Protein AF-X6MCI2-F1 (afdb_monomer)

Solvent-accessible surface area (backbone atoms only — not comparable to full-atom values): 28910 Å² total; per-residue (Å²): 139,81,81,76,70,80,75,62,63,78,69,53,59,65,60,47,68,68,38,48,41,44,53,54,47,17,45,52,45,18,73,75,65,79,43,49,42,64,42,61,68,47,66,62,58,48,50,48,52,47,51,44,44,77,73,72,46,84,46,71,42,43,32,41,36,33,31,40,62,74,52,100,79,71,64,68,66,58,54,49,50,51,51,19,60,75,67,75,47,56,67,88,26,53,43,78,76,46,82,46,90,76,66,33,38,40,36,28,32,41,48,48,63,91,83,63,54,58,65,57,59,47,50,44,36,48,44,66,74,67,50,67,55,82,71,53,52,100,47,45,43,62,20,31,37,25,41,58,57,75,65,59,46,66,43,76,91,74,76,42,70,46,66,64,50,38,68,88,48,72,31,75,93,65,42,44,48,23,32,94,92,57,53,67,66,78,65,61,69,80,82,88,66,60,39,34,97,58,79,47,60,62,59,67,66,28,34,35,49,21,35,59,44,86,91,27,94,46,74,65,45,40,44,66,76,44,55,44,21,28,66,31,28,31,38,36,44,73,90,48,48,63,51,34,68,34,59,26,51,61,41,50,89,81,44,93,91,50,79,24,38,70,34,15,66,42,60,61,65,32,54,39,64,93,37,8,30,75,40,78,41,56,79,90,55,7,54,84,76,23,93,83,48,53,25,40,28,37,33,43,32,37,32,31,40,34,37,66,90,26,58,76,42,70,31,50,56,88,72,54,50,75,82,73,46,64,93,87,63,55,79,41,93,91,50,58,56,58,59,42,28,32,37,32,36,99,53,71,54,42,36,52,75,47,94,83,48,52,39,31,65,47,24,41,35,38,35,68,28,69,55,66,69,70,74,35,80,75,31,50,62,52,55,67,42,55,51,66,81,67,64,82,92,84,82,56,78,74,51,51,55,54,48,45,52,48,50,50,56,45,56,62,43,48,62,53,47,58,59,46,51,63,49,47,53,55,48,52,53,53,49,48,52,52,49,51,55,51,54,66,68,65,68,83,68,80,93,86,83,88,67,71,65,64,54,53,53,50,51,52,49,55,58,54,62,73,74,64,88,82,83,93,82,85,93,80,79,88,85,82,88,85,79,87,87,88,78,88,84,84,85,83,87,84,132

Structure (mmCIF, N/CA/C/O backbone):
data_AF-X6MCI2-F1
#
_entry.id   AF-X6MCI2-F1
#
loop_
_atom_site.group_PDB
_atom_site.id
_atom_site.type_symbol
_atom_site.label_atom_id
_atom_site.label_alt_id
_atom_site.label_comp_id
_atom_site.label_asym_id
_atom_site.label_entity_id
_atom_site.label_seq_id
_atom_site.pdbx_PDB_ins_code
_atom_site.Cartn_x
_atom_site.Cartn_y
_atom_site.Cartn_z
_atom_site.occupancy
_atom_site.B_iso_or_equiv
_atom_site.auth_seq_id
_atom_site.auth_comp_id
_atom_site.auth_asym_id
_atom_site.auth_atom_id
_atom_site.pdbx_PDB_model_num
ATOM 1 N N . THR A 1 1 ? -29.569 -8.623 42.084 1.00 41.88 1 THR A N 1
ATOM 2 C CA . THR A 1 1 ? -28.972 -7.996 40.878 1.00 41.88 1 THR A CA 1
ATOM 3 C C . THR A 1 1 ? -27.476 -7.695 41.019 1.00 41.88 1 THR A C 1
ATOM 5 O O . THR A 1 1 ? -26.952 -6.892 40.266 1.00 41.88 1 THR A O 1
ATOM 8 N N . THR A 1 2 ? -26.731 -8.391 41.888 1.00 36.81 2 THR A N 1
ATOM 9 C CA . THR A 1 2 ? -25.290 -8.147 42.129 1.00 36.81 2 THR A CA 1
ATOM 10 C C . THR A 1 2 ? -24.350 -9.237 41.591 1.00 36.81 2 THR A C 1
ATOM 12 O O . THR A 1 2 ? -23.148 -9.146 41.804 1.00 36.81 2 THR A O 1
ATOM 15 N N . SER A 1 3 ? -24.838 -10.242 40.847 1.00 35.00 3 SER A N 1
ATOM 16 C CA . SER A 1 3 ? -23.998 -11.362 40.373 1.00 35.00 3 SER A CA 1
ATOM 17 C C . SER A 1 3 ? -23.500 -11.259 38.920 1.00 35.00 3 SER A C 1
ATOM 19 O O . SER A 1 3 ? -22.949 -12.230 38.413 1.00 35.00 3 SER A O 1
ATOM 21 N N . SER A 1 4 ? -23.664 -10.127 38.224 1.00 40.09 4 SER A N 1
ATOM 22 C CA . SER A 1 4 ? -23.270 -10.010 36.804 1.00 40.09 4 SER A CA 1
ATOM 23 C C . SER A 1 4 ? -21.912 -9.340 36.554 1.00 40.09 4 SER A C 1
ATOM 25 O O . SER A 1 4 ? -21.484 -9.265 35.408 1.00 40.09 4 SER A O 1
ATOM 27 N N . VAL A 1 5 ? -21.212 -8.860 37.588 1.00 38.47 5 VAL A N 1
ATOM 28 C CA . VAL A 1 5 ? -19.957 -8.095 37.414 1.00 38.47 5 VAL A CA 1
ATOM 29 C C . VAL A 1 5 ? -18.709 -8.992 37.424 1.00 38.47 5 VAL A C 1
ATOM 31 O O . VAL A 1 5 ? -17.680 -8.623 36.868 1.00 38.47 5 VAL A O 1
ATOM 34 N N . HIS A 1 6 ? -18.781 -10.201 37.990 1.00 34.12 6 HIS A N 1
ATOM 35 C CA . HIS A 1 6 ? -17.604 -11.074 38.136 1.00 34.12 6 HIS A CA 1
ATOM 36 C C . HIS A 1 6 ? -17.242 -11.913 36.897 1.00 34.12 6 HIS A C 1
ATOM 38 O O . HIS A 1 6 ? -16.147 -12.460 36.857 1.00 34.12 6 HIS A O 1
ATOM 44 N N . ASN A 1 7 ? -18.077 -11.947 35.851 1.00 35.88 7 ASN A N 1
ATOM 45 C CA . ASN A 1 7 ? -17.766 -12.670 34.605 1.00 35.88 7 ASN A CA 1
ATOM 46 C C . ASN A 1 7 ? -17.165 -11.798 33.490 1.00 35.88 7 ASN A C 1
ATOM 48 O O . ASN A 1 7 ? -16.885 -12.299 32.406 1.00 35.88 7 ASN A O 1
ATOM 52 N N . VAL A 1 8 ? -16.938 -10.503 33.731 1.00 38.28 8 VAL A N 1
ATOM 53 C CA . VAL A 1 8 ? -16.337 -9.607 32.725 1.00 38.28 8 VAL A CA 1
ATOM 54 C C . VAL A 1 8 ? -14.804 -9.643 32.776 1.00 38.28 8 VAL A C 1
ATOM 56 O O . VAL A 1 8 ? -14.158 -9.256 31.813 1.00 38.28 8 VAL A O 1
ATOM 59 N N . VAL A 1 9 ? -14.192 -10.150 33.853 1.00 36.09 9 VAL A N 1
ATOM 60 C CA . VAL A 1 9 ? -12.739 -10.021 34.078 1.00 36.09 9 VAL A CA 1
ATOM 61 C C . VAL A 1 9 ? -11.899 -11.021 33.270 1.00 36.09 9 VAL A C 1
ATOM 63 O O . VAL A 1 9 ? -10.803 -10.680 32.833 1.00 36.09 9 VAL A O 1
ATOM 66 N N . THR A 1 10 ? -12.402 -12.223 32.990 1.00 39.66 10 THR A N 1
ATOM 67 C CA . THR A 1 10 ? -11.625 -13.287 32.324 1.00 39.66 10 THR A CA 1
ATOM 68 C C . THR A 1 10 ? -11.502 -13.127 30.808 1.00 39.66 10 THR A C 1
ATOM 70 O O . THR A 1 10 ? -10.537 -13.609 30.233 1.00 39.66 10 THR A O 1
ATOM 73 N N . VAL A 1 11 ? -12.393 -12.376 30.151 1.00 43.38 11 VAL A N 1
ATOM 74 C CA . VAL A 1 11 ? -12.298 -12.084 28.700 1.00 43.38 11 VAL A CA 1
ATOM 75 C C . VAL A 1 11 ? -11.312 -10.930 28.411 1.00 43.38 11 VAL A C 1
ATOM 77 O O . VAL A 1 11 ? -10.973 -10.646 27.263 1.00 43.38 11 VAL A O 1
ATOM 80 N N . LEU A 1 12 ? -10.810 -10.248 29.449 1.00 42.12 12 LEU A N 1
ATOM 81 C CA . LEU A 1 12 ? -10.016 -9.024 29.297 1.00 42.12 12 LEU A CA 1
ATOM 82 C C . LEU A 1 12 ? -8.519 -9.259 29.068 1.00 42.12 12 LEU A C 1
ATOM 84 O O . LEU A 1 12 ? -7.894 -8.392 28.455 1.00 42.12 12 LEU A O 1
ATOM 88 N N . GLN A 1 13 ? -7.936 -10.376 29.511 1.00 50.19 13 GLN A N 1
ATOM 89 C CA . GLN A 1 13 ? -6.495 -10.629 29.342 1.00 50.19 13 GLN A CA 1
ATOM 90 C C . GLN A 1 13 ? -6.138 -10.985 27.893 1.00 50.19 13 GLN A C 1
ATOM 92 O O . GLN A 1 13 ? -5.211 -10.397 27.332 1.00 50.19 13 GLN A O 1
ATOM 97 N N . ASP A 1 14 ? -6.950 -11.822 27.245 1.00 50.81 14 ASP A N 1
ATOM 98 C CA . ASP A 1 14 ? -6.683 -12.306 25.887 1.00 50.81 14 ASP A CA 1
ATOM 99 C C . ASP A 1 14 ? -6.642 -11.169 24.864 1.00 50.81 14 ASP A C 1
ATOM 101 O O . ASP A 1 14 ? -5.766 -11.135 24.005 1.00 50.81 14 ASP A O 1
ATOM 105 N N . VAL A 1 15 ? -7.535 -10.176 24.993 1.00 53.62 15 VAL A N 1
ATOM 106 C CA . VAL A 1 15 ? -7.589 -9.034 24.064 1.00 53.62 15 VAL A CA 1
ATOM 107 C C . VAL A 1 15 ? -6.306 -8.200 24.091 1.00 53.62 15 VAL A C 1
ATOM 109 O O . VAL A 1 15 ? -5.939 -7.585 23.094 1.00 53.62 15 VAL A O 1
ATOM 112 N N . GLU A 1 16 ? -5.625 -8.139 25.237 1.00 58.06 16 GLU A N 1
ATOM 113 C CA . GLU A 1 16 ? -4.417 -7.328 25.367 1.00 58.06 16 GLU A CA 1
ATOM 114 C C . GLU A 1 16 ? -3.220 -7.982 24.693 1.00 58.06 16 GLU A C 1
ATOM 116 O O . GLU A 1 16 ? -2.456 -7.300 24.017 1.00 58.06 16 GLU A O 1
ATOM 121 N N . GLU A 1 17 ? -3.058 -9.294 24.839 1.00 65.81 17 GLU A N 1
ATOM 122 C CA . GLU A 1 17 ? -1.846 -9.958 24.377 1.00 65.81 17 GLU A CA 1
ATOM 123 C C . GLU A 1 17 ? -1.704 -9.924 22.853 1.00 65.81 17 GLU A C 1
ATOM 125 O O . GLU A 1 17 ? -0.629 -9.589 22.354 1.00 65.81 17 GLU A O 1
ATOM 130 N N . TRP A 1 18 ? -2.799 -10.131 22.112 1.00 67.94 18 TRP A N 1
ATOM 131 C CA . TRP A 1 18 ? -2.758 -10.046 20.649 1.00 67.94 18 TRP A CA 1
ATOM 132 C C . TRP A 1 18 ? -2.679 -8.600 20.126 1.00 67.94 18 TRP A C 1
ATOM 134 O O . TRP A 1 18 ? -2.120 -8.373 19.054 1.00 67.94 18 TRP A O 1
ATOM 144 N N . MET A 1 19 ? -3.185 -7.609 20.877 1.00 72.56 19 MET A N 1
ATOM 145 C CA . MET A 1 19 ? -3.151 -6.188 20.485 1.00 72.56 19 MET A CA 1
ATOM 146 C C . MET A 1 19 ? -1.887 -5.443 20.916 1.00 72.56 19 MET A C 1
ATOM 148 O O . MET A 1 19 ? -1.612 -4.372 20.369 1.00 72.56 19 MET A O 1
ATOM 152 N N . LYS A 1 20 ? -1.113 -5.963 21.879 1.00 76.69 20 LYS A N 1
ATOM 153 C CA . LYS A 1 20 ? 0.125 -5.338 22.389 1.00 76.69 20 LYS A CA 1
ATOM 154 C C . LYS A 1 20 ? 1.032 -4.823 21.262 1.00 76.69 20 LYS A C 1
ATOM 156 O O . LYS A 1 20 ? 1.401 -3.644 21.310 1.00 76.69 20 LYS A O 1
ATOM 161 N N . PRO A 1 21 ? 1.346 -5.618 20.220 1.00 72.00 21 PRO A N 1
ATOM 162 C CA . PRO A 1 21 ? 2.200 -5.145 19.136 1.00 72.00 21 PRO A CA 1
ATOM 163 C C . PRO A 1 21 ? 1.551 -4.020 18.309 1.00 72.00 21 PRO A C 1
ATOM 165 O O . PRO A 1 21 ? 2.196 -3.017 17.999 1.00 72.00 21 PRO A O 1
ATOM 168 N N . THR A 1 22 ? 0.248 -4.122 18.018 1.00 75.94 22 THR A N 1
ATOM 169 C CA . THR A 1 22 ? -0.509 -3.079 17.307 1.00 75.94 22 THR A CA 1
ATOM 170 C C . THR A 1 22 ? -0.535 -1.770 18.093 1.00 75.94 22 THR A C 1
ATOM 172 O O . THR A 1 22 ? -0.314 -0.710 17.511 1.00 75.94 22 THR A O 1
ATOM 175 N N . ILE A 1 23 ? -0.744 -1.824 19.411 1.00 80.88 23 ILE A N 1
ATOM 176 C CA . ILE A 1 23 ? -0.716 -0.658 20.305 1.00 80.88 23 ILE A CA 1
ATOM 177 C C . ILE A 1 23 ? 0.674 -0.013 20.301 1.00 80.88 23 ILE A C 1
ATOM 179 O O . ILE A 1 23 ? 0.785 1.200 20.107 1.00 80.88 23 ILE A O 1
ATOM 183 N N . ALA A 1 24 ? 1.735 -0.809 20.459 1.00 81.88 24 ALA A N 1
ATOM 184 C CA . ALA A 1 24 ? 3.111 -0.316 20.428 1.00 81.88 24 ALA A CA 1
ATOM 185 C C . ALA A 1 24 ? 3.442 0.365 19.087 1.00 81.88 24 ALA A C 1
ATOM 187 O O . ALA A 1 24 ? 3.995 1.469 19.059 1.00 81.88 24 ALA A O 1
ATOM 188 N N . ASN A 1 25 ? 3.031 -0.240 17.970 1.00 75.38 25 ASN A N 1
ATOM 189 C CA . ASN A 1 25 ? 3.220 0.332 16.639 1.00 75.38 25 ASN A CA 1
ATOM 190 C C . ASN A 1 25 ? 2.404 1.599 16.418 1.00 75.38 25 ASN A C 1
ATOM 192 O O . ASN A 1 25 ? 2.914 2.551 15.835 1.00 75.38 25 ASN A O 1
ATOM 196 N N . ALA A 1 26 ? 1.164 1.637 16.896 1.00 82.19 26 ALA A N 1
ATOM 197 C CA . ALA A 1 26 ? 0.306 2.805 16.785 1.00 82.19 26 ALA A CA 1
ATOM 198 C C . ALA A 1 26 ? 0.882 4.000 17.559 1.00 82.19 26 ALA A C 1
ATOM 200 O O . ALA A 1 26 ? 0.938 5.107 17.024 1.00 82.19 26 ALA A O 1
ATOM 201 N N . LYS A 1 27 ? 1.423 3.770 18.763 1.00 83.69 27 LYS A N 1
ATOM 202 C CA . LYS A 1 27 ? 2.175 4.786 19.516 1.00 83.69 27 LYS A CA 1
ATOM 203 C C . LYS A 1 27 ? 3.418 5.267 18.779 1.00 83.69 27 LYS A C 1
ATOM 205 O O . LYS A 1 27 ? 3.628 6.469 18.646 1.00 83.69 27 LYS A O 1
ATOM 210 N N . LYS A 1 28 ? 4.234 4.344 18.263 1.00 79.56 28 LYS A N 1
ATOM 211 C CA . LYS A 1 28 ? 5.442 4.695 17.504 1.00 79.56 28 LYS A CA 1
ATOM 212 C C . LYS A 1 28 ? 5.095 5.495 16.248 1.00 79.56 28 LYS A C 1
ATOM 214 O O . LYS A 1 28 ? 5.715 6.519 15.977 1.00 79.56 28 LYS A O 1
ATOM 219 N N . PHE A 1 29 ? 4.073 5.067 15.509 1.00 78.38 29 PHE A N 1
ATOM 220 C CA . PHE A 1 29 ? 3.551 5.788 14.350 1.00 78.38 29 PHE A CA 1
ATOM 221 C C . PHE A 1 29 ? 3.077 7.189 14.734 1.00 78.38 29 PHE A C 1
ATOM 223 O O . PHE A 1 29 ? 3.411 8.156 14.050 1.00 78.38 29 PHE A O 1
ATOM 230 N N . ARG A 1 30 ? 2.357 7.315 15.852 1.00 82.44 30 ARG A N 1
ATOM 231 C CA . ARG A 1 30 ? 1.897 8.598 16.377 1.00 82.44 30 ARG A CA 1
ATOM 232 C C . ARG A 1 30 ? 3.045 9.536 16.713 1.00 82.44 30 ARG A C 1
ATOM 234 O O . ARG A 1 30 ? 3.009 10.684 16.276 1.00 82.44 30 ARG A O 1
ATOM 241 N N . ALA A 1 31 ? 4.049 9.043 17.433 1.00 78.88 31 ALA A N 1
ATOM 242 C CA . ALA A 1 31 ? 5.241 9.803 17.794 1.00 78.88 31 ALA A CA 1
ATOM 243 C C . ALA A 1 31 ? 6.005 10.295 16.553 1.00 78.88 31 ALA A C 1
ATOM 245 O O . ALA A 1 31 ? 6.479 11.425 16.530 1.00 78.88 31 ALA A O 1
ATOM 246 N N . LEU A 1 32 ? 6.076 9.472 15.500 1.00 70.94 32 LEU A N 1
ATOM 247 C CA . LEU A 1 32 ? 6.779 9.807 14.258 1.00 70.94 32 LEU A CA 1
ATOM 248 C C . LEU A 1 32 ? 5.999 10.758 13.343 1.00 70.94 32 LEU A C 1
ATOM 250 O O . LEU A 1 32 ? 6.593 11.599 12.676 1.00 70.94 32 LEU A O 1
ATOM 254 N N . THR A 1 33 ? 4.679 10.591 13.245 1.00 73.25 33 THR A N 1
ATOM 255 C CA . THR A 1 33 ? 3.872 11.269 12.214 1.00 73.25 33 THR A CA 1
ATOM 256 C C . THR A 1 33 ? 3.011 12.402 12.748 1.00 73.25 33 THR A C 1
ATOM 258 O O . THR A 1 33 ? 2.453 13.169 11.963 1.00 73.25 33 THR A O 1
ATOM 261 N N . GLY A 1 34 ? 2.831 12.486 14.067 1.00 78.25 34 GLY A N 1
ATOM 262 C CA . GLY A 1 34 ? 1.851 13.388 14.654 1.00 78.25 34 GLY A CA 1
ATOM 263 C C . GLY A 1 34 ? 0.403 13.037 14.276 1.00 78.25 34 GLY A C 1
ATOM 264 O O . GLY A 1 34 ? -0.476 13.891 14.408 1.00 78.25 34 GLY A O 1
ATOM 265 N N . LYS A 1 35 ? 0.136 11.804 13.819 1.00 80.50 35 LYS A N 1
ATOM 266 C CA . LYS A 1 35 ? -1.198 11.306 13.452 1.00 80.50 35 LYS A CA 1
ATOM 267 C C . LYS A 1 35 ? -1.458 9.928 14.071 1.00 80.50 35 LYS A C 1
ATOM 269 O O . LYS A 1 35 ? -0.518 9.149 14.201 1.00 80.50 35 LYS A O 1
ATOM 274 N N . PRO A 1 36 ? -2.695 9.602 14.474 1.00 82.44 36 PRO A N 1
ATOM 275 C CA . PRO A 1 36 ? -3.012 8.259 14.946 1.00 82.44 36 PRO A CA 1
ATOM 276 C C . PRO A 1 36 ? -3.000 7.251 13.805 1.00 82.44 36 PRO A C 1
ATOM 278 O O . PRO A 1 36 ? -3.234 7.595 12.645 1.00 82.44 36 PRO A O 1
ATOM 281 N N . LEU A 1 37 ? -2.772 5.989 14.155 1.00 79.75 37 LEU A N 1
ATOM 282 C CA . LEU A 1 37 ? -2.978 4.877 13.242 1.00 79.75 37 LEU A CA 1
ATOM 283 C C . LEU A 1 37 ? -4.485 4.623 13.103 1.00 79.75 37 LEU A C 1
ATOM 285 O O . LEU A 1 37 ? -5.142 4.278 14.085 1.00 79.75 37 LEU A O 1
ATOM 289 N N . VAL A 1 38 ? -5.025 4.799 11.895 1.00 78.12 38 VAL A N 1
ATOM 290 C CA . VAL A 1 38 ? -6.464 4.665 11.619 1.00 78.12 38 VAL A CA 1
ATOM 291 C C . VAL A 1 38 ? -6.735 3.479 10.687 1.00 78.12 38 VAL A C 1
ATOM 293 O O . VAL A 1 38 ? -6.167 3.412 9.595 1.00 78.12 38 VAL A O 1
ATOM 296 N N . LYS A 1 39 ? -7.642 2.576 11.087 1.00 77.94 39 LYS A N 1
ATOM 297 C CA . LYS A 1 39 ? -8.291 1.579 10.215 1.00 77.94 39 LYS A CA 1
ATOM 298 C C . LYS A 1 39 ? -9.757 1.963 10.023 1.00 77.94 39 LYS A C 1
ATOM 300 O O . LYS A 1 39 ? -10.574 1.813 10.932 1.00 77.94 39 LYS A O 1
ATOM 305 N N . ALA A 1 40 ? -10.057 2.474 8.835 1.00 71.56 40 ALA A N 1
ATOM 306 C CA . ALA A 1 40 ? -11.406 2.795 8.380 1.00 71.56 40 ALA A CA 1
ATOM 307 C C . ALA A 1 40 ? -12.198 1.528 7.999 1.00 71.56 40 ALA A C 1
ATOM 309 O O . ALA A 1 40 ? -11.623 0.442 7.872 1.00 71.56 40 ALA A O 1
ATOM 310 N N . LEU A 1 41 ? -13.512 1.676 7.808 1.00 69.06 41 LEU A N 1
ATOM 311 C CA . LEU A 1 41 ? -14.361 0.609 7.272 1.00 69.06 41 LEU A CA 1
ATOM 312 C C . LEU A 1 41 ? -14.092 0.424 5.775 1.00 69.06 41 LEU A C 1
ATOM 314 O O . LEU A 1 41 ? -13.969 1.390 5.023 1.00 69.06 41 LEU A O 1
ATOM 318 N N . THR A 1 42 ? -14.030 -0.828 5.340 1.00 68.44 42 THR A N 1
ATOM 319 C CA . THR A 1 42 ? -14.005 -1.211 3.926 1.00 68.44 42 THR A CA 1
ATOM 320 C C . THR A 1 42 ? -15.390 -1.070 3.297 1.00 68.44 42 THR A C 1
ATOM 322 O O . THR A 1 42 ? -16.409 -1.130 3.983 1.00 68.44 42 THR A O 1
ATOM 325 N N . ASP A 1 43 ? -15.457 -0.982 1.967 1.00 65.31 43 ASP A N 1
ATOM 326 C CA . ASP A 1 43 ? -16.735 -0.917 1.244 1.00 65.31 43 ASP A CA 1
ATOM 327 C C . ASP A 1 43 ? -17.626 -2.142 1.488 1.00 65.31 43 ASP A C 1
ATOM 329 O O . ASP A 1 43 ? -18.844 -2.033 1.433 1.00 65.31 43 ASP A O 1
ATOM 333 N N . LYS A 1 44 ? -17.047 -3.323 1.740 1.00 65.88 44 LYS A N 1
ATOM 334 C CA . LYS A 1 44 ? -17.825 -4.525 2.070 1.00 65.88 44 LYS A CA 1
ATOM 335 C C . LYS A 1 44 ? -18.384 -4.450 3.484 1.00 65.88 44 LYS A C 1
ATOM 337 O O . LYS A 1 44 ? -19.529 -4.828 3.690 1.00 65.88 44 LYS A O 1
ATOM 342 N N . GLU A 1 45 ? -17.590 -3.977 4.443 1.00 73.81 45 GLU A N 1
ATOM 343 C CA . GLU A 1 45 ? -18.074 -3.739 5.805 1.00 73.81 45 GLU A CA 1
ATOM 344 C C . GLU A 1 45 ? -19.190 -2.694 5.784 1.00 73.81 45 GLU A C 1
ATOM 346 O O . GLU A 1 45 ? -20.234 -2.935 6.378 1.00 73.81 45 GLU A O 1
ATOM 351 N N . LEU A 1 46 ? -19.017 -1.606 5.025 1.00 73.75 46 LEU A N 1
ATOM 352 C CA . LEU A 1 46 ? -20.068 -0.619 4.788 1.00 73.75 46 LEU A CA 1
ATOM 353 C C . LEU A 1 46 ? -21.297 -1.271 4.156 1.00 73.75 46 LEU A C 1
ATOM 355 O O . LEU A 1 46 ? -22.352 -1.209 4.765 1.00 73.75 46 LEU A O 1
ATOM 359 N N . ALA A 1 47 ? -21.165 -1.954 3.011 1.00 73.56 47 ALA A N 1
ATOM 360 C CA . ALA A 1 47 ? -22.266 -2.625 2.307 1.00 73.56 47 ALA A CA 1
ATOM 361 C C . ALA A 1 47 ? -23.010 -3.637 3.189 1.00 73.56 47 ALA A C 1
ATOM 363 O O . ALA A 1 47 ? -24.235 -3.710 3.140 1.00 73.56 47 ALA A O 1
ATOM 364 N N . LYS A 1 48 ? -22.276 -4.393 4.012 1.00 77.44 48 LYS A N 1
ATOM 365 C CA . LYS A 1 48 ? -22.851 -5.308 4.996 1.00 77.44 48 LYS A CA 1
ATOM 366 C C . LYS A 1 48 ? -23.659 -4.536 6.034 1.00 77.44 48 LYS A C 1
ATOM 368 O O . LYS A 1 48 ? -24.810 -4.875 6.256 1.00 77.44 48 LYS A O 1
ATOM 373 N N . ILE A 1 49 ? -23.105 -3.456 6.586 1.00 73.81 49 ILE A N 1
ATOM 374 C CA . ILE A 1 49 ? -23.842 -2.563 7.486 1.00 73.81 49 ILE A CA 1
ATOM 375 C C . ILE A 1 49 ? -25.102 -2.017 6.783 1.00 73.81 49 ILE A C 1
ATOM 377 O O . ILE A 1 49 ? -26.172 -2.013 7.386 1.00 73.81 49 ILE A O 1
ATOM 381 N N . GLU A 1 50 ? -25.030 -1.616 5.505 1.00 73.44 50 GLU A N 1
ATOM 382 C CA . GLU A 1 50 ? -26.204 -1.157 4.739 1.00 73.44 50 GLU A CA 1
ATOM 383 C C . GLU A 1 50 ? -27.269 -2.246 4.584 1.00 73.44 50 GLU A C 1
ATOM 385 O O . GLU A 1 50 ? -28.464 -1.957 4.665 1.00 73.44 50 GLU A O 1
ATOM 390 N N . GLN A 1 51 ? -26.848 -3.485 4.326 1.00 75.94 51 GLN A N 1
ATOM 391 C CA . GLN A 1 51 ? -27.743 -4.627 4.197 1.00 75.94 51 GLN A CA 1
ATOM 392 C C . GLN A 1 51 ? -28.409 -4.942 5.540 1.00 75.94 51 GLN A C 1
ATOM 394 O O . GLN A 1 51 ? -29.638 -4.967 5.607 1.00 75.94 51 GLN A O 1
ATOM 399 N N . ASP A 1 52 ? -27.616 -5.057 6.606 1.00 73.94 52 ASP A N 1
ATOM 400 C CA . ASP A 1 52 ? -28.087 -5.304 7.972 1.00 73.94 52 ASP A CA 1
ATOM 401 C C . ASP A 1 52 ? -29.064 -4.190 8.429 1.00 73.94 52 ASP A C 1
ATOM 403 O O . ASP A 1 52 ? -30.018 -4.452 9.164 1.00 73.94 52 ASP A O 1
ATOM 407 N N . SER A 1 53 ? -28.897 -2.955 7.916 1.00 70.25 53 SER A N 1
ATOM 408 C CA . SER A 1 53 ? -29.842 -1.831 8.098 1.00 70.25 53 SER A CA 1
ATOM 409 C C . SER A 1 53 ? -31.246 -2.151 7.600 1.00 70.25 53 SER A C 1
ATOM 411 O O . SER A 1 53 ? -32.242 -1.913 8.283 1.00 70.25 53 SER A O 1
ATOM 413 N N . LYS A 1 54 ? -31.326 -2.665 6.367 1.00 75.19 54 LYS A N 1
ATOM 414 C CA . LYS A 1 54 ? -32.593 -2.915 5.671 1.00 75.19 54 LYS A CA 1
ATOM 415 C C . LYS A 1 54 ? -33.359 -4.059 6.324 1.00 75.19 54 LYS A C 1
ATOM 417 O O . LYS A 1 54 ? -34.584 -4.077 6.271 1.00 75.19 54 LYS A O 1
ATOM 422 N N . GLU A 1 55 ? -32.639 -4.972 6.967 1.00 79.44 55 GLU A N 1
ATOM 423 C CA . GLU A 1 55 ? -33.175 -6.137 7.672 1.00 79.44 55 GLU A CA 1
ATOM 424 C C . GLU A 1 55 ? -33.619 -5.815 9.121 1.00 79.44 55 GLU A C 1
ATOM 426 O O . GLU A 1 55 ? -33.946 -6.715 9.888 1.00 79.44 55 GLU A O 1
ATOM 431 N N . GLN A 1 56 ? -33.701 -4.526 9.492 1.00 68.12 56 GLN A N 1
ATOM 432 C CA . GLN A 1 56 ? -34.159 -4.019 10.799 1.00 68.12 56 GLN A CA 1
ATOM 433 C C . GLN A 1 56 ? -33.322 -4.458 12.015 1.00 68.12 56 GLN A C 1
ATOM 435 O O . GLN A 1 56 ? -33.789 -4.344 13.157 1.00 68.12 56 GLN A O 1
ATOM 440 N N . MET A 1 57 ? -32.082 -4.905 11.810 1.00 64.44 57 MET A N 1
ATOM 441 C CA . MET A 1 57 ? -31.167 -5.185 12.915 1.00 64.44 57 MET A CA 1
ATOM 442 C C . MET A 1 57 ? -30.557 -3.889 13.463 1.00 64.44 57 MET A C 1
ATOM 444 O O . MET A 1 57 ? -30.292 -2.940 12.725 1.00 64.44 57 MET A O 1
ATOM 448 N N . VAL A 1 58 ? -30.358 -3.828 14.787 1.00 58.66 58 VAL A N 1
ATOM 449 C CA . VAL A 1 58 ? -29.594 -2.738 15.412 1.00 58.66 58 VAL A CA 1
ATOM 450 C C . VAL A 1 58 ? -28.184 -2.791 14.843 1.00 58.66 58 VAL A C 1
ATOM 452 O O . VAL A 1 58 ? -27.502 -3.808 14.956 1.00 58.66 58 VAL A O 1
ATOM 455 N N . GLN A 1 59 ? -27.761 -1.699 14.215 1.00 69.25 59 GLN A N 1
ATOM 456 C CA . GLN A 1 59 ? -26.428 -1.606 13.651 1.00 69.25 59 GLN A CA 1
ATOM 457 C C . GLN A 1 59 ? -25.427 -1.286 14.749 1.00 69.25 59 GLN A C 1
ATOM 459 O O . GLN A 1 59 ? -25.477 -0.221 15.370 1.00 69.25 59 GLN A O 1
ATOM 464 N N . GLU A 1 60 ? -24.495 -2.208 14.934 1.00 81.75 60 GLU A N 1
ATOM 465 C CA . GLU A 1 60 ? -23.384 -2.077 15.856 1.00 81.75 60 GLU A CA 1
ATOM 466 C C . GLU A 1 60 ? -22.074 -2.098 15.070 1.00 81.75 60 GLU A C 1
ATOM 468 O O . GLU A 1 60 ? -21.807 -3.023 14.302 1.00 81.75 60 GLU A O 1
ATOM 473 N N . ILE A 1 61 ? -21.258 -1.060 15.249 1.00 80.00 61 ILE A N 1
ATOM 474 C CA . ILE A 1 61 ? -19.885 -1.025 14.741 1.00 80.00 61 ILE A CA 1
ATOM 475 C C . ILE A 1 61 ? -18.957 -1.121 15.935 1.00 80.00 61 ILE A C 1
ATOM 477 O O . ILE A 1 61 ? -18.965 -0.244 16.799 1.00 80.00 61 ILE A O 1
ATOM 481 N N . ASP A 1 62 ? -18.161 -2.184 15.971 1.00 81.31 62 ASP A N 1
ATOM 482 C CA . ASP A 1 62 ? -17.134 -2.361 16.991 1.00 81.31 62 ASP A CA 1
ATOM 483 C C . ASP A 1 62 ? -15.999 -1.373 16.719 1.00 81.31 62 ASP A C 1
ATOM 485 O O . ASP A 1 62 ? -15.538 -1.245 15.585 1.00 81.31 62 ASP A O 1
ATOM 489 N N . ILE A 1 63 ? -15.544 -0.649 17.736 1.00 80.94 63 ILE A N 1
ATOM 490 C CA . ILE A 1 63 ? -14.472 0.334 17.608 1.00 80.94 63 ILE A CA 1
ATOM 491 C C . ILE A 1 63 ? -13.466 0.149 18.725 1.00 80.94 63 ILE A C 1
ATOM 493 O O . ILE A 1 63 ? -13.820 0.120 19.898 1.00 80.94 63 ILE A O 1
ATOM 497 N N . ILE A 1 64 ? -12.191 0.111 18.347 1.00 82.69 64 ILE A N 1
ATOM 498 C CA . ILE A 1 64 ? -11.079 0.226 19.285 1.00 82.69 64 ILE A CA 1
ATOM 499 C C . ILE A 1 64 ? -10.471 1.612 19.141 1.00 82.69 64 ILE A C 1
ATOM 501 O O . ILE A 1 64 ? -10.032 2.002 18.057 1.00 82.69 64 ILE A O 1
ATOM 505 N N . ILE A 1 65 ? -10.409 2.337 20.251 1.00 83.50 65 ILE A N 1
ATOM 506 C CA . ILE A 1 65 ? -9.741 3.630 20.354 1.00 83.50 65 ILE A CA 1
ATOM 507 C C . ILE A 1 65 ? -8.590 3.466 21.339 1.00 83.50 65 ILE A C 1
ATOM 509 O O . ILE A 1 65 ? -8.807 3.137 22.500 1.00 83.50 65 ILE A O 1
ATOM 513 N N . GLY A 1 66 ? -7.362 3.699 20.891 1.00 85.38 66 GLY A N 1
ATOM 514 C CA . GLY A 1 66 ? -6.217 3.821 21.785 1.00 85.38 66 GLY A CA 1
ATOM 515 C C . GLY A 1 66 ? -5.949 5.283 22.089 1.00 85.38 66 GLY A C 1
ATOM 516 O O . GLY A 1 66 ? -5.641 6.058 21.176 1.00 85.38 66 GLY A O 1
ATOM 517 N N . VAL A 1 67 ? -6.065 5.645 23.366 1.00 83.81 67 VAL A N 1
ATOM 518 C CA . VAL A 1 67 ? -5.814 6.999 23.856 1.00 83.81 67 VAL A CA 1
ATOM 519 C C . VAL A 1 67 ? -4.735 7.020 24.934 1.00 83.81 67 VAL A C 1
ATOM 521 O O . VAL A 1 67 ? -4.625 6.128 25.775 1.00 83.81 67 VAL A O 1
ATOM 524 N N . GLU A 1 68 ? -3.900 8.046 24.893 1.00 83.44 68 GLU A N 1
ATOM 525 C CA . GLU A 1 68 ? -2.887 8.347 25.892 1.00 83.44 68 GLU A CA 1
ATOM 526 C C . GLU A 1 68 ? -3.303 9.618 26.630 1.00 83.44 68 GLU A C 1
ATOM 528 O O . GLU A 1 68 ? -3.623 10.644 26.027 1.00 83.44 68 GLU A O 1
ATOM 533 N N . MET A 1 69 ? -3.379 9.521 27.952 1.00 75.88 69 MET A N 1
ATOM 534 C CA . MET A 1 69 ? -3.878 10.594 28.803 1.00 75.88 69 MET A CA 1
ATOM 535 C C . MET A 1 69 ? -2.703 11.476 29.212 1.00 75.88 69 MET A C 1
ATOM 537 O O . MET A 1 69 ? -1.700 10.968 29.704 1.00 75.88 69 MET A O 1
ATOM 541 N N . LYS A 1 70 ? -2.821 12.798 29.049 1.00 75.06 70 LYS A N 1
ATOM 542 C CA . LYS A 1 70 ? -1.784 13.741 29.517 1.00 75.06 70 LYS A CA 1
ATOM 543 C C . LYS A 1 70 ? -1.874 14.034 31.013 1.00 75.06 70 LYS A C 1
ATOM 545 O O . LYS A 1 70 ? -0.957 14.617 31.578 1.00 75.06 70 LYS A O 1
ATOM 550 N N . GLN A 1 71 ? -2.999 13.686 31.633 1.00 71.75 71 GLN A N 1
ATOM 551 C CA . GLN A 1 71 ? -3.271 13.867 33.055 1.00 71.75 71 GLN A CA 1
ATOM 552 C C . GLN A 1 71 ? -3.735 12.534 33.635 1.00 71.75 71 GLN A C 1
ATOM 554 O O . GLN A 1 71 ? -4.478 11.804 32.980 1.00 71.75 71 GLN A O 1
ATOM 559 N N . GLU A 1 72 ? -3.305 12.226 34.858 1.00 68.25 72 GLU A N 1
ATOM 560 C CA . GLU A 1 72 ? -3.468 10.897 35.463 1.00 68.25 72 GLU A CA 1
ATOM 561 C C . GLU A 1 72 ? -4.928 10.485 35.705 1.00 68.25 72 GLU A C 1
ATOM 563 O O . GLU A 1 72 ? -5.197 9.305 35.921 1.00 68.25 72 GLU A O 1
ATOM 568 N N . GLN A 1 73 ? -5.886 11.417 35.665 1.00 68.81 73 GLN A N 1
ATOM 569 C CA . GLN A 1 73 ? -7.283 11.132 35.989 1.00 68.81 73 GLN A CA 1
ATOM 570 C C . GLN A 1 73 ? -8.240 11.964 35.131 1.00 68.81 73 GLN A C 1
ATOM 572 O O . GLN A 1 73 ? -8.556 13.107 35.453 1.00 68.81 73 GLN A O 1
ATOM 577 N N . ILE A 1 74 ? -8.743 11.376 34.045 1.00 70.25 74 ILE A N 1
ATOM 578 C CA . ILE A 1 74 ? -9.958 11.864 33.387 1.00 70.25 74 ILE A CA 1
ATOM 579 C C . ILE A 1 74 ? -10.996 10.747 33.488 1.00 70.25 74 ILE A C 1
ATOM 581 O O . ILE A 1 74 ? -10.707 9.624 33.062 1.00 70.25 74 ILE A O 1
ATOM 585 N N . PRO A 1 75 ? -12.188 11.031 34.028 1.00 80.00 75 PRO A N 1
ATOM 586 C CA . PRO A 1 75 ? -13.263 10.055 34.072 1.00 80.00 75 PRO A CA 1
ATOM 587 C C . PRO A 1 75 ? -13.644 9.586 32.649 1.00 80.00 75 PRO A C 1
ATOM 589 O O . PRO A 1 75 ? -13.713 10.422 31.737 1.00 80.00 75 PRO A O 1
ATOM 592 N N . PRO A 1 76 ? -13.881 8.280 32.417 1.00 75.25 76 PRO A N 1
ATOM 593 C CA . PRO A 1 76 ? -14.220 7.732 31.097 1.00 75.25 76 PRO A CA 1
ATOM 594 C C . PRO A 1 76 ? -15.381 8.440 30.388 1.00 75.25 76 PRO A C 1
ATOM 596 O O . PRO A 1 76 ? -15.417 8.520 29.160 1.00 75.25 76 PRO A O 1
ATOM 599 N N . GLU A 1 77 ? -16.311 9.007 31.151 1.00 81.38 77 GLU A N 1
ATOM 600 C CA . GLU A 1 77 ? -17.492 9.713 30.659 1.00 81.38 77 GLU A CA 1
ATOM 601 C C . GLU A 1 77 ? -17.117 10.954 29.836 1.00 81.38 77 GLU A C 1
ATOM 603 O O . GLU A 1 77 ? -17.810 11.301 28.877 1.00 81.38 77 GLU A O 1
ATOM 608 N N . TYR A 1 78 ? -15.994 11.609 30.152 1.00 83.19 78 TYR A N 1
ATOM 609 C CA . TYR A 1 78 ? -15.493 12.732 29.355 1.00 83.19 78 TYR A CA 1
ATOM 610 C C . TYR A 1 78 ? -14.994 12.279 27.988 1.00 83.19 78 TYR A C 1
ATOM 612 O O . TYR A 1 78 ? -15.168 12.997 27.007 1.00 83.19 78 TYR A O 1
ATOM 620 N N . ILE A 1 79 ? -14.419 11.080 27.913 1.00 76.56 79 ILE A N 1
ATOM 621 C CA . ILE A 1 79 ? -13.902 10.506 26.670 1.00 76.56 79 ILE A CA 1
ATOM 622 C C . ILE A 1 79 ? -15.065 10.145 25.761 1.00 76.56 79 ILE A C 1
ATOM 624 O O . ILE A 1 79 ? -15.052 10.527 24.596 1.00 76.56 79 ILE A O 1
ATOM 628 N N . VAL A 1 80 ? -16.106 9.509 26.311 1.00 81.88 80 VAL A N 1
ATOM 629 C CA . VAL A 1 80 ? -17.375 9.281 25.602 1.00 81.88 80 VAL A CA 1
ATOM 630 C C . VAL A 1 80 ? -17.950 10.606 25.116 1.00 81.88 80 VAL A C 1
ATOM 632 O O . VAL A 1 80 ? -18.235 10.750 23.933 1.00 81.88 80 VAL A O 1
ATOM 635 N N . SER A 1 81 ? -18.079 11.600 26.000 1.00 85.12 81 SER A N 1
ATOM 636 C CA . SER A 1 81 ? -18.657 12.904 25.658 1.00 85.12 81 SER A CA 1
ATOM 637 C C . SER A 1 81 ? -17.905 13.593 24.519 1.00 85.12 81 SER A C 1
ATOM 639 O O . SER A 1 81 ? -18.525 14.112 23.590 1.00 85.12 81 SER A O 1
ATOM 641 N N . ASP A 1 82 ? -16.576 13.609 24.581 1.00 81.69 82 ASP A N 1
ATOM 642 C CA . ASP A 1 82 ? -15.742 14.297 23.602 1.00 81.69 82 ASP A CA 1
ATOM 643 C C . ASP A 1 82 ? -15.646 13.525 22.286 1.00 81.69 82 ASP A C 1
ATOM 645 O O . ASP A 1 82 ? -15.734 14.137 21.221 1.00 81.69 82 ASP A O 1
ATOM 649 N N . PHE A 1 83 ? -15.555 12.195 22.346 1.00 81.19 83 PHE A N 1
ATOM 650 C CA . PHE A 1 83 ? -15.630 11.337 21.168 1.00 81.19 83 PHE A CA 1
ATOM 651 C C . PHE A 1 83 ? -16.978 11.507 20.460 1.00 81.19 83 PHE A C 1
ATOM 653 O O . PHE A 1 83 ? -17.015 11.816 19.269 1.00 81.19 83 PHE A O 1
ATOM 660 N N . CYS A 1 84 ? -18.089 11.416 21.194 1.00 85.25 84 CYS A N 1
ATOM 661 C CA . CYS A 1 84 ? -19.419 11.624 20.636 1.00 85.25 84 CYS A CA 1
ATOM 662 C C . CYS A 1 84 ? -19.557 13.011 19.999 1.00 85.25 84 CYS A C 1
ATOM 664 O O . CYS A 1 84 ? -20.025 13.118 18.869 1.00 85.25 84 CYS A O 1
ATOM 666 N N . LYS A 1 85 ? -19.064 14.073 20.651 1.00 84.19 85 LYS A N 1
ATOM 667 C CA . LYS A 1 85 ? -19.047 15.424 20.062 1.00 84.19 85 LYS A CA 1
ATOM 668 C C . LYS A 1 85 ? -18.221 15.506 18.783 1.00 84.19 85 LYS A C 1
ATOM 670 O O . LYS A 1 85 ? -18.658 16.157 17.841 1.00 84.19 85 LYS A O 1
ATOM 675 N N . LEU A 1 86 ? -17.046 14.875 18.737 1.00 78.31 86 LEU A N 1
ATOM 676 C CA . LEU A 1 86 ? -16.188 14.907 17.551 1.00 78.31 86 LEU A CA 1
ATOM 677 C C . LEU A 1 86 ? -16.879 14.271 16.339 1.00 78.31 86 LEU A C 1
ATOM 679 O O . LEU A 1 86 ? -16.745 14.745 15.208 1.00 78.31 86 LEU A O 1
ATOM 683 N N . PHE A 1 87 ? -17.625 13.200 16.584 1.00 78.44 87 PHE A N 1
ATOM 684 C CA . PHE A 1 87 ? -18.248 12.409 15.534 1.00 78.44 87 PHE A CA 1
ATOM 685 C C . PHE A 1 87 ? -19.720 12.749 15.279 1.00 78.44 87 PHE A C 1
ATOM 687 O O . PHE A 1 87 ? -20.317 12.156 14.384 1.00 78.44 87 PHE A O 1
ATOM 694 N N . ASP A 1 88 ? -20.266 13.763 15.960 1.00 84.44 88 ASP A N 1
ATOM 695 C CA . ASP A 1 88 ? -21.691 14.125 15.951 1.00 84.44 88 ASP A CA 1
ATOM 696 C C . ASP A 1 88 ? -22.610 12.948 16.370 1.00 84.44 88 ASP A C 1
ATOM 698 O O . ASP A 1 88 ? -23.675 12.740 15.789 1.00 84.44 88 ASP A O 1
ATOM 702 N N . LEU A 1 89 ? -22.194 12.168 17.372 1.00 84.56 89 LEU A N 1
ATOM 703 C CA . LEU A 1 89 ? -22.955 11.063 17.969 1.00 84.56 89 LEU A CA 1
ATOM 704 C C . LEU A 1 89 ? -23.680 11.526 19.241 1.00 84.56 89 LEU A C 1
ATOM 706 O O . LEU A 1 89 ? -23.204 12.410 19.962 1.00 84.56 89 LEU A O 1
ATOM 710 N N . LYS A 1 90 ? -24.808 10.894 19.568 1.00 88.38 90 LYS A N 1
ATOM 711 C CA . LYS A 1 90 ? -25.438 11.025 20.888 1.00 88.38 90 LYS A CA 1
ATOM 712 C C . LYS A 1 90 ? -24.672 10.180 21.925 1.00 88.38 90 LYS A C 1
ATOM 714 O O . LYS A 1 90 ? -24.061 9.176 21.559 1.00 88.38 90 LYS A O 1
ATOM 719 N N . PRO A 1 91 ? -24.664 10.552 23.218 1.00 85.62 91 PRO A N 1
ATOM 720 C CA . PRO A 1 91 ? -23.936 9.799 24.247 1.00 85.62 91 PRO A CA 1
ATOM 721 C C . PRO A 1 91 ? -24.338 8.322 24.370 1.00 85.62 91 PRO A C 1
ATOM 723 O O . PRO A 1 91 ? -23.489 7.483 24.632 1.00 85.62 91 PRO A O 1
ATOM 726 N N . ASP A 1 92 ? -25.610 7.997 24.148 1.00 86.25 92 ASP A N 1
ATOM 727 C CA . ASP A 1 92 ? -26.156 6.634 24.167 1.00 86.25 92 ASP A CA 1
ATOM 728 C C . ASP A 1 92 ? -25.799 5.811 22.918 1.00 86.25 92 ASP A C 1
ATOM 730 O O . ASP A 1 92 ? -25.894 4.583 22.934 1.00 86.25 92 ASP A O 1
ATOM 734 N N . GLN A 1 93 ? -25.341 6.471 21.851 1.00 85.94 93 GLN A N 1
ATOM 735 C CA . GLN A 1 93 ? -24.862 5.807 20.643 1.00 85.94 93 GLN A CA 1
ATOM 736 C C . GLN A 1 93 ? -23.450 5.252 20.788 1.00 85.94 93 GLN A C 1
ATOM 738 O O . GLN A 1 93 ? -23.058 4.468 19.939 1.00 85.94 93 GLN A O 1
ATOM 743 N N . PHE A 1 94 ? -22.677 5.617 21.812 1.00 86.50 94 PHE A N 1
ATOM 744 C CA . PHE A 1 94 ? -21.353 5.039 22.039 1.00 86.50 94 PHE A CA 1
ATOM 745 C C . PHE A 1 94 ? -21.299 4.358 23.399 1.00 86.50 94 PHE A C 1
ATOM 747 O O . PHE A 1 94 ? -21.345 5.003 24.445 1.00 86.50 94 PHE A O 1
ATOM 754 N N . GLN A 1 95 ? -21.175 3.035 23.378 1.00 83.38 95 GLN A N 1
ATOM 755 C CA . GLN A 1 95 ? -21.085 2.234 24.588 1.00 83.38 95 GLN A CA 1
ATOM 756 C C . GLN A 1 95 ? -19.655 1.737 24.771 1.00 83.38 95 GLN A C 1
ATOM 758 O O . GLN A 1 95 ? -19.149 1.002 23.926 1.00 83.38 95 GLN A O 1
ATOM 763 N N . ILE A 1 96 ? -19.021 2.094 25.890 1.00 82.31 96 ILE A N 1
ATOM 764 C CA . ILE A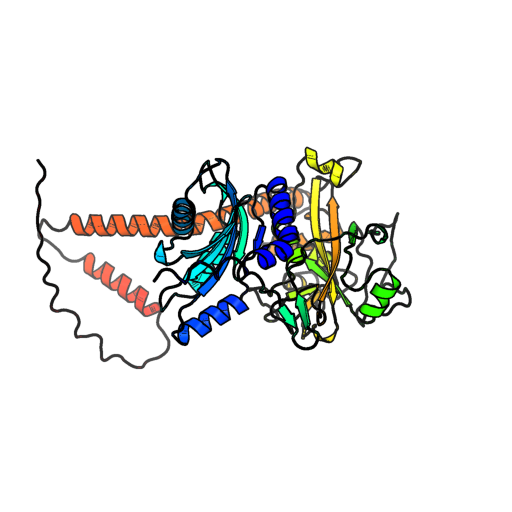 1 96 ? -17.742 1.499 26.292 1.00 82.31 96 ILE A CA 1
ATOM 765 C C . ILE A 1 96 ? -18.006 0.062 26.754 1.00 82.31 96 ILE A C 1
ATOM 767 O O . ILE A 1 96 ? -18.787 -0.166 27.677 1.00 82.31 96 ILE A O 1
ATOM 771 N N . LYS A 1 97 ? -17.344 -0.902 26.114 1.00 77.12 97 LYS A N 1
ATOM 772 C CA . LYS A 1 97 ? -17.326 -2.318 26.499 1.00 77.12 97 LYS A CA 1
ATOM 773 C C . LYS A 1 97 ? -16.295 -2.584 27.583 1.00 77.12 97 LYS A C 1
ATOM 775 O O . LYS A 1 97 ? -16.579 -3.298 28.540 1.00 77.12 97 LYS A O 1
ATOM 780 N N . SER A 1 98 ? -15.099 -2.017 27.439 1.00 72.81 98 SER A N 1
ATOM 781 C CA . SER A 1 98 ? -14.039 -2.167 28.433 1.00 72.81 98 SER A CA 1
ATOM 782 C C . SER A 1 98 ? -13.115 -0.953 28.492 1.00 72.81 98 SER A C 1
ATOM 784 O O . SER A 1 98 ? -12.943 -0.224 27.514 1.00 72.81 98 SER A O 1
ATOM 786 N N . LEU A 1 99 ? -12.540 -0.749 29.680 1.00 71.31 99 LEU A N 1
ATOM 787 C CA . LEU A 1 99 ? -11.582 0.300 30.001 1.00 71.31 99 LEU A CA 1
ATOM 788 C C . LEU A 1 99 ? -10.333 -0.361 30.592 1.00 71.31 99 LEU A C 1
ATOM 790 O O . LEU A 1 99 ? -10.439 -1.076 31.589 1.00 71.31 99 LEU A O 1
ATOM 794 N N . LYS A 1 100 ? -9.157 -0.139 30.001 1.00 69.12 100 LYS A N 1
ATOM 795 C CA . LYS A 1 100 ? -7.904 -0.753 30.472 1.00 69.12 100 LYS A CA 1
ATOM 796 C C . LYS A 1 100 ? -6.937 0.283 31.044 1.00 69.12 100 LYS A C 1
ATOM 798 O O . LYS A 1 100 ? -6.823 1.389 30.519 1.00 69.12 100 LYS A O 1
ATOM 803 N N . LYS A 1 101 ? -6.262 -0.074 32.144 1.00 63.19 101 LYS A N 1
ATOM 804 C CA . LYS A 1 101 ? -5.326 0.800 32.873 1.00 63.19 101 LYS A CA 1
ATOM 805 C C . LYS A 1 101 ? -4.007 0.927 32.096 1.00 63.19 101 LYS A C 1
ATOM 807 O O . LYS A 1 101 ? -3.462 -0.081 31.662 1.00 63.19 101 LYS A O 1
ATOM 812 N N . GLY A 1 102 ? -3.491 2.150 31.951 1.00 68.12 102 GLY A N 1
ATOM 813 C CA . GLY A 1 102 ? -2.280 2.462 31.180 1.00 68.12 102 GLY A CA 1
ATOM 814 C C . GLY A 1 102 ? -2.601 3.366 29.993 1.00 68.12 102 GLY A C 1
ATOM 815 O O . GLY A 1 102 ? -3.259 4.392 30.155 1.00 68.12 102 GLY A O 1
ATOM 816 N N . SER A 1 103 ? -2.174 2.976 28.790 1.00 62.31 103 SER A N 1
ATOM 817 C CA . SER A 1 103 ? -2.792 3.515 27.579 1.00 62.31 103 SER A CA 1
ATOM 818 C C . SER A 1 103 ? -4.226 3.065 27.547 1.00 62.31 103 SER A C 1
ATOM 820 O O . SER A 1 103 ? -4.510 1.870 27.480 1.00 62.31 103 SER A O 1
ATOM 822 N N . LEU A 1 104 ? -5.116 4.032 27.648 1.00 69.19 104 LEU A N 1
ATOM 823 C CA . LEU A 1 104 ? -6.514 3.748 27.739 1.00 69.19 104 LEU A CA 1
ATOM 824 C C . LEU A 1 104 ? -6.986 3.228 26.378 1.00 69.19 104 LEU A C 1
ATOM 826 O O . LEU A 1 104 ? -7.146 3.974 25.414 1.00 69.19 104 LEU A O 1
ATOM 830 N N . ILE A 1 105 ? -7.167 1.914 26.302 1.00 73.56 105 ILE A N 1
ATOM 831 C CA . ILE A 1 105 ? -7.865 1.282 25.194 1.00 73.56 105 ILE A CA 1
ATOM 832 C C . ILE A 1 105 ? -9.345 1.317 25.537 1.00 73.56 105 ILE A C 1
ATOM 834 O O . ILE A 1 105 ? -9.778 0.695 26.508 1.00 73.56 105 ILE A O 1
ATOM 838 N N . VAL A 1 106 ? -10.093 2.081 24.752 1.00 76.75 106 VAL A N 1
ATOM 839 C CA . VAL A 1 106 ? -11.547 2.094 24.772 1.00 76.75 106 VAL A CA 1
ATOM 840 C C . VAL A 1 106 ? -12.003 1.138 23.683 1.00 76.75 106 VAL A C 1
ATOM 842 O O . VAL A 1 106 ? -11.974 1.471 22.498 1.00 76.75 106 VAL A O 1
ATOM 845 N N . ASP A 1 107 ? -12.377 -0.069 24.092 1.00 77.62 107 ASP A N 1
ATOM 846 C CA . ASP A 1 107 ? -13.188 -0.948 23.256 1.00 77.62 107 ASP A CA 1
ATOM 847 C C . ASP A 1 107 ? -14.636 -0.507 23.430 1.00 77.62 107 ASP A C 1
ATOM 849 O O . ASP A 1 107 ? -15.137 -0.436 24.557 1.00 77.62 107 ASP A O 1
ATOM 853 N N . GLY A 1 108 ? -15.290 -0.150 22.337 1.00 80.88 108 GLY A N 1
ATOM 854 C CA . GLY A 1 108 ? -16.659 0.312 22.363 1.00 80.88 108 GLY A CA 1
ATOM 855 C C . GLY A 1 108 ? -17.432 -0.099 21.131 1.00 80.88 108 GLY A C 1
ATOM 856 O O . GLY A 1 108 ? -16.897 -0.627 20.161 1.00 80.88 108 GLY A O 1
ATOM 857 N N . THR A 1 109 ? -18.725 0.167 21.175 1.00 82.50 109 THR A N 1
ATOM 858 C CA . THR A 1 109 ? -19.620 -0.072 20.052 1.00 82.50 109 THR A CA 1
ATOM 859 C C . THR A 1 109 ? -20.387 1.196 19.756 1.00 82.50 109 THR A C 1
ATOM 861 O O . THR A 1 109 ? -20.949 1.808 20.669 1.00 82.50 109 THR A O 1
ATOM 864 N N . ILE A 1 110 ? -20.413 1.579 18.480 1.00 83.06 110 ILE A N 1
ATOM 865 C CA . ILE A 1 110 ? -21.327 2.612 18.011 1.00 83.06 110 ILE A CA 1
ATOM 866 C C . ILE A 1 110 ? -22.635 1.965 17.586 1.00 83.06 110 ILE A C 1
ATOM 868 O O . ILE A 1 110 ? -22.652 1.134 16.679 1.00 83.06 110 ILE A O 1
ATOM 872 N N . LYS A 1 111 ? -23.715 2.394 18.231 1.00 85.38 111 LYS A N 1
ATOM 873 C CA . LYS A 1 111 ? -25.094 2.078 17.887 1.00 85.38 111 LYS A CA 1
ATOM 874 C C . LYS A 1 111 ? -25.648 3.164 16.987 1.00 85.38 111 LYS A C 1
ATOM 876 O O . LYS A 1 111 ? -25.784 4.328 17.371 1.00 85.38 111 LYS A O 1
ATOM 881 N N . PHE A 1 112 ? -25.992 2.770 15.778 1.00 79.56 112 PHE A N 1
ATOM 882 C CA . PHE A 1 112 ? -26.707 3.630 14.855 1.00 79.56 112 PHE A CA 1
ATOM 883 C C . PHE A 1 112 ? -28.213 3.418 15.052 1.00 79.56 112 PHE A C 1
ATOM 885 O O . PHE A 1 112 ? -28.667 2.294 15.269 1.00 79.56 112 PHE A O 1
ATOM 892 N N . GLU A 1 113 ? -28.989 4.508 15.053 1.00 76.81 113 GLU A N 1
ATOM 893 C CA . GLU A 1 113 ? -30.451 4.413 15.136 1.00 76.81 113 GLU A CA 1
ATOM 894 C C . GLU A 1 113 ? -30.999 3.631 13.930 1.00 76.81 113 GLU A C 1
ATOM 896 O O . GLU A 1 113 ? -30.338 3.504 12.894 1.00 76.81 113 GLU A O 1
ATOM 901 N N . LYS A 1 114 ? -32.218 3.093 14.051 1.00 65.81 114 LYS A N 1
ATOM 902 C CA . LYS A 1 114 ? -32.906 2.500 12.897 1.00 65.81 114 LYS A CA 1
ATOM 903 C C . LYS A 1 114 ? -32.974 3.546 11.773 1.00 65.81 114 LYS A C 1
ATOM 905 O O . LYS A 1 114 ? -33.175 4.725 12.047 1.00 65.81 114 LYS A O 1
ATOM 910 N N . ASP A 1 115 ? -32.751 3.108 10.535 1.00 65.12 115 ASP A N 1
ATOM 911 C CA . ASP A 1 115 ? -32.707 3.942 9.321 1.00 65.12 115 ASP A CA 1
ATOM 912 C C . ASP A 1 115 ? -31.469 4.840 9.152 1.00 65.12 115 ASP A C 1
ATOM 914 O O . ASP A 1 115 ? -31.493 5.798 8.368 1.00 65.12 115 ASP A O 1
ATOM 918 N N . VAL A 1 116 ? -30.355 4.551 9.836 1.00 66.38 116 VAL A N 1
ATOM 919 C CA . VAL A 1 116 ? -29.124 5.301 9.575 1.00 66.38 116 VAL A CA 1
ATOM 920 C C . VAL A 1 116 ? -28.669 5.095 8.135 1.00 66.38 116 VAL A C 1
ATOM 922 O O . VAL A 1 116 ? -28.277 4.014 7.697 1.00 66.38 116 VAL A O 1
ATOM 925 N N . ASN A 1 117 ? -28.700 6.210 7.406 1.00 69.50 117 ASN A N 1
ATOM 926 C CA . ASN A 1 117 ? -28.187 6.316 6.058 1.00 69.50 117 ASN A CA 1
ATOM 927 C C . ASN A 1 117 ? -26.725 5.830 6.039 1.00 69.50 117 ASN A C 1
ATOM 929 O O . ASN A 1 117 ? -25.909 6.363 6.795 1.00 69.50 117 ASN A O 1
ATOM 933 N N . PRO A 1 118 ? -26.353 4.884 5.164 1.00 65.50 118 PRO A N 1
ATOM 934 C CA . PRO A 1 118 ? -24.967 4.460 4.988 1.00 65.50 118 PRO A CA 1
ATOM 935 C C . PRO A 1 118 ? -23.969 5.592 4.765 1.00 65.50 118 PRO A C 1
ATOM 937 O O . PRO A 1 118 ? -22.811 5.516 5.174 1.00 65.50 118 PRO A O 1
ATOM 940 N N . MET A 1 119 ? -24.433 6.688 4.165 1.00 68.88 119 MET A N 1
ATOM 941 C CA . MET A 1 119 ? -23.661 7.911 4.018 1.00 68.88 119 MET A CA 1
ATOM 942 C C . MET A 1 119 ? -23.230 8.482 5.374 1.00 68.88 119 MET A C 1
ATOM 944 O O . MET A 1 119 ? -22.135 9.015 5.458 1.00 68.88 119 MET A O 1
ATOM 948 N N . THR A 1 120 ? -24.011 8.326 6.443 1.00 74.38 120 THR A N 1
ATOM 949 C CA . THR A 1 120 ? -23.634 8.719 7.810 1.00 74.38 120 THR A CA 1
ATOM 950 C C . THR A 1 120 ? -22.492 7.861 8.347 1.00 74.38 120 THR A C 1
ATOM 952 O O . THR A 1 120 ? -21.525 8.407 8.872 1.00 74.38 120 THR A O 1
ATOM 955 N N . VAL A 1 121 ? -22.558 6.535 8.175 1.00 72.31 121 VAL A N 1
ATOM 956 C CA . VAL A 1 121 ? -21.480 5.613 8.585 1.00 72.31 121 VAL A CA 1
ATOM 957 C C . VAL A 1 121 ? -20.205 5.889 7.786 1.00 72.31 121 VAL A C 1
ATOM 959 O O . VAL A 1 121 ? -19.102 5.919 8.331 1.00 72.31 121 VAL A O 1
ATOM 962 N N . ARG A 1 122 ? -20.353 6.172 6.492 1.00 70.50 122 ARG A N 1
ATOM 963 C CA . ARG A 1 122 ? -19.246 6.571 5.627 1.00 70.50 122 ARG A CA 1
ATOM 964 C C . ARG A 1 122 ? -18.664 7.921 6.024 1.00 70.50 122 ARG A C 1
ATOM 966 O O . ARG A 1 122 ? -17.460 8.022 6.177 1.00 70.50 122 ARG A O 1
ATOM 973 N N . MET A 1 123 ? -19.498 8.929 6.274 1.00 75.81 123 MET A N 1
ATOM 974 C CA . MET A 1 123 ? -19.059 10.231 6.780 1.00 75.81 123 MET A CA 1
ATOM 975 C C . MET A 1 123 ? -18.356 10.099 8.129 1.00 75.81 123 MET A C 1
ATOM 977 O O . MET A 1 123 ? -17.411 10.833 8.390 1.00 75.81 123 MET A O 1
ATOM 981 N N . PHE A 1 124 ? -18.797 9.175 8.982 1.00 78.94 124 PHE A N 1
ATOM 982 C CA . PHE A 1 124 ? -18.101 8.832 10.213 1.00 78.94 124 PHE A CA 1
ATOM 983 C C . PHE A 1 124 ? -16.713 8.245 9.914 1.00 78.94 124 PHE A C 1
ATOM 985 O O . PHE A 1 124 ? -15.722 8.764 10.417 1.00 78.94 124 PHE A O 1
ATOM 992 N N . SER A 1 125 ? -16.619 7.251 9.027 1.00 70.44 125 SER A N 1
ATOM 993 C CA . SER A 1 125 ? -15.349 6.660 8.573 1.00 70.44 125 SER A CA 1
ATOM 994 C C . SER A 1 125 ? -14.401 7.684 7.929 1.00 70.44 125 SER A C 1
ATOM 996 O O . SER A 1 125 ? -13.203 7.691 8.212 1.00 70.44 125 SER A O 1
ATOM 998 N N . ASP A 1 126 ? -14.929 8.590 7.109 1.00 70.62 126 ASP A N 1
ATOM 999 C CA . ASP A 1 126 ? -14.169 9.661 6.466 1.00 70.62 126 ASP A CA 1
ATOM 1000 C C . ASP A 1 126 ? -13.697 10.680 7.513 1.00 70.62 126 ASP A C 1
ATOM 1002 O O . ASP A 1 126 ? -12.516 11.016 7.558 1.00 70.62 126 ASP A O 1
ATOM 1006 N N . LYS A 1 127 ? -14.569 11.096 8.445 1.00 75.19 127 LYS A N 1
ATOM 1007 C CA . LYS A 1 127 ? -14.185 11.947 9.583 1.00 75.19 127 LYS A CA 1
ATOM 1008 C C . LYS A 1 127 ? -13.110 11.290 10.443 1.00 75.19 127 LYS A C 1
ATOM 1010 O O . LYS A 1 127 ? -12.219 11.990 10.907 1.00 75.19 127 LYS A O 1
ATOM 1015 N N . LEU A 1 128 ? -13.151 9.978 10.667 1.00 70.62 128 LEU A N 1
ATOM 1016 C CA . LEU A 1 128 ? -12.097 9.263 11.395 1.00 70.62 128 LEU A CA 1
ATOM 1017 C C . LEU A 1 128 ? -10.746 9.383 10.678 1.00 70.62 128 LEU A C 1
ATOM 1019 O O . LEU A 1 128 ? -9.736 9.639 11.329 1.00 70.62 128 LEU A O 1
ATOM 1023 N N . ALA A 1 129 ? -10.732 9.249 9.350 1.00 65.19 129 ALA A N 1
ATOM 1024 C CA . ALA A 1 129 ? -9.524 9.361 8.535 1.00 65.19 129 ALA A CA 1
ATOM 1025 C C . ALA A 1 129 ? -9.014 10.810 8.380 1.00 65.19 129 ALA A C 1
ATOM 1027 O O . ALA A 1 129 ? -7.807 11.033 8.283 1.00 65.19 129 ALA A O 1
ATOM 1028 N N . GLU A 1 130 ? -9.920 11.790 8.352 1.00 64.94 130 GLU A N 1
ATOM 1029 C CA . GLU A 1 130 ? -9.619 13.212 8.133 1.00 64.94 130 GLU A CA 1
ATOM 1030 C C . GLU A 1 130 ? -9.408 14.008 9.426 1.00 64.94 130 GLU A C 1
ATOM 1032 O O . GLU A 1 130 ? -8.872 15.121 9.392 1.00 64.94 130 GLU A O 1
ATOM 1037 N N . SER A 1 131 ? -9.876 13.492 10.564 1.00 54.56 131 SER A N 1
ATOM 1038 C CA . SER A 1 131 ? -10.003 14.299 11.772 1.00 54.56 131 SER A CA 1
ATOM 1039 C C . SER A 1 131 ? -8.644 14.789 12.251 1.00 54.56 131 SER A C 1
ATOM 1041 O O . SER A 1 131 ? -7.689 14.040 12.472 1.00 54.56 131 SER A O 1
ATOM 1043 N N . LYS A 1 132 ? -8.587 16.101 12.489 1.00 58.66 132 LYS A N 1
ATOM 1044 C CA . LYS A 1 132 ? -7.583 16.727 13.340 1.00 58.66 132 LYS A CA 1
ATOM 1045 C C . LYS A 1 132 ? -7.823 16.256 14.771 1.00 58.66 132 LYS A C 1
ATOM 1047 O O . LYS A 1 132 ? -8.260 17.028 15.612 1.00 58.66 132 LYS A O 1
ATOM 1052 N N . LEU A 1 133 ? -7.538 14.989 15.062 1.00 60.34 133 LEU A N 1
ATOM 1053 C CA . LEU A 1 133 ? -7.692 14.395 16.396 1.00 60.34 133 LEU A CA 1
ATOM 1054 C C . LEU A 1 133 ? -6.847 15.145 17.441 1.00 60.34 133 LEU A C 1
ATOM 1056 O O . LEU A 1 133 ? -7.117 15.059 18.629 1.00 60.34 133 LEU A O 1
ATOM 1060 N N . ASN A 1 134 ? -5.897 15.970 16.992 1.00 55.66 134 ASN A N 1
ATOM 1061 C CA . ASN A 1 134 ? -5.190 16.972 17.791 1.00 55.66 134 ASN A CA 1
ATOM 1062 C C . ASN A 1 134 ? -6.113 18.031 18.441 1.00 55.66 134 ASN A C 1
ATOM 1064 O O . ASN A 1 134 ? -5.706 18.660 19.412 1.00 55.66 134 ASN A O 1
ATOM 1068 N N . GLU A 1 135 ? -7.329 18.253 17.927 1.00 56.47 135 GLU A N 1
ATOM 1069 C CA . GLU A 1 135 ? -8.328 19.172 18.497 1.00 56.47 135 GLU A CA 1
ATOM 1070 C C . GLU A 1 135 ? -9.145 18.538 19.637 1.00 56.47 135 GLU A C 1
ATOM 1072 O O . GLU A 1 135 ? -9.832 19.270 20.355 1.00 56.47 135 GLU A O 1
ATOM 1077 N N . LEU A 1 136 ? -9.032 17.219 19.877 1.00 56.59 136 LEU A N 1
ATOM 1078 C CA . LEU A 1 136 ? -9.570 16.553 21.074 1.00 56.59 136 LEU A CA 1
ATOM 1079 C C . LEU A 1 136 ? -8.739 16.903 22.322 1.00 56.59 136 LEU A C 1
ATOM 1081 O O . LEU A 1 136 ? -8.165 16.054 22.987 1.00 56.59 136 LEU A O 1
ATOM 1085 N N . ARG A 1 137 ? -8.761 18.198 22.650 1.00 58.38 137 ARG A N 1
ATOM 1086 C CA . ARG A 1 137 ? -8.404 18.844 23.916 1.00 58.38 137 ARG A CA 1
ATOM 1087 C C . ARG A 1 137 ? -6.969 18.645 24.414 1.00 58.38 137 ARG A C 1
ATOM 1089 O O . ARG A 1 137 ? -6.253 17.707 24.107 1.00 58.38 137 ARG A O 1
ATOM 1096 N N . LYS A 1 138 ? -6.564 19.569 25.289 1.00 63.75 138 LYS A N 1
ATOM 1097 C CA . LYS A 1 138 ? -5.260 19.634 25.971 1.00 63.75 138 LYS A CA 1
ATOM 1098 C C . LYS A 1 138 ? -4.853 18.370 26.742 1.00 63.75 138 LYS A C 1
ATOM 1100 O O . LYS A 1 138 ? -3.746 18.366 27.262 1.00 63.75 138 LYS A O 1
ATOM 1105 N N . ASN A 1 139 ? -5.710 17.350 26.848 1.00 70.31 139 ASN A N 1
ATOM 1106 C CA . ASN A 1 139 ? -5.585 16.297 27.852 1.00 70.31 139 ASN A CA 1
ATOM 1107 C C . ASN A 1 139 ? -5.590 14.861 27.289 1.00 70.31 139 ASN A C 1
ATOM 1109 O O . ASN A 1 139 ? -5.282 13.944 28.047 1.00 70.31 139 ASN A O 1
ATOM 1113 N N . ILE A 1 140 ? -5.921 14.646 26.007 1.00 75.75 140 ILE A N 1
ATOM 1114 C CA . ILE A 1 140 ? -6.033 13.303 25.411 1.00 75.75 140 ILE A CA 1
ATOM 1115 C C . ILE A 1 140 ? -5.278 13.265 24.080 1.00 75.75 140 ILE A C 1
ATOM 1117 O O . ILE A 1 140 ? -5.460 14.128 23.225 1.00 75.75 140 ILE A O 1
ATOM 1121 N N . GLU A 1 141 ? -4.448 12.245 23.885 1.00 81.06 141 GLU A N 1
ATOM 1122 C CA . GLU A 1 141 ? -3.816 11.948 22.603 1.00 81.06 141 GLU A CA 1
ATOM 1123 C C . GLU A 1 141 ? -4.328 10.625 22.059 1.00 81.06 141 GLU A C 1
ATOM 1125 O O . GLU A 1 141 ? -4.048 9.556 22.589 1.00 81.06 141 GLU A O 1
ATOM 1130 N N . ILE A 1 142 ? -5.064 10.679 20.955 1.00 83.38 142 ILE A N 1
ATOM 1131 C CA . ILE A 1 142 ? -5.435 9.462 20.237 1.00 83.38 142 ILE A CA 1
ATOM 1132 C C . ILE A 1 142 ? -4.216 8.990 19.446 1.00 83.38 142 ILE A C 1
ATOM 1134 O O . ILE A 1 142 ? -3.638 9.766 18.674 1.00 83.38 142 ILE A O 1
ATOM 1138 N N . PHE A 1 143 ? -3.838 7.726 19.632 1.00 84.06 143 PHE A N 1
ATOM 1139 C CA . PHE A 1 143 ? -2.759 7.066 18.893 1.00 84.06 143 PHE A CA 1
ATOM 1140 C C . PHE A 1 143 ? -3.261 5.916 18.008 1.00 84.06 143 PHE A C 1
ATOM 1142 O O . PHE A 1 143 ? -2.602 5.595 17.021 1.00 84.06 143 PHE A O 1
ATOM 1149 N N . LEU A 1 144 ? -4.427 5.331 18.308 1.00 83.25 144 LEU A N 1
ATOM 1150 C CA . LEU A 1 144 ? -5.020 4.221 17.556 1.00 83.25 144 LEU A CA 1
ATOM 1151 C C . LEU A 1 144 ? -6.526 4.418 17.395 1.00 83.25 144 LEU A C 1
ATOM 1153 O O . LEU A 1 144 ? -7.200 4.846 18.329 1.00 83.25 144 LEU A O 1
ATOM 1157 N N . LEU A 1 145 ? -7.055 4.063 16.228 1.00 82.31 145 LEU A N 1
ATOM 1158 C CA . LEU A 1 145 ? -8.481 4.113 15.946 1.00 82.31 145 LEU A CA 1
ATOM 1159 C C . LEU A 1 145 ? -8.854 3.068 14.895 1.00 82.31 145 LEU A C 1
ATOM 1161 O O . LEU A 1 145 ? -8.407 3.143 13.754 1.00 82.31 145 LEU A O 1
ATOM 1165 N N . MET A 1 146 ? -9.658 2.076 15.262 1.00 79.25 146 MET A N 1
ATOM 1166 C CA . MET A 1 146 ? -9.997 0.956 14.382 1.00 79.25 146 MET A CA 1
ATOM 1167 C C . MET A 1 146 ? -11.494 0.700 14.391 1.00 79.25 146 MET A C 1
ATOM 1169 O O . MET A 1 146 ? -12.043 0.403 15.444 1.00 79.25 146 MET A O 1
ATOM 1173 N N . CYS A 1 147 ? -12.137 0.769 13.227 1.00 77.44 147 CYS A N 1
ATOM 1174 C CA . CYS A 1 147 ? -13.531 0.357 13.057 1.00 77.44 147 CYS A CA 1
ATOM 1175 C C . CYS A 1 147 ? -13.613 -1.085 12.587 1.00 77.44 147 CYS A C 1
ATOM 1177 O O . CYS A 1 147 ? -12.878 -1.462 11.674 1.00 77.44 147 CYS A O 1
ATOM 1179 N N . ASN A 1 148 ? -14.521 -1.862 13.172 1.00 73.31 148 ASN A N 1
ATOM 1180 C CA . ASN A 1 148 ? -14.597 -3.311 13.048 1.00 73.31 148 ASN A CA 1
ATOM 1181 C C . ASN A 1 148 ? -13.186 -3.899 13.107 1.00 73.31 148 ASN A C 1
ATOM 1183 O O . ASN A 1 148 ? -12.672 -4.348 12.073 1.00 73.31 148 ASN A O 1
ATOM 1187 N N . PRO A 1 149 ? -12.496 -3.790 14.266 1.00 65.19 149 PRO A N 1
ATOM 1188 C CA . PRO A 1 149 ? -11.190 -4.411 14.410 1.00 65.19 149 PRO A CA 1
ATOM 1189 C C . PRO A 1 149 ? -11.335 -5.856 13.927 1.00 65.19 149 PRO A C 1
ATOM 1191 O O . PRO A 1 149 ? -12.334 -6.495 14.275 1.00 65.19 149 PRO A O 1
ATOM 1194 N N . PRO A 1 150 ? -10.437 -6.339 13.052 1.00 58.59 150 PRO A N 1
ATOM 1195 C CA . PRO A 1 150 ? -10.514 -7.701 12.569 1.00 58.59 150 PRO A CA 1
ATOM 1196 C C . PRO A 1 150 ? -10.562 -8.582 13.805 1.00 58.59 150 PRO A C 1
ATOM 1198 O O . PRO A 1 150 ? -9.617 -8.626 14.597 1.00 58.59 150 PRO A O 1
ATOM 1201 N N . LYS A 1 151 ? -11.731 -9.190 14.022 1.00 57.09 151 LYS A N 1
ATOM 1202 C CA . LYS A 1 151 ? -11.870 -10.184 15.069 1.00 57.09 151 LYS A CA 1
ATOM 1203 C C . LYS A 1 151 ? -10.852 -11.250 14.714 1.00 57.09 151 LYS A C 1
ATOM 1205 O O . LYS A 1 151 ? -10.743 -11.559 13.523 1.00 57.09 151 LYS A O 1
ATOM 1210 N N . PRO A 1 152 ? -10.100 -11.757 15.696 1.00 53.25 152 PRO A N 1
ATOM 1211 C CA . PRO A 1 152 ? -9.132 -12.790 15.424 1.00 53.25 152 PRO A CA 1
ATOM 1212 C C . PRO A 1 152 ? -9.819 -13.880 14.588 1.00 53.25 152 PRO A C 1
ATOM 1214 O O . PRO A 1 152 ? -10.814 -14.455 15.034 1.00 53.25 152 PRO A O 1
ATOM 1217 N N . TYR A 1 153 ? -9.406 -14.064 13.330 1.00 43.34 153 TYR A N 1
ATOM 1218 C CA . TYR A 1 153 ? -10.052 -15.033 12.451 1.00 43.34 153 TYR A CA 1
ATOM 1219 C C . TYR A 1 153 ? -9.737 -16.393 13.051 1.00 43.34 153 TYR A C 1
ATOM 1221 O O . TYR A 1 153 ? -8.582 -16.793 13.089 1.00 43.34 153 TYR A O 1
ATOM 1229 N N . HIS A 1 154 ? -10.731 -17.069 13.614 1.00 46.41 154 HIS A N 1
ATOM 1230 C CA . HIS A 1 154 ? -10.531 -18.398 14.162 1.00 46.41 154 HIS A CA 1
ATOM 1231 C C . HIS A 1 154 ? -10.828 -19.410 13.059 1.00 46.41 154 HIS A C 1
ATOM 1233 O O . HIS A 1 154 ? -11.985 -19.651 12.713 1.00 46.41 154 HIS A O 1
ATOM 1239 N N . ASN A 1 155 ? -9.778 -19.975 12.468 1.00 39.88 155 ASN A N 1
ATOM 1240 C CA . ASN A 1 155 ? -9.919 -21.083 11.541 1.00 39.88 155 ASN A CA 1
ATOM 1241 C C . ASN A 1 155 ? -10.179 -22.355 12.348 1.00 39.88 155 ASN A C 1
ATOM 1243 O O . ASN A 1 155 ? -9.251 -22.985 12.862 1.00 39.88 155 ASN A O 1
ATOM 1247 N N . THR A 1 156 ? -11.453 -22.723 12.438 1.00 41.69 156 THR A N 1
ATOM 1248 C CA . THR A 1 156 ? -11.942 -23.894 13.174 1.00 41.69 156 THR A CA 1
ATOM 1249 C C . THR A 1 156 ? -11.357 -25.211 12.665 1.00 41.69 156 THR A C 1
ATOM 1251 O O . THR A 1 156 ? -11.232 -26.150 13.442 1.00 41.69 156 THR A O 1
ATOM 1254 N N . ASN A 1 157 ? -10.932 -25.287 11.398 1.00 37.16 157 ASN A N 1
ATOM 1255 C CA . ASN A 1 157 ? -10.386 -26.518 10.814 1.00 37.16 157 ASN A CA 1
ATOM 1256 C C . ASN A 1 157 ? -8.963 -26.834 11.293 1.00 37.16 157 ASN A C 1
ATOM 1258 O O . ASN A 1 157 ? -8.546 -27.987 11.257 1.00 37.16 157 ASN A O 1
ATOM 1262 N N . ILE A 1 158 ? -8.207 -25.822 11.722 1.00 40.78 158 ILE A N 1
ATOM 1263 C CA . ILE A 1 158 ? -6.816 -25.976 12.187 1.00 40.78 158 ILE A CA 1
ATOM 1264 C C . ILE A 1 158 ? -6.590 -25.385 13.580 1.00 40.78 158 ILE A C 1
ATOM 1266 O O . ILE A 1 158 ? -5.448 -25.282 14.019 1.00 40.78 158 ILE A O 1
ATOM 1270 N N . ASN A 1 159 ? -7.672 -24.993 14.260 1.00 45.09 159 ASN A N 1
ATOM 1271 C CA . ASN A 1 159 ? -7.671 -24.391 15.590 1.00 45.09 159 ASN A CA 1
ATOM 1272 C C . ASN A 1 159 ? -6.648 -23.242 15.730 1.00 45.09 159 ASN A C 1
ATOM 1274 O O . ASN A 1 159 ? -5.916 -23.155 16.716 1.00 45.09 159 ASN A O 1
ATOM 1278 N N . LYS A 1 160 ? -6.548 -22.380 14.706 1.00 38.59 160 LYS A N 1
ATOM 1279 C CA . LYS A 1 160 ? -5.630 -21.229 14.698 1.00 38.59 160 LYS A CA 1
ATOM 1280 C C . LYS A 1 160 ? -6.386 -19.921 14.589 1.00 38.59 160 LYS A C 1
ATOM 1282 O O . LYS A 1 160 ? -7.303 -19.782 13.785 1.00 38.59 160 LYS A O 1
ATOM 1287 N N . THR A 1 161 ? -5.942 -18.963 15.385 1.00 44.56 161 THR A N 1
ATOM 1288 C CA . THR A 1 161 ? -6.503 -17.624 15.489 1.00 44.56 161 THR A CA 1
ATOM 1289 C C . THR A 1 161 ? -5.557 -16.629 14.816 1.00 44.56 161 THR A C 1
ATOM 1291 O O . THR A 1 161 ? -4.391 -16.551 15.195 1.00 44.56 161 THR A O 1
ATOM 1294 N N . TYR A 1 162 ? -6.032 -15.885 13.816 1.00 49.78 162 TYR A N 1
ATOM 1295 C CA . TYR A 1 162 ? -5.225 -14.946 13.029 1.00 49.78 162 TYR A CA 1
ATOM 1296 C C . TYR A 1 162 ? -5.553 -13.506 13.418 1.00 49.78 162 TYR A C 1
ATOM 1298 O O . TYR A 1 162 ? -6.709 -13.094 13.359 1.00 49.78 162 TYR A O 1
ATOM 1306 N N . ALA A 1 163 ? -4.540 -12.752 13.833 1.00 48.31 163 ALA A N 1
ATOM 1307 C CA . ALA A 1 163 ? -4.649 -11.352 14.228 1.00 48.31 163 ALA A CA 1
ATOM 1308 C C . ALA A 1 163 ? -4.086 -10.429 13.135 1.00 48.31 163 ALA A C 1
ATOM 1310 O O . ALA A 1 163 ? -3.338 -10.882 12.270 1.00 48.31 163 ALA A O 1
ATOM 1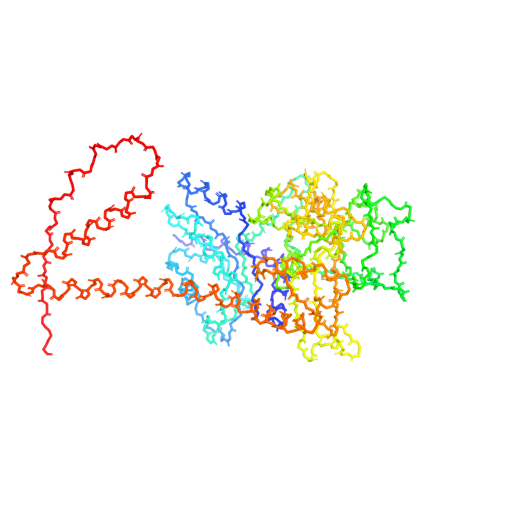311 N N . LEU A 1 164 ? -4.396 -9.125 13.220 1.00 54.66 164 LEU A N 1
ATOM 1312 C CA . LEU A 1 164 ? -3.607 -8.076 12.559 1.00 54.66 164 LEU A CA 1
ATOM 1313 C C . LEU A 1 164 ? -2.124 -8.369 12.701 1.00 54.66 164 LEU A C 1
ATOM 1315 O O . LEU A 1 164 ? -1.684 -8.806 13.769 1.00 54.66 164 LEU A O 1
ATOM 1319 N N . ARG A 1 165 ? -1.349 -8.031 11.670 1.00 62.50 165 ARG A N 1
ATOM 1320 C CA . ARG A 1 165 ? 0.093 -8.128 11.770 1.00 62.50 165 ARG A CA 1
ATOM 1321 C C . ARG A 1 165 ? 0.551 -7.232 12.913 1.00 62.50 165 ARG A C 1
ATOM 1323 O O . ARG A 1 165 ? 0.522 -6.003 12.827 1.00 62.50 165 ARG A O 1
ATOM 1330 N N . GLY A 1 166 ? 0.948 -7.872 14.006 1.00 57.19 166 GLY A N 1
ATOM 1331 C CA . GLY A 1 166 ? 1.396 -7.179 15.195 1.00 57.19 166 GLY A CA 1
ATOM 1332 C C . GLY A 1 166 ? 2.648 -6.351 14.925 1.00 57.19 166 GLY A C 1
ATOM 1333 O O . GLY A 1 166 ? 2.836 -5.308 15.539 1.00 57.19 166 GLY A O 1
ATOM 1334 N N . GLU A 1 167 ? 3.471 -6.774 13.965 1.00 70.38 167 GLU A N 1
ATOM 1335 C CA . GLU A 1 167 ? 4.727 -6.130 13.604 1.00 70.38 167 GLU A CA 1
ATOM 1336 C C . GLU A 1 167 ? 5.110 -6.358 12.140 1.00 70.38 167 GLU A C 1
ATOM 1338 O O . GLU A 1 167 ? 5.036 -7.464 11.607 1.00 70.38 167 GLU A O 1
ATOM 1343 N N . VAL A 1 168 ? 5.587 -5.304 11.480 1.00 80.94 168 VAL A N 1
ATOM 1344 C CA . VAL A 1 168 ? 6.191 -5.407 10.150 1.00 80.94 168 VAL A CA 1
ATOM 1345 C C . VAL A 1 168 ? 7.681 -5.664 10.332 1.00 80.94 168 VAL A C 1
ATOM 1347 O O . VAL A 1 168 ? 8.432 -4.763 10.704 1.00 80.94 168 VAL A O 1
ATOM 1350 N N . LEU A 1 169 ? 8.108 -6.895 10.068 1.00 85.06 169 LEU A N 1
ATOM 1351 C CA . LEU A 1 169 ? 9.509 -7.282 10.186 1.00 85.06 169 LEU A CA 1
ATOM 1352 C C . LEU A 1 169 ? 10.218 -7.109 8.847 1.00 85.06 169 LEU A C 1
ATOM 1354 O O . LEU A 1 169 ? 9.799 -7.673 7.835 1.00 85.06 169 LEU A O 1
ATOM 1358 N N . PHE A 1 170 ? 11.314 -6.356 8.851 1.00 89.31 170 PHE A N 1
ATOM 1359 C CA . PHE A 1 170 ? 12.194 -6.248 7.693 1.00 89.31 170 PHE A CA 1
ATOM 1360 C C . PHE A 1 170 ? 13.106 -7.472 7.572 1.00 89.31 170 PHE A C 1
ATOM 1362 O O . PHE A 1 170 ? 13.422 -8.147 8.553 1.00 89.31 170 PHE A O 1
ATOM 1369 N N . ASN A 1 171 ? 13.542 -7.742 6.346 1.00 90.31 171 ASN A N 1
ATOM 1370 C CA . ASN A 1 171 ? 14.536 -8.758 6.037 1.00 90.31 171 ASN A CA 1
ATOM 1371 C C . ASN A 1 171 ? 15.689 -8.133 5.238 1.00 90.31 171 ASN A C 1
ATOM 1373 O O . ASN A 1 171 ? 15.706 -8.183 4.007 1.00 90.31 171 ASN A O 1
ATOM 1377 N N . SER A 1 172 ? 16.635 -7.515 5.950 1.00 91.69 172 SER A N 1
ATOM 1378 C CA . SER A 1 172 ? 17.734 -6.744 5.354 1.00 91.69 172 SER A CA 1
ATOM 1379 C C . SER A 1 172 ? 18.620 -7.556 4.410 1.00 91.69 172 SER A C 1
ATOM 1381 O O . SER A 1 172 ? 19.168 -6.995 3.464 1.00 91.69 172 SER A O 1
ATOM 1383 N N . ASP A 1 173 ? 18.711 -8.874 4.596 1.00 91.06 173 ASP A N 1
ATOM 1384 C CA . ASP A 1 173 ? 19.512 -9.768 3.744 1.00 91.06 173 ASP A CA 1
ATOM 1385 C C . ASP A 1 173 ? 19.012 -9.772 2.288 1.00 91.06 173 ASP A C 1
ATOM 1387 O O . ASP A 1 173 ? 19.745 -10.034 1.324 1.00 91.06 173 ASP A O 1
ATOM 1391 N N . TRP A 1 174 ? 17.741 -9.415 2.103 1.00 93.00 174 TRP A N 1
ATOM 1392 C CA . TRP A 1 174 ? 17.076 -9.367 0.808 1.00 93.00 174 TRP A CA 1
ATOM 1393 C C . TRP A 1 174 ? 16.889 -7.951 0.269 1.00 93.00 174 TRP A C 1
ATOM 1395 O O . TRP A 1 174 ? 16.332 -7.794 -0.821 1.00 93.00 174 TRP A O 1
ATOM 1405 N N . ASP A 1 175 ? 17.362 -6.926 0.983 1.00 95.50 175 ASP A N 1
ATOM 1406 C CA . ASP A 1 175 ? 17.307 -5.544 0.512 1.00 95.50 175 ASP A CA 1
ATOM 1407 C C . ASP A 1 175 ? 18.127 -5.380 -0.761 1.00 95.50 175 ASP A C 1
ATOM 1409 O O . ASP A 1 175 ? 19.206 -5.956 -0.924 1.00 95.50 175 ASP A O 1
ATOM 1413 N N . ARG A 1 176 ? 17.606 -4.595 -1.703 1.00 96.62 176 ARG A N 1
ATOM 1414 C CA . ARG A 1 176 ? 18.256 -4.380 -2.999 1.00 96.62 176 ARG A CA 1
ATOM 1415 C C . ARG A 1 176 ? 18.226 -2.910 -3.361 1.00 96.62 176 ARG A C 1
ATOM 1417 O O . ARG A 1 176 ? 17.244 -2.215 -3.122 1.00 96.62 176 ARG A O 1
ATOM 1424 N N . ILE A 1 177 ? 19.301 -2.446 -3.983 1.00 96.31 177 ILE A N 1
ATOM 1425 C CA . ILE A 1 177 ? 19.329 -1.167 -4.687 1.00 96.31 177 ILE A CA 1
ATOM 1426 C C . ILE A 1 177 ? 19.348 -1.505 -6.168 1.00 96.31 177 ILE A C 1
ATOM 1428 O O . ILE A 1 177 ? 20.268 -2.179 -6.634 1.00 96.31 177 ILE A O 1
ATOM 1432 N N . TYR A 1 178 ? 18.333 -1.054 -6.896 1.00 97.56 178 TYR A N 1
ATOM 1433 C CA . TYR A 1 178 ? 18.221 -1.303 -8.322 1.00 97.56 178 TYR A CA 1
ATOM 1434 C C . TYR A 1 178 ? 18.841 -0.149 -9.095 1.00 97.56 178 TYR A C 1
ATOM 1436 O O . TYR A 1 178 ? 18.232 0.902 -9.293 1.00 97.56 178 TYR A O 1
ATOM 1444 N N . SER A 1 179 ? 20.090 -0.317 -9.511 1.00 95.50 179 SER A N 1
ATOM 1445 C CA . SER A 1 179 ? 20.805 0.663 -10.326 1.00 95.50 179 SER A CA 1
ATOM 1446 C C . SER A 1 179 ? 21.938 -0.014 -11.092 1.00 95.50 179 SER A C 1
ATOM 1448 O O . SER A 1 179 ? 22.416 -1.054 -10.641 1.00 95.50 179 SER A O 1
ATOM 1450 N N . PRO A 1 180 ? 22.441 0.582 -12.191 1.00 94.75 180 PRO A N 1
ATOM 1451 C CA . PRO A 1 180 ? 23.557 0.014 -12.953 1.00 94.75 180 PRO A CA 1
ATOM 1452 C C . PRO A 1 180 ? 24.830 -0.269 -12.138 1.00 94.75 180 PRO A C 1
ATOM 1454 O O . PRO A 1 180 ? 25.655 -1.064 -12.566 1.00 94.75 180 PRO A O 1
ATOM 1457 N N . LYS A 1 181 ? 25.003 0.376 -10.973 1.00 94.44 181 LYS A N 1
ATOM 1458 C CA . LYS A 1 181 ? 26.144 0.162 -10.062 1.00 94.44 181 LYS A CA 1
ATOM 1459 C C . LYS A 1 181 ? 25.865 -0.870 -8.957 1.00 94.44 181 LYS A C 1
ATOM 1461 O O . LYS A 1 181 ? 26.738 -1.132 -8.138 1.00 94.44 181 LYS A O 1
ATOM 1466 N N . HIS A 1 182 ? 24.647 -1.400 -8.895 1.00 95.50 182 HIS A N 1
ATOM 1467 C CA . HIS A 1 182 ? 24.180 -2.343 -7.881 1.00 95.50 182 HIS A CA 1
ATOM 1468 C C . HIS A 1 182 ? 23.437 -3.505 -8.559 1.00 95.50 182 HIS A C 1
ATOM 1470 O O . HIS A 1 182 ? 23.945 -4.100 -9.504 1.00 95.50 182 HIS A O 1
ATOM 1476 N N . THR A 1 183 ? 22.245 -3.871 -8.078 1.00 96.00 183 THR A N 1
ATOM 1477 C CA . THR A 1 183 ? 21.437 -4.916 -8.707 1.00 96.00 183 THR A CA 1
ATOM 1478 C C . THR A 1 183 ? 20.841 -4.378 -10.005 1.00 96.00 183 THR A C 1
ATOM 1480 O O . THR A 1 183 ? 20.065 -3.423 -9.989 1.00 96.00 183 THR A O 1
ATOM 1483 N N . TYR A 1 184 ? 21.184 -4.992 -11.132 1.00 97.12 184 TYR A N 1
ATOM 1484 C CA . TYR A 1 184 ? 20.723 -4.548 -12.440 1.00 97.12 184 TYR A CA 1
ATOM 1485 C C . TYR A 1 184 ? 20.703 -5.689 -13.449 1.00 97.12 184 TYR A C 1
ATOM 1487 O O . TYR A 1 184 ? 21.556 -6.571 -13.423 1.00 97.12 184 TYR A O 1
ATOM 1495 N N . TRP A 1 185 ? 19.726 -5.647 -14.348 1.00 97.56 185 TRP A N 1
ATOM 1496 C CA . TRP A 1 185 ? 19.655 -6.497 -15.527 1.00 97.56 185 TRP A CA 1
ATOM 1497 C C . TRP A 1 185 ? 18.883 -5.770 -16.630 1.00 97.56 185 TRP A C 1
ATOM 1499 O O . TRP A 1 185 ? 18.092 -4.862 -16.358 1.00 97.56 185 TRP A O 1
ATOM 1509 N N . ASN A 1 186 ? 19.122 -6.179 -17.874 1.00 96.38 186 ASN A N 1
ATOM 1510 C CA . ASN A 1 186 ? 18.425 -5.670 -19.050 1.00 96.38 186 ASN A CA 1
ATOM 1511 C C . ASN A 1 186 ? 17.310 -6.627 -19.471 1.00 96.38 186 ASN A C 1
ATOM 1513 O O . ASN A 1 186 ? 17.499 -7.840 -19.469 1.00 96.38 186 ASN A O 1
ATOM 1517 N N . GLY A 1 187 ? 16.169 -6.069 -19.876 1.00 97.12 187 GLY A N 1
ATOM 1518 C CA . GLY A 1 187 ? 15.015 -6.852 -20.311 1.00 97.12 187 GLY A CA 1
ATOM 1519 C C . GLY A 1 187 ? 14.346 -7.635 -19.178 1.00 97.12 187 GLY A C 1
ATOM 1520 O O . GLY A 1 187 ? 14.442 -7.276 -18.000 1.00 97.12 187 GLY A O 1
ATOM 1521 N N . ALA A 1 188 ? 13.615 -8.683 -19.555 1.00 97.62 188 ALA A N 1
ATOM 1522 C CA . ALA A 1 188 ? 12.927 -9.549 -18.606 1.00 97.62 188 ALA A CA 1
ATOM 1523 C C . ALA A 1 188 ? 13.940 -10.377 -17.799 1.00 97.62 188 ALA A C 1
ATOM 1525 O O . ALA A 1 188 ? 14.899 -10.912 -18.355 1.00 97.62 188 ALA A O 1
ATOM 1526 N N . LEU A 1 189 ? 13.717 -10.502 -16.490 1.00 97.06 189 LEU A N 1
ATOM 1527 C CA . LEU A 1 189 ? 14.540 -11.324 -15.610 1.00 97.06 189 LEU A CA 1
ATOM 1528 C C . LEU A 1 189 ? 14.455 -12.792 -16.041 1.00 97.06 189 LEU A C 1
ATOM 1530 O O . LEU A 1 189 ? 13.363 -13.349 -16.134 1.00 97.06 189 LEU A O 1
ATOM 1534 N N . ASN A 1 190 ? 15.613 -13.418 -16.245 1.00 95.31 190 ASN A N 1
ATOM 1535 C CA . ASN A 1 190 ? 15.734 -14.838 -16.559 1.00 95.31 190 ASN A CA 1
ATOM 1536 C C . ASN A 1 190 ? 16.694 -15.515 -15.572 1.00 95.31 190 ASN A C 1
ATOM 1538 O O . ASN A 1 190 ? 17.844 -15.809 -15.888 1.00 95.31 190 ASN A O 1
ATOM 1542 N N . ASP A 1 191 ? 16.223 -15.719 -14.344 1.00 94.88 191 ASP A N 1
ATOM 1543 C CA . ASP A 1 191 ? 16.974 -16.360 -13.258 1.00 94.88 191 ASP A CA 1
ATOM 1544 C C . ASP A 1 191 ? 16.609 -17.844 -13.078 1.00 94.88 191 ASP A C 1
ATOM 1546 O O . ASP A 1 191 ? 16.904 -18.432 -12.038 1.00 94.88 191 ASP A O 1
ATOM 1550 N N . LYS A 1 192 ? 15.951 -18.446 -14.083 1.00 95.88 192 LYS A N 1
ATOM 1551 C CA . LYS A 1 192 ? 15.414 -19.822 -14.072 1.00 95.88 192 LYS A CA 1
ATOM 1552 C C . LYS A 1 192 ? 14.396 -20.105 -12.953 1.00 95.88 192 LYS A C 1
ATOM 1554 O O . LYS A 1 192 ? 14.016 -21.259 -12.759 1.00 95.88 192 LYS A O 1
ATOM 1559 N N . ARG A 1 193 ? 13.940 -19.082 -12.219 1.00 94.94 193 ARG A N 1
ATOM 1560 C CA . ARG A 1 193 ? 12.904 -19.212 -11.188 1.00 94.94 193 ARG A CA 1
ATOM 1561 C C . ARG A 1 193 ? 11.531 -18.961 -11.795 1.00 94.94 193 ARG A C 1
ATOM 1563 O O . ARG A 1 193 ? 11.352 -18.051 -12.600 1.00 94.94 193 ARG A O 1
ATOM 1570 N N . ASP A 1 194 ? 10.543 -19.733 -11.361 1.00 96.88 194 ASP A N 1
ATOM 1571 C CA . ASP A 1 194 ? 9.160 -19.524 -11.780 1.00 96.88 194 ASP A CA 1
ATOM 1572 C C . ASP A 1 194 ? 8.534 -18.353 -11.006 1.00 96.88 194 ASP A C 1
ATOM 1574 O O . ASP A 1 194 ? 8.194 -18.466 -9.825 1.00 96.88 194 ASP A O 1
ATOM 1578 N N . ARG A 1 195 ? 8.412 -17.209 -11.687 1.00 95.06 195 ARG A N 1
ATOM 1579 C CA . ARG A 1 195 ? 7.809 -15.962 -11.181 1.00 95.06 195 ARG A CA 1
ATOM 1580 C C . ARG A 1 195 ? 6.445 -15.700 -11.832 1.00 95.06 195 ARG A C 1
ATOM 1582 O O . ARG A 1 195 ? 6.022 -14.552 -11.978 1.00 95.06 195 ARG A O 1
ATOM 1589 N N . GLY A 1 196 ? 5.783 -16.776 -12.255 1.00 95.75 196 GLY A N 1
ATOM 1590 C CA . GLY A 1 196 ? 4.546 -16.730 -13.012 1.00 95.75 196 GLY A CA 1
ATOM 1591 C C . GLY A 1 196 ? 4.762 -16.359 -14.480 1.00 95.75 196 GLY A C 1
ATOM 1592 O O . GLY A 1 196 ? 5.870 -16.140 -14.961 1.00 95.75 196 GLY A O 1
ATOM 1593 N N . LYS A 1 197 ? 3.654 -16.275 -15.215 1.00 95.81 197 LYS A N 1
ATOM 1594 C CA . LYS A 1 197 ? 3.620 -16.090 -16.679 1.00 95.81 197 LYS A CA 1
ATOM 1595 C C . LYS A 1 197 ? 3.953 -14.675 -17.178 1.00 95.81 197 LYS A C 1
ATOM 1597 O O . LYS A 1 197 ? 4.048 -14.472 -18.384 1.00 95.81 197 LYS A O 1
ATOM 1602 N N . HIS A 1 198 ? 4.084 -13.695 -16.285 1.00 96.38 198 HIS A N 1
ATOM 1603 C CA . HIS A 1 198 ? 4.310 -12.294 -16.655 1.00 96.38 198 HIS A CA 1
ATOM 1604 C C . HIS A 1 198 ? 5.759 -11.897 -16.395 1.00 96.38 198 HIS A C 1
ATOM 1606 O O . HIS A 1 198 ? 6.305 -12.181 -15.330 1.00 96.38 198 HIS A O 1
ATOM 1612 N N . SER A 1 199 ? 6.371 -11.230 -17.372 1.00 97.00 199 SER A N 1
ATOM 1613 C CA . SER A 1 199 ? 7.763 -10.798 -17.295 1.00 97.00 199 SER A CA 1
ATOM 1614 C C . SER A 1 199 ? 7.995 -9.809 -16.153 1.00 97.00 199 SER A C 1
ATOM 1616 O O . SER A 1 199 ? 7.211 -8.885 -15.939 1.00 97.00 199 SER A O 1
ATOM 1618 N N . TYR A 1 200 ? 9.119 -9.985 -15.461 1.00 97.69 200 TYR A N 1
ATOM 1619 C CA . TYR A 1 200 ? 9.580 -9.097 -14.401 1.00 97.69 200 TYR A CA 1
ATOM 1620 C C . TYR A 1 200 ? 10.801 -8.307 -14.872 1.00 97.69 200 TYR A C 1
ATOM 1622 O O . TYR A 1 200 ? 11.794 -8.896 -15.294 1.00 97.69 200 TYR A O 1
ATOM 1630 N N . PHE A 1 201 ? 10.745 -6.983 -14.795 1.00 98.12 201 PHE A N 1
ATOM 1631 C CA . PHE A 1 201 ? 11.819 -6.099 -15.253 1.00 98.12 201 PHE A CA 1
ATOM 1632 C C . PHE A 1 201 ? 12.500 -5.423 -14.067 1.00 98.12 201 PHE A C 1
ATOM 1634 O O . PHE A 1 201 ? 11.914 -5.295 -12.994 1.00 98.12 201 PHE A O 1
ATOM 1641 N N . CYS A 1 202 ? 13.749 -4.999 -14.255 1.00 97.94 202 CYS A N 1
ATOM 1642 C CA . CYS A 1 202 ? 14.509 -4.327 -13.208 1.00 97.94 202 CYS A CA 1
ATOM 1643 C C . CYS A 1 202 ? 13.850 -2.984 -12.843 1.00 97.94 202 CYS A C 1
ATOM 1645 O O . CYS A 1 202 ? 13.735 -2.123 -13.720 1.00 97.94 202 CYS A O 1
ATOM 1647 N N . PRO A 1 203 ? 13.452 -2.751 -11.578 1.00 97.75 203 PRO A N 1
ATOM 1648 C CA . PRO A 1 203 ? 12.869 -1.483 -11.147 1.00 97.75 203 PRO A CA 1
ATOM 1649 C C . PRO A 1 203 ? 13.966 -0.431 -10.912 1.00 97.75 203 PRO A C 1
ATOM 1651 O O . PRO A 1 203 ? 14.203 0.018 -9.791 1.00 97.75 203 PRO A O 1
ATOM 1654 N N . VAL A 1 204 ? 14.681 -0.057 -11.975 1.00 97.62 204 VAL A N 1
ATOM 1655 C CA . VAL A 1 204 ? 15.837 0.850 -11.919 1.00 97.62 204 VAL A CA 1
ATOM 1656 C C . VAL A 1 204 ? 15.470 2.179 -11.248 1.00 97.62 204 VAL A C 1
ATOM 1658 O O . VAL A 1 204 ? 14.429 2.771 -11.521 1.00 97.62 204 VAL A O 1
ATOM 1661 N N . GLY A 1 205 ? 16.342 2.657 -10.360 1.00 96.00 205 GLY A N 1
ATOM 1662 C CA . GLY A 1 205 ? 16.146 3.884 -9.586 1.00 96.00 205 GLY A CA 1
ATOM 1663 C C . GLY A 1 205 ? 15.376 3.690 -8.278 1.00 96.00 205 GLY A C 1
ATOM 1664 O O . GLY A 1 205 ? 15.139 4.670 -7.573 1.00 96.00 205 GLY A O 1
ATOM 1665 N N . TRP A 1 206 ? 15.005 2.454 -7.936 1.00 97.88 206 TRP A N 1
ATOM 1666 C CA . TRP A 1 206 ? 14.326 2.126 -6.685 1.00 97.88 206 TRP A CA 1
ATOM 1667 C C . TRP A 1 206 ? 15.232 1.341 -5.735 1.00 97.88 206 TRP A C 1
ATOM 1669 O O . TRP A 1 206 ? 16.075 0.542 -6.143 1.00 97.88 206 TRP A O 1
ATOM 1679 N N . LYS A 1 207 ? 15.024 1.541 -4.437 1.00 97.31 207 LYS A N 1
ATOM 1680 C CA . LYS A 1 207 ? 15.518 0.683 -3.363 1.00 97.31 207 LYS A CA 1
ATOM 1681 C C . LYS A 1 207 ? 14.365 -0.183 -2.871 1.00 97.31 207 LYS A C 1
ATOM 1683 O O . LYS A 1 207 ? 13.270 0.319 -2.655 1.00 97.31 207 LYS A O 1
ATOM 1688 N N . ARG A 1 208 ? 14.614 -1.466 -2.658 1.00 97.75 208 ARG A N 1
ATOM 1689 C CA . ARG A 1 208 ? 13.690 -2.394 -2.012 1.00 97.75 208 ARG A CA 1
ATOM 1690 C C . ARG A 1 208 ? 14.134 -2.632 -0.581 1.00 97.75 208 ARG A C 1
ATOM 1692 O O . ARG A 1 208 ? 15.253 -3.094 -0.368 1.00 97.75 208 ARG A O 1
ATOM 1699 N N . CYS A 1 209 ? 13.239 -2.339 0.353 1.00 96.38 209 CYS A N 1
ATOM 1700 C CA . CYS A 1 209 ? 13.315 -2.785 1.738 1.00 96.38 209 CYS A CA 1
ATOM 1701 C C . CYS A 1 209 ? 12.415 -4.014 1.872 1.00 96.38 209 CYS A C 1
ATOM 1703 O O . CYS A 1 209 ? 11.197 -3.920 1.708 1.00 96.38 209 CYS A O 1
ATOM 1705 N N . SER A 1 210 ? 13.004 -5.177 2.096 1.00 96.12 210 SER A N 1
ATOM 1706 C CA . SER A 1 210 ? 12.296 -6.455 2.051 1.00 96.12 210 SER A CA 1
ATOM 1707 C C . SER A 1 210 ? 11.556 -6.707 3.343 1.00 96.12 210 SER A C 1
ATOM 1709 O O . SER A 1 210 ? 12.029 -6.341 4.416 1.00 96.12 210 SER A O 1
ATOM 1711 N N . LEU A 1 211 ? 10.427 -7.395 3.246 1.00 94.25 211 LEU A N 1
ATOM 1712 C CA . LEU A 1 211 ? 9.653 -7.803 4.407 1.00 94.25 211 LEU A CA 1
ATOM 1713 C C . LEU A 1 211 ? 9.836 -9.298 4.636 1.00 94.25 211 LEU A C 1
ATOM 1715 O O . LEU A 1 211 ? 9.870 -10.078 3.682 1.00 94.25 211 LEU A O 1
ATOM 1719 N N . ARG A 1 212 ? 9.918 -9.705 5.904 1.00 90.31 212 ARG A N 1
ATOM 1720 C CA . ARG A 1 212 ? 9.693 -11.103 6.266 1.00 90.31 212 ARG A CA 1
ATOM 1721 C C . ARG A 1 212 ? 8.245 -11.434 5.951 1.00 90.31 212 ARG A C 1
ATOM 1723 O O . ARG A 1 212 ? 7.335 -10.674 6.300 1.00 90.31 212 ARG A O 1
ATOM 1730 N N . VAL A 1 213 ? 8.050 -12.558 5.285 1.00 90.12 213 VAL A N 1
ATOM 1731 C CA . VAL A 1 213 ? 6.732 -13.063 4.932 1.00 90.12 213 VAL A CA 1
ATOM 1732 C C . VAL A 1 213 ? 6.464 -14.278 5.796 1.00 90.12 213 VAL A C 1
ATOM 1734 O O . VAL A 1 213 ? 7.270 -15.202 5.824 1.00 90.12 213 VAL A O 1
ATOM 1737 N N . THR A 1 214 ? 5.341 -14.264 6.507 1.00 83.75 214 THR A N 1
ATOM 1738 C CA . THR A 1 214 ? 4.936 -15.344 7.411 1.00 83.75 214 THR A CA 1
ATOM 1739 C C . THR A 1 214 ? 4.968 -16.686 6.686 1.00 83.75 214 THR A C 1
ATOM 1741 O O . THR A 1 214 ? 4.369 -16.801 5.619 1.00 83.75 214 THR A O 1
ATOM 1744 N N . GLY A 1 215 ? 5.656 -17.689 7.235 1.00 81.75 215 GLY A N 1
ATOM 1745 C CA . GLY A 1 215 ? 5.819 -19.006 6.602 1.00 81.75 215 GLY A CA 1
ATOM 1746 C C . GLY A 1 215 ? 6.936 -19.095 5.553 1.00 81.75 215 GLY A C 1
ATOM 1747 O O . GLY A 1 215 ? 6.992 -20.079 4.825 1.00 81.75 215 GLY A O 1
ATOM 1748 N N . ALA A 1 216 ? 7.805 -18.085 5.456 1.00 88.44 216 ALA A N 1
ATOM 1749 C CA . ALA A 1 216 ? 8.994 -18.099 4.611 1.00 88.44 216 ALA A CA 1
ATOM 1750 C C . ALA A 1 216 ? 10.214 -17.583 5.395 1.00 88.44 216 ALA A C 1
ATOM 1752 O O . ALA A 1 216 ? 10.506 -16.384 5.386 1.00 88.44 216 ALA A O 1
ATOM 1753 N N . GLU A 1 217 ? 10.916 -18.491 6.078 1.00 83.31 217 GLU A N 1
ATOM 1754 C CA . GLU A 1 217 ? 12.035 -18.143 6.969 1.00 83.31 217 GLU A CA 1
ATOM 1755 C C . GLU A 1 217 ? 13.305 -17.774 6.192 1.00 83.31 217 GLU A C 1
ATOM 1757 O O . GLU A 1 217 ? 14.100 -16.939 6.625 1.00 83.31 217 GLU A O 1
ATOM 1762 N N . ASN A 1 218 ? 13.483 -18.364 5.009 1.00 89.81 218 ASN A N 1
ATOM 1763 C CA . ASN A 1 218 ? 14.633 -18.128 4.143 1.00 89.81 218 ASN A CA 1
ATOM 1764 C C . ASN A 1 218 ? 14.230 -17.956 2.662 1.00 89.81 218 ASN A C 1
ATOM 1766 O O . ASN A 1 218 ? 13.053 -17.951 2.293 1.00 89.81 218 ASN A O 1
ATOM 1770 N N . GLY A 1 219 ? 15.229 -17.765 1.795 1.00 89.19 219 GLY A N 1
ATOM 1771 C CA . GLY A 1 219 ? 15.015 -17.520 0.366 1.00 89.19 219 GLY A CA 1
ATOM 1772 C C . GLY A 1 219 ? 14.424 -18.696 -0.412 1.00 89.19 219 GLY A C 1
ATOM 1773 O O . GLY A 1 219 ? 13.700 -18.463 -1.384 1.00 89.19 219 GLY A O 1
ATOM 1774 N N . ASP A 1 220 ? 14.717 -19.927 0.004 1.00 92.69 220 ASP A N 1
ATOM 1775 C CA . ASP A 1 220 ? 14.208 -21.140 -0.635 1.00 92.69 220 ASP A CA 1
ATOM 1776 C C . ASP A 1 220 ? 12.777 -21.423 -0.180 1.00 92.69 220 ASP A C 1
ATOM 1778 O O . ASP A 1 220 ? 11.919 -21.670 -1.026 1.00 92.69 220 ASP A O 1
ATOM 1782 N N . ASP A 1 221 ? 12.474 -21.253 1.111 1.00 92.75 221 ASP A N 1
ATOM 1783 C CA . ASP A 1 221 ? 11.100 -21.314 1.631 1.00 92.75 221 ASP A CA 1
ATOM 1784 C C . ASP A 1 221 ? 10.208 -20.289 0.929 1.00 92.75 221 ASP A C 1
ATOM 1786 O O . ASP A 1 221 ? 9.101 -20.607 0.482 1.00 92.75 221 ASP A O 1
ATOM 1790 N N . PHE A 1 222 ? 10.712 -19.059 0.776 1.00 94.06 222 PHE A N 1
ATOM 1791 C CA . PHE A 1 222 ? 10.014 -18.003 0.055 1.00 94.06 222 PHE A CA 1
ATOM 1792 C C . PHE A 1 222 ? 9.767 -18.405 -1.399 1.00 94.06 222 PHE A C 1
ATOM 1794 O O . PHE A 1 222 ? 8.656 -18.266 -1.910 1.00 94.06 222 PHE A O 1
ATOM 1801 N N . TYR A 1 223 ? 10.793 -18.905 -2.090 1.00 94.06 223 TYR A N 1
ATOM 1802 C CA . TYR A 1 223 ? 10.640 -19.315 -3.480 1.00 94.06 223 TYR A CA 1
ATOM 1803 C C . TYR A 1 223 ? 9.632 -20.456 -3.632 1.00 94.06 223 TYR A C 1
ATOM 1805 O O . TYR A 1 223 ? 8.747 -20.358 -4.476 1.00 94.06 223 TYR A O 1
ATOM 1813 N N . ASN A 1 224 ? 9.729 -21.495 -2.805 1.00 95.19 224 ASN A N 1
ATOM 1814 C CA . ASN A 1 224 ? 8.846 -22.654 -2.867 1.00 95.19 224 ASN A CA 1
ATOM 1815 C C . ASN A 1 224 ? 7.392 -22.277 -2.551 1.00 95.19 224 ASN A C 1
ATOM 1817 O O . ASN A 1 224 ? 6.486 -22.706 -3.264 1.00 95.19 224 ASN A O 1
ATOM 1821 N N . SER A 1 225 ? 7.173 -21.412 -1.557 1.00 94.31 225 SER A N 1
ATOM 1822 C CA . SER A 1 225 ? 5.833 -20.952 -1.163 1.00 94.31 225 SER A CA 1
ATOM 1823 C C . SER A 1 225 ? 5.150 -20.091 -2.228 1.00 94.31 225 SER A C 1
ATOM 1825 O O . SER A 1 225 ? 3.928 -20.119 -2.361 1.00 94.31 225 SER A O 1
ATOM 1827 N N . PHE A 1 226 ? 5.927 -19.320 -2.994 1.00 95.75 226 PHE A N 1
ATOM 1828 C CA . PHE A 1 226 ? 5.412 -18.359 -3.978 1.00 95.75 226 PHE A CA 1
ATOM 1829 C C . PHE A 1 226 ? 5.821 -18.695 -5.416 1.00 95.75 226 PHE A C 1
ATOM 1831 O O . PHE A 1 226 ? 5.839 -17.822 -6.290 1.00 95.75 226 PHE A O 1
ATOM 1838 N N . LYS A 1 227 ? 6.155 -19.960 -5.679 1.00 96.81 227 LYS A N 1
ATOM 1839 C CA . LYS A 1 227 ? 6.497 -20.445 -7.015 1.00 96.81 227 LYS A CA 1
ATOM 1840 C C . LYS A 1 227 ? 5.308 -20.243 -7.955 1.00 96.81 227 LYS A C 1
ATOM 1842 O O . LYS A 1 227 ? 4.182 -20.608 -7.625 1.00 96.81 227 LYS A O 1
ATOM 1847 N N . GLY A 1 228 ? 5.543 -19.629 -9.113 1.00 97.75 228 GLY A N 1
ATOM 1848 C CA . GLY A 1 228 ? 4.479 -19.326 -10.077 1.00 97.75 228 GLY A CA 1
ATOM 1849 C C . GLY A 1 228 ? 3.649 -18.083 -9.750 1.00 97.75 228 GLY A C 1
ATOM 1850 O O . GLY A 1 228 ? 2.779 -17.711 -10.539 1.00 97.75 228 GLY A O 1
ATOM 1851 N N . TRP A 1 229 ? 3.917 -17.404 -8.629 1.00 98.19 229 TRP A N 1
ATOM 1852 C CA . TRP A 1 229 ? 3.249 -16.150 -8.291 1.00 98.19 229 TRP A CA 1
ATOM 1853 C C . TRP A 1 229 ? 3.927 -14.972 -8.978 1.00 98.19 229 TRP A C 1
ATOM 1855 O O . TRP A 1 229 ? 5.156 -14.843 -8.990 1.00 98.19 229 TRP A O 1
ATOM 1865 N N . HIS A 1 230 ? 3.099 -14.071 -9.490 1.00 98.25 230 HIS A N 1
ATOM 1866 C CA . HIS A 1 230 ? 3.546 -12.884 -10.198 1.00 98.25 230 HIS A CA 1
ATOM 1867 C C . HIS A 1 230 ? 4.115 -11.837 -9.245 1.00 98.25 230 HIS A C 1
ATOM 1869 O O . HIS A 1 230 ? 3.694 -11.740 -8.091 1.00 98.25 230 HIS A O 1
ATOM 1875 N N . ILE A 1 231 ? 5.039 -11.021 -9.752 1.00 98.31 231 ILE A N 1
ATOM 1876 C CA . ILE A 1 231 ? 5.500 -9.806 -9.076 1.00 98.31 231 ILE A CA 1
ATOM 1877 C C . ILE A 1 231 ? 4.792 -8.617 -9.702 1.00 98.31 231 ILE A C 1
ATOM 1879 O O . ILE A 1 231 ? 4.804 -8.458 -10.922 1.00 98.31 231 ILE A O 1
ATOM 1883 N N . ALA A 1 232 ? 4.205 -7.777 -8.863 1.00 98.56 232 ALA A N 1
ATOM 1884 C CA . ALA A 1 232 ? 3.616 -6.516 -9.281 1.00 98.56 232 ALA A CA 1
ATOM 1885 C C . ALA A 1 232 ? 3.782 -5.467 -8.182 1.00 98.56 232 ALA A C 1
ATOM 1887 O O . ALA A 1 232 ? 4.299 -5.742 -7.100 1.00 98.56 232 ALA A O 1
ATOM 1888 N N . TYR A 1 233 ? 3.313 -4.262 -8.464 1.00 98.69 233 TYR A N 1
ATOM 1889 C CA . TYR A 1 233 ? 3.434 -3.111 -7.597 1.00 98.69 233 TYR A CA 1
ATOM 1890 C C . TYR A 1 233 ? 2.073 -2.487 -7.327 1.00 98.69 233 TYR A C 1
ATOM 1892 O O . TYR A 1 233 ? 1.237 -2.378 -8.226 1.00 98.69 233 TYR A O 1
ATOM 1900 N N . HIS A 1 234 ? 1.878 -2.034 -6.095 1.00 98.12 234 HIS A N 1
ATOM 1901 C CA . HIS A 1 234 ? 0.732 -1.230 -5.696 1.00 98.12 234 HIS A CA 1
ATOM 1902 C C . HIS A 1 234 ? 1.217 0.129 -5.198 1.00 98.12 234 HIS A C 1
ATOM 1904 O O . HIS A 1 234 ? 1.971 0.219 -4.228 1.00 98.12 234 HIS A O 1
ATOM 1910 N N . GLY A 1 235 ? 0.811 1.192 -5.887 1.00 97.00 235 GLY A N 1
ATOM 1911 C CA . GLY A 1 235 ? 1.099 2.558 -5.462 1.00 97.00 235 GLY A CA 1
ATOM 1912 C C . GLY A 1 235 ? 0.163 2.942 -4.338 1.00 97.00 235 GLY A C 1
ATOM 1913 O O . GLY A 1 235 ? -1.026 2.646 -4.411 1.00 97.00 235 GLY A O 1
ATOM 1914 N N . THR A 1 236 ? 0.694 3.606 -3.320 1.00 94.25 236 THR A N 1
ATOM 1915 C CA . THR A 1 236 ? -0.127 4.129 -2.233 1.00 94.25 236 THR A CA 1
ATOM 1916 C C . THR A 1 236 ? 0.342 5.512 -1.802 1.00 94.25 236 THR A C 1
ATOM 1918 O O . THR A 1 236 ? 1.442 5.963 -2.143 1.00 94.25 236 THR A O 1
ATOM 1921 N N . LYS A 1 237 ? -0.501 6.207 -1.038 1.00 87.50 237 LYS A N 1
ATOM 1922 C CA . LYS A 1 237 ? -0.073 7.423 -0.352 1.00 87.50 237 LYS A CA 1
ATOM 1923 C C . LYS A 1 237 ? 0.821 7.069 0.834 1.00 87.50 237 LYS A C 1
ATOM 1925 O O . LYS A 1 237 ? 0.615 6.047 1.489 1.00 87.50 237 LYS A O 1
ATOM 1930 N N . PHE A 1 238 ? 1.784 7.937 1.133 1.00 84.56 238 PHE A N 1
ATOM 1931 C CA . PHE A 1 238 ? 2.752 7.736 2.213 1.00 84.56 238 PHE A CA 1
ATOM 1932 C C . PHE A 1 238 ? 2.058 7.437 3.551 1.00 84.56 238 PHE A C 1
ATOM 1934 O O . PHE A 1 238 ? 2.441 6.506 4.255 1.00 84.56 238 PHE A O 1
ATOM 1941 N N . GLU A 1 239 ? 0.999 8.181 3.877 1.00 80.44 239 GLU A N 1
ATOM 1942 C CA . GLU A 1 239 ? 0.245 8.036 5.124 1.00 80.44 239 GLU A CA 1
ATOM 1943 C C . GLU A 1 239 ? -0.505 6.702 5.267 1.00 80.44 239 GLU A C 1
ATOM 1945 O O . GLU A 1 239 ? -0.814 6.309 6.389 1.00 80.44 239 GLU A O 1
ATOM 1950 N N . TYR A 1 240 ? -0.767 5.989 4.166 1.00 83.69 240 TYR A N 1
ATOM 1951 C CA . TYR A 1 240 ? -1.465 4.698 4.182 1.00 83.69 240 TYR A CA 1
ATOM 1952 C C . TYR A 1 240 ? -0.520 3.502 4.071 1.00 83.69 240 TYR A C 1
ATOM 1954 O O . TYR A 1 240 ? -0.951 2.366 4.245 1.00 83.69 240 TYR A O 1
ATOM 1962 N N . ALA A 1 241 ? 0.768 3.718 3.790 1.00 87.25 241 ALA A N 1
ATOM 1963 C CA . ALA A 1 241 ? 1.707 2.617 3.603 1.00 87.25 241 ALA A CA 1
ATOM 1964 C C . ALA A 1 241 ? 1.767 1.711 4.842 1.00 87.25 241 ALA A C 1
ATOM 1966 O O . ALA A 1 241 ? 1.632 0.498 4.718 1.00 87.25 241 ALA A O 1
ATOM 1967 N N . LEU A 1 242 ? 1.896 2.287 6.045 1.00 82.44 242 LEU A N 1
ATOM 1968 C CA . LEU A 1 242 ? 1.967 1.485 7.268 1.00 82.44 242 LEU A CA 1
ATOM 1969 C C . LEU A 1 242 ? 0.645 0.777 7.585 1.00 82.44 242 LEU A C 1
ATOM 1971 O O . LEU A 1 242 ? 0.671 -0.389 7.970 1.00 82.44 242 LEU A O 1
ATOM 1975 N N . SER A 1 243 ? -0.503 1.441 7.414 1.00 78.38 243 SER A N 1
ATOM 1976 C CA . SER A 1 243 ? -1.795 0.796 7.673 1.00 78.38 243 SER A CA 1
ATOM 1977 C C . SER A 1 243 ? -2.019 -0.385 6.731 1.00 78.38 243 SER A C 1
ATOM 1979 O O . SER A 1 243 ? -2.443 -1.443 7.190 1.00 78.38 243 SER A O 1
ATOM 1981 N N . ILE A 1 244 ? -1.650 -0.260 5.452 1.00 87.62 244 ILE A N 1
ATOM 1982 C CA . ILE A 1 244 ? -1.707 -1.369 4.491 1.00 87.62 244 ILE A CA 1
ATOM 1983 C C . ILE A 1 244 ? -0.749 -2.495 4.889 1.00 87.62 244 ILE A C 1
ATOM 1985 O O . ILE A 1 244 ? -1.108 -3.660 4.799 1.00 87.62 244 ILE A O 1
ATOM 1989 N N . LEU A 1 245 ? 0.459 -2.184 5.357 1.00 87.06 245 LEU A N 1
ATOM 1990 C CA . LEU A 1 245 ? 1.416 -3.212 5.780 1.00 87.06 245 LEU A CA 1
ATOM 1991 C C . LEU A 1 245 ? 0.965 -3.986 7.024 1.00 87.06 245 LEU A C 1
ATOM 1993 O O . LEU A 1 245 ? 1.279 -5.167 7.145 1.00 87.06 245 LEU A O 1
ATOM 1997 N N . LEU A 1 246 ? 0.262 -3.319 7.941 1.00 79.62 246 LEU A N 1
ATOM 1998 C CA . LEU A 1 246 ? -0.231 -3.926 9.179 1.00 79.62 246 LEU A CA 1
ATOM 1999 C C . LEU A 1 246 ? -1.552 -4.675 8.991 1.00 79.62 246 LEU A C 1
ATOM 2001 O O . LEU A 1 246 ? -1.805 -5.642 9.702 1.00 79.62 246 LEU A O 1
ATOM 2005 N N . SER A 1 247 ? -2.406 -4.207 8.078 1.00 73.56 247 SER A N 1
ATOM 2006 C CA . SER A 1 247 ? -3.753 -4.755 7.905 1.00 73.56 247 SER A CA 1
ATOM 2007 C C . SER A 1 247 ? -3.919 -5.563 6.620 1.00 73.56 247 SER A C 1
ATOM 2009 O O . SER A 1 247 ? -4.561 -6.601 6.656 1.00 73.56 247 SER A O 1
ATOM 2011 N N . GLY A 1 248 ? -3.317 -5.157 5.507 1.00 87.56 248 GLY A N 1
ATOM 2012 C CA . GLY A 1 248 ? -3.546 -5.737 4.186 1.00 87.56 248 GLY A CA 1
ATOM 2013 C C . GLY A 1 248 ? -4.107 -4.716 3.194 1.00 87.56 248 GLY A C 1
ATOM 2014 O O . GLY A 1 248 ? -4.165 -3.514 3.463 1.00 87.56 248 GLY A O 1
ATOM 2015 N N . LEU A 1 249 ? -4.518 -5.185 2.013 1.00 89.38 249 LEU A N 1
ATOM 2016 C CA . LEU A 1 249 ? -5.083 -4.332 0.957 1.00 89.38 249 LEU A CA 1
ATOM 2017 C C . LEU A 1 249 ? -6.608 -4.424 0.922 1.00 89.38 249 LEU A C 1
ATOM 2019 O O . LEU A 1 249 ? -7.163 -5.480 0.626 1.00 89.38 249 LEU A O 1
ATOM 2023 N N . ALA A 1 250 ? -7.280 -3.296 1.137 1.00 84.25 250 ALA A N 1
ATOM 2024 C CA . ALA A 1 250 ? -8.718 -3.161 0.922 1.00 84.25 250 ALA A CA 1
ATOM 2025 C C . ALA A 1 250 ? -9.034 -2.762 -0.529 1.00 84.25 250 ALA A C 1
ATOM 2027 O O . ALA A 1 250 ? -8.276 -2.020 -1.161 1.00 84.25 250 ALA A O 1
ATOM 2028 N N . THR A 1 251 ? -10.170 -3.221 -1.059 1.00 84.06 251 THR A N 1
ATOM 2029 C CA . THR A 1 251 ? -10.641 -2.803 -2.390 1.00 84.06 251 THR A CA 1
ATOM 2030 C C . THR A 1 251 ? -10.940 -1.308 -2.444 1.00 84.06 251 THR A C 1
ATOM 2032 O O . THR A 1 251 ? -11.506 -0.755 -1.502 1.00 84.06 251 THR A O 1
ATOM 2035 N N . GLY A 1 252 ? -10.602 -0.667 -3.564 1.00 74.88 252 GLY A N 1
ATOM 2036 C CA . GLY A 1 252 ? -10.883 0.750 -3.782 1.00 74.88 252 GLY A CA 1
ATOM 2037 C C . GLY A 1 252 ? -12.321 1.034 -4.232 1.00 74.88 252 GLY A C 1
ATOM 2038 O O . GLY A 1 252 ? -12.996 0.186 -4.816 1.00 74.88 252 GLY A O 1
ATOM 2039 N N . ILE A 1 253 ? -12.750 2.282 -4.022 1.00 67.06 253 ILE A N 1
ATOM 2040 C CA . ILE A 1 253 ? -14.072 2.792 -4.432 1.00 67.06 253 ILE A CA 1
ATOM 2041 C C . ILE A 1 253 ? -14.134 3.034 -5.951 1.00 67.06 253 ILE A C 1
ATOM 2043 O O . ILE A 1 253 ? -15.161 2.814 -6.594 1.00 67.06 253 ILE A O 1
ATOM 2047 N N . VAL A 1 254 ? -13.046 3.550 -6.535 1.00 69.19 254 VAL A N 1
ATOM 2048 C CA . VAL A 1 254 ? -13.004 3.955 -7.947 1.00 69.19 254 VAL A CA 1
ATOM 2049 C C . VAL A 1 254 ? -12.613 2.764 -8.809 1.00 69.19 254 VAL A C 1
ATOM 2051 O O . VAL A 1 254 ? -11.488 2.282 -8.743 1.00 69.19 254 VAL A O 1
ATOM 2054 N N . ASN A 1 255 ? -13.548 2.333 -9.652 1.00 73.62 255 ASN A N 1
ATOM 2055 C CA . ASN A 1 255 ? -13.513 1.016 -10.273 1.00 73.62 255 ASN A CA 1
ATOM 2056 C C . ASN A 1 255 ? -13.616 1.102 -11.798 1.00 73.62 255 ASN A C 1
ATOM 2058 O O . ASN A 1 255 ? -14.634 0.737 -12.377 1.00 73.62 255 ASN A O 1
ATOM 2062 N N . VAL A 1 256 ? -12.561 1.586 -12.464 1.00 82.50 256 VAL A N 1
ATOM 2063 C CA . VAL A 1 256 ? -12.559 1.696 -13.938 1.00 82.50 256 VAL A CA 1
ATOM 2064 C C . VAL A 1 256 ? -12.658 0.323 -14.604 1.00 82.50 256 VAL A C 1
ATOM 2066 O O . VAL A 1 256 ? -13.350 0.169 -15.608 1.00 82.50 256 VAL A O 1
ATOM 2069 N N . HIS A 1 257 ? -11.998 -0.684 -14.030 1.00 85.50 257 HIS A N 1
ATOM 2070 C CA . HIS A 1 257 ? -11.994 -2.051 -14.551 1.00 85.50 257 HIS A CA 1
ATOM 2071 C C . HIS A 1 257 ? -12.890 -3.017 -13.775 1.00 85.50 257 HIS A C 1
ATOM 2073 O O . HIS A 1 257 ? -13.029 -4.156 -14.214 1.00 85.50 257 HIS A O 1
ATOM 2079 N N . GLY A 1 258 ? -13.501 -2.569 -12.676 1.00 89.12 258 GLY A N 1
ATOM 2080 C CA . GLY A 1 258 ? -14.278 -3.386 -11.739 1.00 89.12 258 GLY A CA 1
ATOM 2081 C C . GLY A 1 258 ? -13.860 -3.152 -10.284 1.00 89.12 258 GLY A C 1
ATOM 2082 O O . GLY A 1 258 ? -12.877 -2.454 -10.028 1.00 89.12 258 GLY A O 1
ATOM 2083 N N . LYS A 1 259 ? -14.633 -3.701 -9.338 1.00 88.25 259 LYS A N 1
ATOM 2084 C CA . LYS A 1 259 ? -14.340 -3.634 -7.897 1.00 88.25 259 LYS A CA 1
ATOM 2085 C C . LYS A 1 259 ? -13.194 -4.581 -7.555 1.00 88.25 259 LYS A C 1
ATOM 2087 O O . LYS A 1 259 ? -13.289 -5.772 -7.832 1.00 88.25 259 LYS A O 1
ATOM 2092 N N . GLY A 1 260 ? -12.128 -4.056 -6.958 1.00 91.94 260 GLY A N 1
ATOM 2093 C CA . GLY A 1 260 ? -10.961 -4.854 -6.598 1.00 91.94 260 GLY A CA 1
ATOM 2094 C C . GLY A 1 260 ? -9.789 -4.017 -6.100 1.00 91.94 260 GLY A C 1
ATOM 2095 O O . GLY A 1 260 ? -9.904 -2.809 -5.874 1.00 91.94 260 GLY A O 1
ATOM 2096 N N . VAL A 1 261 ? -8.649 -4.680 -5.929 1.00 94.56 261 VAL A N 1
ATOM 2097 C CA . VAL A 1 261 ? -7.361 -4.024 -5.682 1.00 94.56 261 VAL A CA 1
ATOM 2098 C C . VAL A 1 261 ? -6.620 -3.907 -7.005 1.00 94.56 261 VAL A C 1
ATOM 2100 O O . VAL A 1 261 ? -6.551 -4.867 -7.767 1.00 94.56 261 VAL A O 1
ATOM 2103 N N . TYR A 1 262 ? -6.068 -2.731 -7.285 1.00 96.44 262 TYR A N 1
ATOM 2104 C CA . TYR A 1 262 ? -5.330 -2.476 -8.518 1.00 96.44 262 TYR A CA 1
ATOM 2105 C C . TYR A 1 262 ? -3.833 -2.628 -8.267 1.00 96.44 262 TYR A C 1
ATOM 2107 O O . TYR A 1 262 ? -3.290 -2.026 -7.340 1.00 96.44 262 TYR A O 1
ATOM 2115 N N . ALA A 1 263 ? -3.165 -3.407 -9.107 1.00 97.94 263 ALA A N 1
ATOM 2116 C CA . ALA A 1 263 ? -1.713 -3.529 -9.141 1.00 97.94 263 ALA A CA 1
ATOM 2117 C C . ALA A 1 263 ? -1.202 -3.324 -10.572 1.00 97.94 263 ALA A C 1
ATOM 2119 O O . ALA A 1 263 ? -1.979 -3.274 -11.525 1.00 97.94 263 ALA A O 1
ATOM 2120 N N . SER A 1 264 ? 0.110 -3.196 -10.736 1.00 98.50 264 SER A N 1
ATOM 2121 C CA . SER A 1 264 ? 0.746 -3.079 -12.048 1.00 98.50 264 SER A CA 1
ATOM 2122 C C . SER A 1 264 ? 2.061 -3.840 -12.085 1.00 98.50 264 SER A C 1
ATOM 2124 O O . SER A 1 264 ? 2.819 -3.761 -11.119 1.00 98.50 264 SER A O 1
ATOM 2126 N N . PRO A 1 265 ? 2.415 -4.495 -13.198 1.00 98.38 265 PRO A N 1
ATOM 2127 C CA . PRO A 1 265 ? 3.756 -5.042 -13.362 1.00 98.38 265 PRO A CA 1
ATOM 2128 C C . PRO A 1 265 ? 4.803 -3.935 -13.597 1.00 98.38 265 PRO A C 1
ATOM 2130 O O . PRO A 1 265 ? 6.001 -4.181 -13.479 1.00 98.38 265 PRO A O 1
ATOM 2133 N N . SER A 1 266 ? 4.370 -2.704 -13.901 1.00 98.44 266 SER A N 1
ATOM 2134 C CA . SER A 1 266 ? 5.240 -1.555 -14.139 1.00 98.44 266 SER A CA 1
ATOM 2135 C C . SER A 1 266 ? 5.355 -0.676 -12.898 1.00 98.44 266 SER A C 1
ATOM 2137 O O . SER A 1 266 ? 4.424 0.040 -12.517 1.00 98.44 266 SER A O 1
ATOM 2139 N N . ILE A 1 267 ? 6.552 -0.644 -12.311 1.00 98.50 267 ILE A N 1
ATOM 2140 C CA . ILE A 1 267 ? 6.845 0.314 -11.242 1.00 98.50 267 ILE A CA 1
ATOM 2141 C C . ILE A 1 267 ? 6.842 1.761 -11.757 1.00 98.50 267 ILE A C 1
ATOM 2143 O O . ILE A 1 267 ? 6.511 2.676 -11.009 1.00 98.50 267 ILE A O 1
ATOM 2147 N N . ILE A 1 268 ? 7.164 1.977 -13.040 1.00 98.19 268 ILE A N 1
ATOM 2148 C CA . ILE A 1 268 ? 7.153 3.299 -13.684 1.00 98.19 268 ILE A CA 1
ATOM 2149 C C . ILE A 1 268 ? 5.725 3.851 -13.746 1.00 98.19 268 ILE A C 1
ATOM 2151 O O . ILE A 1 268 ? 5.506 5.021 -13.425 1.00 98.19 268 ILE A O 1
ATOM 2155 N N . TYR A 1 269 ? 4.753 3.011 -14.111 1.00 98.12 269 TYR A N 1
ATOM 2156 C CA . TYR A 1 269 ? 3.338 3.376 -14.126 1.00 98.12 269 TYR A CA 1
ATOM 2157 C C . TYR A 1 269 ? 2.835 3.733 -12.723 1.00 98.12 269 TYR A C 1
ATOM 2159 O O . TYR A 1 269 ? 2.271 4.808 -12.501 1.00 98.12 269 TYR A O 1
ATOM 2167 N N . VAL A 1 270 ? 3.120 2.856 -11.758 1.00 98.06 270 VAL A N 1
ATOM 2168 C CA . VAL A 1 270 ? 2.718 3.013 -10.353 1.00 98.06 270 VAL A CA 1
ATOM 2169 C C . VAL A 1 270 ? 3.353 4.235 -9.692 1.00 98.06 270 VAL A C 1
ATOM 2171 O O . VAL A 1 270 ? 2.769 4.821 -8.781 1.00 98.06 270 VAL A O 1
ATOM 2174 N N . ALA A 1 271 ? 4.506 4.684 -10.184 1.00 97.56 271 ALA A N 1
ATOM 2175 C CA . ALA A 1 271 ? 5.174 5.877 -9.690 1.00 97.56 271 ALA A CA 1
ATOM 2176 C C . ALA A 1 271 ? 4.391 7.179 -9.927 1.00 97.56 271 ALA A C 1
ATOM 2178 O O . ALA A 1 271 ? 4.756 8.205 -9.354 1.00 97.56 271 ALA A O 1
ATOM 2179 N N . HIS A 1 272 ? 3.365 7.190 -10.785 1.00 96.62 272 HIS A N 1
ATOM 2180 C CA . HIS A 1 272 ? 2.587 8.399 -11.044 1.00 96.62 272 HIS A CA 1
ATOM 2181 C C . HIS A 1 272 ? 1.939 8.935 -9.747 1.00 96.62 272 HIS A C 1
ATOM 2183 O O . HIS A 1 272 ? 1.388 8.139 -8.982 1.00 96.62 272 HIS A O 1
ATOM 2189 N N . PRO A 1 273 ? 1.903 10.265 -9.505 1.00 93.81 273 PRO A N 1
ATOM 2190 C CA . PRO A 1 273 ? 1.394 10.851 -8.254 1.00 93.81 273 PRO A CA 1
ATOM 2191 C C . PRO A 1 273 ? -0.060 10.513 -7.906 1.00 93.81 273 PRO A C 1
ATOM 2193 O O . PRO A 1 273 ? -0.470 10.660 -6.758 1.00 93.81 273 PRO A O 1
ATOM 2196 N N . ARG A 1 274 ? -0.852 10.066 -8.891 1.00 92.00 274 ARG A N 1
ATOM 2197 C CA . ARG A 1 274 ? -2.207 9.531 -8.668 1.00 92.00 274 ARG A CA 1
ATOM 2198 C C . ARG A 1 274 ? -2.198 8.271 -7.795 1.00 92.00 274 ARG A C 1
ATOM 2200 O O . ARG A 1 274 ? -3.137 8.088 -7.030 1.00 92.00 274 ARG A O 1
ATOM 2207 N N . TYR A 1 275 ? -1.178 7.424 -7.934 1.00 94.31 275 TYR A N 1
ATOM 2208 C CA . TYR A 1 275 ? -1.078 6.139 -7.240 1.00 94.31 275 TYR A CA 1
ATOM 2209 C C . TYR A 1 275 ? -0.039 6.192 -6.120 1.00 94.31 275 TYR A C 1
ATOM 2211 O O . TYR A 1 275 ? -0.350 5.833 -4.994 1.00 94.31 275 TYR A O 1
ATOM 2219 N N . SER A 1 276 ? 1.168 6.692 -6.402 1.00 95.75 276 SER A N 1
ATOM 2220 C CA . SER A 1 276 ? 2.249 6.832 -5.420 1.00 95.75 276 SER A CA 1
ATOM 2221 C C . SER A 1 276 ? 2.490 8.304 -5.093 1.00 95.75 276 SER A C 1
ATOM 2223 O O . SER A 1 276 ? 3.170 9.008 -5.851 1.00 95.75 276 SER A O 1
ATOM 2225 N N . SER A 1 277 ? 2.002 8.766 -3.938 1.00 92.25 277 SER A N 1
ATOM 2226 C CA . SER A 1 277 ? 2.190 10.159 -3.506 1.00 92.25 277 SER A CA 1
ATOM 2227 C C . SER A 1 277 ? 3.671 10.537 -3.440 1.00 92.25 277 SER A C 1
ATOM 2229 O O . SER A 1 277 ? 4.506 9.725 -3.036 1.00 92.25 277 SER A O 1
ATOM 2231 N N . ILE A 1 278 ? 3.983 11.785 -3.780 1.00 94.50 278 ILE A N 1
ATOM 2232 C CA . ILE A 1 278 ? 5.317 12.358 -3.599 1.00 94.50 278 ILE A CA 1
ATOM 2233 C C . ILE A 1 278 ? 5.369 12.989 -2.214 1.00 94.50 278 ILE A C 1
ATOM 2235 O O . ILE A 1 278 ? 4.553 13.854 -1.900 1.00 94.50 278 ILE A O 1
ATOM 2239 N N . LYS A 1 279 ? 6.331 12.566 -1.397 1.00 93.25 279 LYS A N 1
ATOM 2240 C CA . LYS A 1 279 ? 6.588 13.147 -0.081 1.00 93.25 279 LYS A CA 1
ATOM 2241 C C . LYS A 1 279 ? 7.874 13.958 -0.139 1.00 93.25 279 LYS A C 1
ATOM 2243 O O . LYS A 1 279 ? 8.933 13.409 -0.427 1.00 93.25 279 LYS A O 1
ATOM 2248 N N . GLU A 1 280 ? 7.779 15.253 0.133 1.00 94.44 280 GLU A N 1
ATOM 2249 C CA . GLU A 1 280 ? 8.956 16.067 0.432 1.00 94.44 280 GLU A CA 1
ATOM 2250 C C . GLU A 1 280 ? 9.535 15.646 1.788 1.00 94.44 280 GLU A C 1
ATOM 2252 O O . GLU A 1 280 ? 8.792 15.381 2.741 1.00 94.44 280 GLU A O 1
ATOM 2257 N N . ILE A 1 281 ? 10.858 15.510 1.829 1.00 92.00 281 ILE A N 1
ATOM 2258 C CA . ILE A 1 281 ? 11.610 15.064 2.995 1.00 92.00 281 ILE A CA 1
ATOM 2259 C C . ILE A 1 281 ? 12.175 16.301 3.689 1.00 92.00 281 ILE A C 1
ATOM 2261 O O . ILE A 1 281 ? 12.982 17.040 3.108 1.00 92.00 281 ILE A O 1
ATOM 2265 N N . GLU A 1 282 ? 11.772 16.484 4.945 1.00 91.25 282 GLU A N 1
ATOM 2266 C CA . GLU A 1 282 ? 12.297 17.549 5.800 1.00 91.25 282 GLU A CA 1
ATOM 2267 C C . GLU A 1 282 ? 13.831 17.465 5.883 1.00 91.25 282 GLU A C 1
ATOM 2269 O O . GLU A 1 282 ? 14.363 16.348 5.945 1.00 91.25 282 GLU A O 1
ATOM 2274 N N . PRO A 1 283 ? 14.558 18.598 5.867 1.00 93.06 283 PRO A N 1
ATOM 2275 C CA . PRO A 1 283 ? 16.023 18.629 5.865 1.00 93.06 283 PRO A CA 1
ATOM 2276 C C . PRO A 1 283 ? 16.685 17.706 6.897 1.00 93.06 283 PRO A C 1
ATOM 2278 O O . PRO A 1 283 ? 17.607 16.963 6.555 1.00 93.06 283 PRO A O 1
ATOM 2281 N N . GLU A 1 284 ? 16.176 17.690 8.125 1.00 90.88 284 GLU A N 1
ATOM 2282 C CA . GLU A 1 284 ? 16.664 16.873 9.238 1.00 90.88 284 GLU A CA 1
ATOM 2283 C C . GLU A 1 284 ? 16.499 15.361 9.012 1.00 90.88 284 GLU A C 1
ATOM 2285 O O . GLU A 1 284 ? 17.240 14.564 9.583 1.00 90.88 284 GLU A O 1
ATOM 2290 N N . ASN A 1 285 ? 15.574 14.956 8.137 1.00 89.56 285 ASN A N 1
ATOM 2291 C CA . ASN A 1 285 ? 15.269 13.555 7.849 1.00 89.56 285 ASN A CA 1
ATOM 2292 C C . ASN A 1 285 ? 15.978 13.024 6.592 1.00 89.56 285 ASN A C 1
ATOM 2294 O O . ASN A 1 285 ? 15.905 11.828 6.298 1.00 89.56 285 ASN A O 1
ATOM 2298 N N . ARG A 1 286 ? 16.670 13.875 5.820 1.00 91.81 286 ARG A N 1
ATOM 2299 C CA . ARG A 1 286 ? 17.281 13.471 4.535 1.00 91.81 286 ARG A CA 1
ATOM 2300 C C . ARG A 1 286 ? 18.409 12.457 4.700 1.00 91.81 286 ARG A C 1
ATOM 2302 O O . ARG A 1 286 ? 18.606 11.614 3.823 1.00 91.81 286 ARG A O 1
ATOM 2309 N N . SER A 1 287 ? 19.109 12.499 5.832 1.00 89.56 287 SER A N 1
ATOM 2310 C CA . SER A 1 287 ? 20.196 11.573 6.178 1.00 89.56 287 SER A CA 1
ATOM 2311 C C . SER A 1 287 ? 19.729 10.116 6.300 1.00 89.56 287 SER A C 1
ATOM 2313 O O . SER A 1 287 ? 20.497 9.207 5.985 1.00 89.56 287 SER A O 1
ATOM 2315 N N . TYR A 1 288 ? 18.459 9.876 6.656 1.00 85.56 288 TYR A N 1
ATOM 2316 C CA . TYR A 1 288 ? 17.879 8.527 6.692 1.00 85.56 288 TYR A CA 1
ATOM 2317 C C . TYR A 1 288 ? 17.767 7.889 5.301 1.00 85.56 288 TYR A C 1
ATOM 2319 O O . TYR A 1 288 ? 17.794 6.665 5.170 1.00 85.56 288 TYR A O 1
ATOM 2327 N N . PHE A 1 289 ? 17.644 8.709 4.255 1.00 85.75 289 PHE A N 1
ATOM 2328 C CA . PHE A 1 289 ? 17.428 8.250 2.882 1.00 85.75 289 PHE A CA 1
ATOM 2329 C C . PHE A 1 289 ? 18.679 8.331 2.012 1.00 85.75 289 PHE A C 1
ATOM 2331 O O . PHE A 1 289 ? 18.810 7.567 1.054 1.00 85.75 289 PHE A O 1
ATOM 2338 N N . SER A 1 290 ? 19.596 9.245 2.324 1.00 85.12 290 SER A N 1
ATOM 2339 C CA . SER A 1 290 ? 20.848 9.408 1.598 1.00 85.12 290 SER A CA 1
ATOM 2340 C C . SER A 1 290 ? 21.963 9.845 2.536 1.00 85.12 290 SER A C 1
ATOM 2342 O O . SER A 1 290 ? 21.839 10.852 3.229 1.00 85.12 290 SER A O 1
ATOM 2344 N N . LYS A 1 291 ? 23.103 9.142 2.483 1.00 84.69 291 LYS A N 1
ATOM 2345 C CA . LYS A 1 291 ? 24.311 9.515 3.238 1.00 84.69 291 LYS A CA 1
ATOM 2346 C C . LYS A 1 291 ? 24.806 10.922 2.894 1.00 84.69 291 LYS A C 1
ATOM 2348 O O . LYS A 1 291 ? 25.413 11.569 3.734 1.00 84.69 291 LYS A O 1
ATOM 2353 N N . THR A 1 292 ? 24.553 11.394 1.673 1.00 83.75 292 THR A N 1
ATOM 2354 C CA . THR A 1 292 ? 24.952 12.737 1.225 1.00 83.75 292 THR A CA 1
ATOM 2355 C C . THR A 1 292 ? 23.906 13.808 1.546 1.00 83.75 292 THR A C 1
ATOM 2357 O O . THR A 1 292 ? 24.106 14.967 1.198 1.00 83.75 292 THR A O 1
ATOM 2360 N N . GLY A 1 293 ? 22.772 13.445 2.161 1.00 83.44 293 GLY A N 1
ATOM 2361 C CA . GLY A 1 293 ? 21.697 14.380 2.515 1.00 83.44 293 GLY A CA 1
ATOM 2362 C C . GLY A 1 293 ? 20.923 14.953 1.321 1.00 83.44 293 GLY A C 1
ATOM 2363 O O . GLY A 1 293 ? 20.090 15.837 1.494 1.00 83.44 293 GLY A O 1
ATOM 2364 N N . ASN A 1 294 ? 21.160 14.453 0.106 1.00 90.06 294 ASN A N 1
ATOM 2365 C CA . ASN A 1 294 ? 20.559 14.977 -1.123 1.00 90.06 294 ASN A CA 1
ATOM 2366 C C . ASN A 1 294 ? 19.184 14.373 -1.470 1.00 90.06 294 ASN A C 1
ATOM 2368 O O . ASN A 1 294 ? 18.705 14.561 -2.582 1.00 90.06 294 ASN A O 1
ATOM 2372 N N . ALA A 1 295 ? 18.546 13.631 -0.565 1.00 94.06 295 ALA A N 1
ATOM 2373 C CA . ALA A 1 295 ? 17.208 13.089 -0.786 1.00 94.06 295 ALA A CA 1
ATOM 2374 C C . ALA A 1 295 ? 16.157 14.138 -0.396 1.00 94.06 295 ALA A C 1
ATOM 2376 O O . ALA A 1 295 ? 15.796 14.241 0.769 1.00 94.06 295 ALA A O 1
ATOM 2377 N N . ASN A 1 296 ? 15.674 14.918 -1.363 1.00 96.00 296 ASN A N 1
ATOM 2378 C CA . ASN A 1 296 ? 14.653 15.946 -1.132 1.00 96.00 296 ASN A CA 1
ATOM 2379 C C . ASN A 1 296 ? 13.229 15.384 -1.229 1.00 96.00 296 ASN A C 1
ATOM 2381 O O . ASN A 1 296 ? 12.317 15.896 -0.589 1.00 96.00 296 ASN A O 1
ATOM 2385 N N . TYR A 1 297 ? 13.034 14.325 -2.015 1.00 96.44 297 TYR A N 1
ATOM 2386 C CA . TYR A 1 297 ? 11.729 13.710 -2.242 1.00 96.44 297 TYR A CA 1
ATOM 2387 C C . TYR A 1 297 ? 11.804 12.194 -2.093 1.00 96.44 297 TYR A C 1
ATOM 2389 O O . TYR A 1 297 ? 12.815 11.584 -2.447 1.00 96.44 297 TYR A O 1
ATOM 2397 N N . ALA A 1 298 ? 10.712 11.589 -1.629 1.00 95.88 298 ALA A N 1
ATOM 2398 C CA . ALA A 1 298 ? 10.494 10.150 -1.616 1.00 95.88 298 ALA A CA 1
ATOM 2399 C C . ALA A 1 298 ? 9.157 9.765 -2.266 1.00 95.88 298 ALA A C 1
ATOM 2401 O O . ALA A 1 298 ? 8.168 10.500 -2.210 1.00 95.88 298 ALA A O 1
ATOM 2402 N N . GLN A 1 299 ? 9.131 8.571 -2.849 1.00 95.50 299 GLN A N 1
ATOM 2403 C CA . GLN A 1 299 ? 7.935 7.879 -3.324 1.00 95.50 299 GLN A CA 1
ATOM 2404 C C . GLN A 1 299 ? 7.958 6.418 -2.887 1.00 95.50 299 GLN A C 1
ATOM 2406 O O . GLN A 1 299 ? 9.035 5.834 -2.745 1.00 95.50 299 GLN A O 1
ATOM 2411 N N . PHE A 1 300 ? 6.767 5.848 -2.696 1.00 95.56 300 PHE A N 1
ATOM 2412 C CA . PHE A 1 300 ? 6.574 4.522 -2.121 1.00 95.56 300 PHE A CA 1
ATOM 2413 C C . PHE A 1 300 ? 5.621 3.691 -2.971 1.00 95.56 300 PHE A C 1
ATOM 2415 O O . PHE A 1 300 ? 4.530 4.131 -3.328 1.00 95.56 300 PHE A O 1
ATOM 2422 N N . ALA A 1 301 ? 6.016 2.453 -3.228 1.00 97.94 301 ALA A N 1
ATOM 2423 C CA . ALA A 1 301 ? 5.137 1.425 -3.758 1.00 97.94 301 ALA A CA 1
ATOM 2424 C C . ALA A 1 301 ? 5.334 0.136 -2.962 1.00 97.94 301 ALA A C 1
ATOM 2426 O O . ALA A 1 301 ? 6.411 -0.126 -2.433 1.00 97.94 301 ALA A O 1
ATOM 2427 N N . LEU A 1 302 ? 4.293 -0.678 -2.876 1.00 98.19 302 LEU A N 1
ATOM 2428 C CA . LEU A 1 302 ? 4.366 -2.004 -2.280 1.00 98.19 302 LEU A CA 1
ATOM 2429 C C . LEU A 1 302 ? 4.703 -3.006 -3.378 1.00 98.19 302 LEU A C 1
ATOM 2431 O O . LEU A 1 302 ? 4.042 -3.016 -4.414 1.00 98.19 302 LEU A O 1
ATOM 2435 N N . GLU A 1 303 ? 5.723 -3.831 -3.166 1.00 98.31 303 GLU A N 1
ATOM 2436 C CA . GLU A 1 303 ? 6.001 -4.985 -4.016 1.00 98.31 303 GLU A CA 1
ATOM 2437 C C . GLU A 1 303 ? 5.141 -6.157 -3.547 1.00 98.31 303 GLU A C 1
ATOM 2439 O O . GLU A 1 303 ? 5.244 -6.605 -2.401 1.00 98.31 303 GLU A O 1
ATOM 2444 N N . LEU A 1 304 ? 4.306 -6.660 -4.449 1.00 98.31 304 LEU A N 1
ATOM 2445 C CA . LEU A 1 304 ? 3.361 -7.728 -4.184 1.00 98.31 304 LEU A CA 1
ATOM 2446 C C . LEU A 1 304 ? 3.786 -9.030 -4.866 1.00 98.31 304 LEU A C 1
ATOM 2448 O O . LEU A 1 304 ? 4.219 -9.027 -6.020 1.00 98.31 304 LEU A O 1
ATOM 2452 N N . ARG A 1 305 ? 3.565 -10.149 -4.175 1.00 97.75 305 ARG A N 1
ATOM 2453 C CA . ARG A 1 305 ? 3.423 -11.484 -4.762 1.00 97.75 305 ARG A CA 1
ATOM 2454 C C . ARG A 1 305 ? 1.950 -11.769 -4.957 1.00 97.75 305 ARG A C 1
ATOM 2456 O O . ARG A 1 305 ? 1.182 -11.673 -4.006 1.00 97.75 305 ARG A O 1
ATOM 2463 N N . ILE A 1 306 ? 1.570 -12.118 -6.179 1.00 98.19 306 ILE A N 1
ATOM 2464 C CA . ILE A 1 306 ? 0.172 -12.261 -6.583 1.00 98.19 306 ILE A CA 1
ATOM 2465 C C . ILE A 1 306 ? -0.054 -13.660 -7.146 1.00 98.19 306 ILE A C 1
ATOM 2467 O O . ILE A 1 306 ? 0.528 -14.031 -8.169 1.00 98.19 306 ILE A O 1
ATOM 2471 N N . HIS A 1 307 ? -0.923 -14.424 -6.489 1.00 97.81 307 HIS A N 1
ATOM 2472 C CA . HIS A 1 307 ? -1.342 -15.731 -6.967 1.00 97.81 307 HIS A CA 1
ATOM 2473 C C . HIS A 1 307 ? -2.131 -15.561 -8.279 1.00 97.81 307 HIS A C 1
ATOM 2475 O O . HIS A 1 307 ? -3.056 -14.742 -8.319 1.00 97.81 307 HIS A O 1
ATOM 2481 N N . PRO A 1 308 ? -1.852 -16.336 -9.344 1.00 97.56 308 PRO A N 1
ATOM 2482 C CA . PRO A 1 308 ? -2.501 -16.146 -10.645 1.00 97.56 308 PRO A CA 1
ATOM 2483 C C . PRO A 1 308 ? -4.037 -16.166 -10.591 1.00 97.56 308 PRO A C 1
ATOM 2485 O O . PRO A 1 308 ? -4.692 -15.406 -11.296 1.00 97.56 308 PRO A O 1
ATOM 2488 N N . SER A 1 309 ? -4.625 -16.983 -9.709 1.00 96.81 309 SER A N 1
ATOM 2489 C CA . SER A 1 309 ? -6.088 -17.115 -9.580 1.00 96.81 309 SER A CA 1
ATOM 2490 C C . SER A 1 309 ? -6.824 -15.872 -9.064 1.00 96.81 309 SER A C 1
ATOM 2492 O O . SER A 1 309 ? -8.049 -15.845 -9.143 1.00 96.81 309 SER A O 1
ATOM 2494 N N . CYS A 1 310 ? -6.133 -14.861 -8.522 1.00 96.19 310 CYS A N 1
ATOM 2495 C CA . CYS A 1 310 ? -6.787 -13.617 -8.095 1.00 96.19 310 CYS A CA 1
ATOM 2496 C C . CYS A 1 310 ? -6.766 -12.518 -9.166 1.00 96.19 310 CYS A C 1
ATOM 2498 O O . CYS A 1 310 ? -7.473 -11.521 -9.019 1.00 96.19 310 CYS A O 1
ATOM 2500 N N . ILE A 1 311 ? -6.016 -12.697 -10.260 1.00 97.38 311 ILE A N 1
ATOM 2501 C CA . ILE A 1 311 ? -5.990 -11.747 -11.376 1.00 97.38 311 ILE A CA 1
ATOM 2502 C C . ILE A 1 311 ? -7.242 -11.973 -12.227 1.00 97.38 311 ILE A C 1
ATOM 2504 O O . ILE A 1 311 ? -7.298 -12.874 -13.058 1.00 97.38 311 ILE A O 1
ATOM 2508 N N . SER A 1 312 ? -8.258 -11.139 -12.018 1.00 96.69 312 SER A N 1
ATOM 2509 C CA . SER A 1 312 ? -9.520 -11.227 -12.771 1.00 96.69 312 SER A CA 1
ATOM 2510 C C . SER A 1 312 ? -9.443 -10.592 -14.150 1.00 96.69 312 SER A C 1
ATOM 2512 O O . SER A 1 312 ? -10.137 -11.008 -15.076 1.00 96.69 312 SER A O 1
ATOM 2514 N N . LYS A 1 313 ? -8.630 -9.542 -14.278 1.00 96.94 313 LYS A N 1
ATOM 2515 C CA . LYS A 1 313 ? -8.542 -8.742 -15.490 1.00 96.94 313 LYS A CA 1
ATOM 2516 C C . LYS A 1 313 ? -7.183 -8.074 -15.578 1.00 96.94 313 LYS A C 1
ATOM 2518 O O . LYS A 1 313 ? -6.683 -7.529 -14.596 1.00 96.94 313 LYS A O 1
ATOM 2523 N N . ILE A 1 314 ? -6.636 -8.084 -16.784 1.00 97.50 314 ILE A N 1
ATOM 2524 C CA . ILE A 1 314 ? -5.493 -7.274 -17.190 1.00 97.50 314 ILE A CA 1
ATOM 2525 C C . ILE A 1 314 ? -6.032 -6.262 -18.194 1.00 97.50 314 ILE A C 1
ATOM 2527 O O . ILE A 1 314 ? -6.698 -6.633 -19.161 1.00 97.50 314 ILE A O 1
ATOM 2531 N N . GLY A 1 315 ? -5.827 -4.984 -17.908 1.00 95.38 315 GLY A N 1
ATOM 2532 C CA . GLY A 1 315 ? -6.440 -3.880 -18.624 1.00 95.38 315 GLY A CA 1
ATOM 2533 C C . GLY A 1 315 ? -5.458 -2.774 -18.969 1.00 95.38 315 GLY A C 1
ATOM 2534 O O . GLY A 1 315 ? -4.304 -2.737 -18.528 1.00 95.38 315 GLY A O 1
ATOM 2535 N N . CYS A 1 316 ? -5.960 -1.845 -19.778 1.00 95.69 316 CYS A N 1
ATOM 2536 C CA . CYS A 1 316 ? -5.222 -0.653 -20.139 1.00 95.69 316 CYS A CA 1
ATOM 2537 C C . CYS A 1 316 ? -5.063 0.313 -18.961 1.00 95.69 316 CYS A C 1
ATOM 2539 O O . CYS A 1 316 ? -5.859 0.322 -18.022 1.00 95.69 316 CYS A O 1
ATOM 2541 N N . GLU A 1 317 ? -4.045 1.162 -19.057 1.00 94.75 317 GLU A N 1
ATOM 2542 C CA . GLU A 1 317 ? -3.860 2.305 -18.165 1.00 94.75 317 GLU A CA 1
ATOM 2543 C C . GLU A 1 317 ? -5.095 3.219 -18.091 1.00 94.75 317 GLU A C 1
ATOM 2545 O O . GLU A 1 317 ? -5.780 3.462 -19.088 1.00 94.75 317 GLU A O 1
ATOM 2550 N N . THR A 1 318 ? -5.363 3.766 -16.903 1.00 91.94 318 THR A N 1
ATOM 2551 C CA . THR A 1 318 ? -6.515 4.648 -16.630 1.00 91.94 318 THR A CA 1
ATOM 2552 C C . THR A 1 318 ? -6.155 6.134 -16.598 1.00 91.94 318 THR A C 1
ATOM 2554 O O . THR A 1 318 ? -7.003 6.992 -16.323 1.00 91.94 318 THR A O 1
ATOM 2557 N N . LEU A 1 319 ? -4.907 6.471 -16.932 1.00 90.44 319 LEU A N 1
ATOM 2558 C CA . LEU A 1 319 ? -4.420 7.845 -17.063 1.00 90.44 319 LEU A CA 1
ATOM 2559 C C . LEU A 1 319 ? -4.730 8.453 -18.444 1.00 90.44 319 LEU A C 1
ATOM 2561 O O . LEU A 1 319 ? -4.483 9.638 -18.654 1.00 90.44 319 LEU A O 1
ATOM 2565 N N . LYS A 1 320 ? -5.331 7.676 -19.358 1.00 88.06 320 LYS A N 1
ATOM 2566 C CA . LYS A 1 320 ? -5.697 8.057 -20.735 1.00 88.06 320 LYS A CA 1
ATOM 2567 C C . LYS A 1 320 ? -4.502 8.497 -21.591 1.00 88.06 320 LYS A C 1
ATOM 2569 O O . LYS A 1 320 ? -4.695 9.141 -22.623 1.00 88.06 320 LYS A O 1
ATOM 2574 N N . PHE A 1 321 ? -3.283 8.114 -21.219 1.00 87.62 321 PHE A N 1
ATOM 2575 C CA . PHE A 1 321 ? -2.065 8.433 -21.961 1.00 87.62 321 PHE A CA 1
ATOM 2576 C C . PHE A 1 321 ? -2.127 7.953 -23.418 1.00 87.62 321 PHE A C 1
ATOM 2578 O O . PHE A 1 321 ? -1.715 8.662 -24.338 1.00 87.62 321 PHE A O 1
ATOM 2585 N N . SER A 1 322 ? -2.677 6.759 -23.649 1.00 83.31 322 SER A N 1
ATOM 2586 C CA . SER A 1 322 ? -2.681 6.116 -24.972 1.00 83.31 322 SER A CA 1
ATOM 2587 C C . SER A 1 322 ? -3.569 6.826 -25.991 1.00 83.31 322 SER A C 1
ATOM 2589 O O . SER A 1 322 ? -3.307 6.754 -27.186 1.00 83.31 322 SER A O 1
ATOM 2591 N N . ARG A 1 323 ? -4.623 7.516 -25.537 1.00 79.31 323 ARG A N 1
ATOM 2592 C CA . ARG A 1 323 ? -5.555 8.225 -26.431 1.00 79.31 323 ARG A CA 1
ATOM 2593 C C . ARG A 1 323 ? -4.954 9.493 -27.023 1.00 79.31 323 ARG A C 1
ATOM 2595 O O . ARG A 1 323 ? -5.392 9.940 -28.074 1.00 79.31 323 ARG A O 1
ATOM 2602 N N . ASN A 1 324 ? -3.969 10.059 -26.336 1.00 71.12 324 ASN A N 1
ATOM 2603 C CA . ASN A 1 324 ? -3.580 11.447 -26.538 1.00 71.12 324 ASN A CA 1
ATOM 2604 C C . ASN A 1 324 ? -2.079 11.626 -26.791 1.00 71.12 324 ASN A C 1
ATOM 2606 O O . ASN A 1 324 ? -1.607 12.734 -27.037 1.00 71.12 324 ASN A O 1
ATOM 2610 N N . SER A 1 325 ? -1.305 10.551 -26.695 1.00 77.19 325 SER A N 1
ATOM 2611 C CA . SER A 1 325 ? 0.105 10.555 -27.054 1.00 77.19 325 SER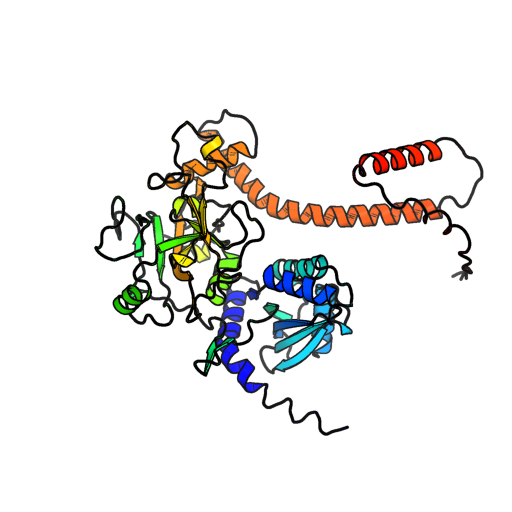 A CA 1
ATOM 2612 C C . SER A 1 325 ? 0.283 10.256 -28.545 1.00 77.19 325 SER A C 1
ATOM 2614 O O . SER A 1 325 ? -0.637 9.798 -29.227 1.00 77.19 325 SER A O 1
ATOM 2616 N N . ARG A 1 326 ? 1.480 10.544 -29.080 1.00 77.06 326 ARG A N 1
ATOM 2617 C CA . ARG A 1 326 ? 1.845 10.139 -30.446 1.00 77.06 326 ARG A CA 1
ATOM 2618 C C . ARG A 1 326 ? 1.531 8.652 -30.611 1.00 77.06 326 ARG A C 1
ATOM 2620 O O . ARG A 1 326 ? 1.813 7.877 -29.695 1.00 77.06 326 ARG A O 1
ATOM 2627 N N . ARG A 1 327 ? 0.976 8.261 -31.767 1.00 73.56 327 ARG A N 1
ATOM 2628 C CA . ARG A 1 327 ? 0.747 6.847 -32.107 1.00 73.56 327 ARG A CA 1
ATOM 2629 C C . ARG A 1 327 ? 2.014 6.061 -31.733 1.00 73.56 327 ARG A C 1
ATOM 2631 O O . ARG A 1 327 ? 3.091 6.403 -32.214 1.00 73.56 327 ARG A O 1
ATOM 2638 N N . ASN A 1 328 ? 1.877 5.071 -30.848 1.00 82.75 328 ASN A N 1
ATOM 2639 C CA . ASN A 1 328 ? 2.938 4.194 -30.315 1.00 82.75 328 ASN A CA 1
ATOM 2640 C C . ASN A 1 328 ? 3.749 4.679 -29.099 1.00 82.75 328 ASN A C 1
ATOM 2642 O O . ASN A 1 328 ? 4.685 3.984 -28.698 1.00 82.75 328 ASN A O 1
ATOM 2646 N N . ALA A 1 329 ? 3.421 5.806 -28.466 1.00 91.38 329 ALA A N 1
ATOM 2647 C CA . ALA A 1 329 ? 4.077 6.154 -27.208 1.00 91.38 329 ALA A CA 1
ATOM 2648 C C . ALA A 1 329 ? 3.710 5.148 -26.101 1.00 91.38 329 ALA A C 1
ATOM 2650 O O . ALA A 1 329 ? 2.546 4.774 -25.922 1.00 91.38 329 ALA A O 1
ATOM 2651 N N . LYS A 1 330 ? 4.712 4.739 -25.323 1.00 94.94 330 LYS A N 1
ATOM 2652 C CA . LYS A 1 330 ? 4.553 3.844 -24.173 1.00 94.94 330 LYS A CA 1
ATOM 2653 C C . LYS A 1 330 ? 4.818 4.595 -22.874 1.00 94.94 330 LYS A C 1
ATOM 2655 O O . LYS A 1 330 ? 5.698 5.453 -22.842 1.00 94.94 330 LYS A O 1
ATOM 2660 N N . ILE A 1 331 ? 4.076 4.252 -21.822 1.00 96.00 331 ILE A N 1
ATOM 2661 C CA . ILE A 1 331 ? 4.376 4.718 -20.461 1.00 96.00 331 ILE A CA 1
ATOM 2662 C C . ILE A 1 331 ? 5.653 4.045 -19.950 1.00 96.00 331 ILE A C 1
ATOM 2664 O O . ILE A 1 331 ? 6.571 4.712 -19.482 1.00 96.00 331 ILE A O 1
ATOM 2668 N N . ASP A 1 332 ? 5.713 2.723 -20.082 1.00 97.25 332 ASP A N 1
ATOM 2669 C CA . ASP A 1 332 ? 6.868 1.910 -19.728 1.00 97.25 332 ASP A CA 1
ATOM 2670 C C . ASP A 1 332 ? 7.354 1.200 -20.996 1.00 97.25 332 ASP A C 1
ATOM 2672 O O . ASP A 1 332 ? 6.553 0.531 -21.654 1.00 97.25 332 ASP A O 1
ATOM 2676 N N . PRO A 1 333 ? 8.633 1.331 -21.390 1.00 96.44 333 PRO A N 1
ATOM 2677 C CA . PRO A 1 333 ? 9.141 0.680 -22.596 1.00 96.44 333 PRO A CA 1
ATOM 2678 C C . PRO A 1 333 ? 8.973 -0.850 -22.579 1.00 96.44 333 PRO A C 1
ATOM 2680 O O . PRO A 1 333 ? 8.845 -1.451 -23.652 1.00 96.44 333 PRO A O 1
ATOM 2683 N N . ASN A 1 334 ? 8.919 -1.458 -21.389 1.00 97.50 334 ASN A N 1
ATOM 2684 C CA . ASN A 1 334 ? 8.850 -2.903 -21.191 1.00 97.50 334 ASN A CA 1
ATOM 2685 C C . ASN A 1 334 ? 7.438 -3.488 -21.326 1.00 97.50 334 ASN A C 1
ATOM 2687 O O . ASN A 1 334 ? 7.300 -4.698 -21.485 1.00 97.50 334 ASN A O 1
ATOM 2691 N N . PHE A 1 335 ? 6.398 -2.650 -21.300 1.00 97.12 335 PHE A N 1
ATOM 2692 C CA . PHE A 1 335 ? 5.003 -3.094 -21.306 1.00 97.12 335 PHE A CA 1
ATOM 2693 C C . PHE A 1 335 ? 4.183 -2.364 -22.372 1.00 97.12 335 PHE A C 1
ATOM 2695 O O . PHE A 1 335 ? 4.481 -1.245 -22.796 1.00 97.12 335 PHE A O 1
ATOM 2702 N N . LYS A 1 336 ? 3.116 -2.999 -22.841 1.00 96.50 336 LYS A N 1
ATOM 2703 C CA . LYS A 1 336 ? 2.076 -2.343 -23.635 1.00 96.50 336 LYS A CA 1
ATOM 2704 C C . LYS A 1 336 ? 1.195 -1.523 -22.696 1.00 96.50 336 LYS A C 1
ATOM 2706 O O . LYS A 1 336 ? 0.835 -1.971 -21.618 1.00 96.50 336 LYS A O 1
ATOM 2711 N N . ASN A 1 337 ? 0.722 -0.356 -23.127 1.00 96.50 337 ASN A N 1
ATOM 2712 C CA . ASN A 1 337 ? -0.194 0.422 -22.281 1.00 96.50 337 ASN A CA 1
ATOM 2713 C C . ASN A 1 337 ? -1.511 -0.326 -21.977 1.00 96.50 337 ASN A C 1
ATOM 2715 O O . ASN A 1 337 ? -2.196 0.015 -21.019 1.00 96.50 337 ASN A O 1
ATOM 2719 N N . GLY A 1 338 ? -1.855 -1.336 -22.788 1.00 96.31 338 GLY A N 1
ATOM 2720 C CA . GLY A 1 338 ? -3.015 -2.216 -22.630 1.00 96.31 338 GLY A CA 1
ATOM 2721 C C . GLY A 1 338 ? -2.900 -3.289 -21.540 1.00 96.31 338 GLY A C 1
ATOM 2722 O O . GLY A 1 338 ? -3.884 -3.983 -21.316 1.00 96.31 338 GLY A O 1
ATOM 2723 N N . GLU A 1 339 ? -1.739 -3.441 -20.893 1.00 96.94 339 GLU A N 1
ATOM 2724 C CA . GLU A 1 339 ? -1.490 -4.483 -19.876 1.00 96.94 339 GLU A CA 1
ATOM 2725 C C . GLU A 1 339 ? -0.945 -3.930 -18.546 1.00 96.94 339 GLU A C 1
ATOM 2727 O O . GLU A 1 339 ? -0.418 -4.675 -17.718 1.00 96.94 339 GLU A O 1
ATOM 2732 N N . LEU A 1 340 ? -1.059 -2.613 -18.340 1.00 97.38 340 LEU A N 1
ATOM 2733 C CA . LEU A 1 340 ? -0.481 -1.917 -17.187 1.00 97.38 340 LEU A CA 1
ATOM 2734 C C . LEU A 1 340 ? -1.320 -2.013 -15.912 1.00 97.38 340 LEU A C 1
ATOM 2736 O O . LEU A 1 340 ? -0.777 -1.750 -14.843 1.00 97.38 340 LEU A O 1
ATOM 2740 N N . GLU A 1 341 ? -2.600 -2.375 -15.980 1.00 97.25 341 GLU A N 1
ATOM 2741 C CA . GLU A 1 341 ? -3.450 -2.471 -14.790 1.00 97.25 341 GLU A CA 1
ATOM 2742 C C . GLU A 1 341 ? -3.982 -3.878 -14.581 1.00 97.25 341 GLU A C 1
ATOM 2744 O O . GLU A 1 341 ? -4.649 -4.445 -15.443 1.00 97.25 341 GLU A O 1
ATOM 2749 N N . TRP A 1 342 ? -3.696 -4.440 -13.412 1.00 97.69 342 TRP A N 1
ATOM 2750 C CA . TRP A 1 342 ? -4.174 -5.746 -12.987 1.00 97.69 342 TRP A CA 1
ATOM 2751 C C . TRP A 1 342 ? -5.228 -5.558 -11.905 1.00 97.69 342 TRP A C 1
ATOM 2753 O O . TRP A 1 342 ? -4.953 -4.965 -10.860 1.00 97.69 342 TRP A O 1
ATOM 2763 N N . LEU A 1 343 ? -6.428 -6.077 -12.155 1.00 96.81 343 LEU A N 1
ATOM 2764 C CA . LEU A 1 343 ? -7.521 -6.085 -11.193 1.00 96.81 343 LEU A CA 1
ATOM 2765 C C . LEU A 1 343 ? -7.495 -7.385 -10.390 1.00 96.81 343 LEU A C 1
ATOM 2767 O O . LEU A 1 343 ? -7.794 -8.467 -10.912 1.00 96.81 343 LEU A O 1
ATOM 2771 N N . LEU A 1 344 ? -7.178 -7.256 -9.107 1.00 96.44 344 LEU A N 1
ATOM 2772 C CA . LEU A 1 344 ? -7.146 -8.353 -8.151 1.00 96.44 344 LEU A CA 1
ATOM 2773 C C . LEU A 1 344 ? -8.509 -8.485 -7.470 1.00 96.44 344 LEU A C 1
ATOM 2775 O O . LEU A 1 344 ? -9.036 -7.514 -6.921 1.00 96.44 344 LEU A O 1
ATOM 2779 N N . THR A 1 345 ? -9.072 -9.690 -7.507 1.00 92.94 345 THR A N 1
ATOM 2780 C CA . THR A 1 345 ? -10.378 -10.033 -6.922 1.00 92.94 345 THR A CA 1
ATOM 2781 C C . THR A 1 345 ? -10.292 -11.354 -6.155 1.00 92.94 345 THR A C 1
ATOM 2783 O O . THR A 1 345 ? -9.217 -11.932 -5.998 1.00 92.94 345 THR A O 1
ATOM 2786 N N . GLY A 1 346 ? -11.421 -11.843 -5.646 1.00 84.12 346 GLY A N 1
ATOM 2787 C CA . GLY A 1 346 ? -11.476 -13.057 -4.830 1.00 84.12 346 GLY A CA 1
ATOM 2788 C C . GLY A 1 346 ? -11.373 -12.792 -3.330 1.00 84.12 346 GLY A C 1
ATOM 2789 O O . GLY A 1 346 ? -11.498 -13.734 -2.556 1.00 84.12 346 GLY A O 1
ATOM 2790 N N . SER A 1 347 ? -11.192 -11.531 -2.932 1.00 81.06 347 SER A N 1
ATOM 2791 C CA . SER A 1 347 ? -11.481 -11.021 -1.595 1.00 81.06 347 SER A CA 1
ATOM 2792 C C . SER A 1 347 ? -11.754 -9.515 -1.667 1.00 81.06 347 SER A C 1
ATOM 2794 O O . SER A 1 347 ? -11.211 -8.825 -2.529 1.00 81.06 347 SER A O 1
ATOM 2796 N N . ASP A 1 348 ? -12.579 -8.998 -0.756 1.00 71.31 348 ASP A N 1
ATOM 2797 C CA . ASP A 1 348 ? -12.707 -7.549 -0.527 1.00 71.31 348 ASP A CA 1
ATOM 2798 C C . ASP A 1 348 ? -11.521 -6.993 0.287 1.00 71.31 348 ASP A C 1
ATOM 2800 O O . ASP A 1 348 ? -11.329 -5.779 0.399 1.00 71.31 348 ASP A O 1
ATOM 2804 N N . PHE A 1 349 ? -10.728 -7.898 0.862 1.00 79.94 349 PHE A N 1
ATOM 2805 C CA . PHE A 1 349 ? -9.592 -7.591 1.706 1.00 79.94 349 PHE A CA 1
ATOM 2806 C C . PHE A 1 349 ? -8.507 -8.659 1.571 1.00 79.94 349 PHE A C 1
ATOM 2808 O O . PHE A 1 349 ? -8.734 -9.838 1.850 1.00 79.94 349 PHE A O 1
ATOM 2815 N N . PHE A 1 350 ? -7.322 -8.260 1.130 1.00 83.88 350 PHE A N 1
ATOM 2816 C CA . PHE A 1 350 ? -6.174 -9.150 1.041 1.00 83.88 350 PHE A CA 1
ATOM 2817 C C . PHE A 1 350 ? -5.322 -9.011 2.293 1.00 83.88 350 PHE A C 1
ATOM 2819 O O . PHE A 1 350 ? -4.464 -8.131 2.366 1.00 83.88 350 PHE A O 1
ATOM 2826 N N . ASP A 1 351 ? -5.570 -9.897 3.250 1.00 83.19 351 ASP A N 1
ATOM 2827 C CA . ASP A 1 351 ? -4.705 -10.101 4.404 1.00 83.19 351 ASP A CA 1
ATOM 2828 C C . ASP A 1 351 ? -3.411 -10.805 3.956 1.00 83.19 351 ASP A C 1
ATOM 2830 O O . ASP A 1 351 ? -3.440 -11.890 3.366 1.00 83.19 351 ASP A O 1
ATOM 2834 N N . PHE A 1 352 ? -2.268 -10.165 4.210 1.00 88.81 352 PHE A N 1
ATOM 2835 C CA . PHE A 1 352 ? -0.952 -10.678 3.825 1.00 88.81 352 PHE A CA 1
ATOM 2836 C C . PHE A 1 352 ? -0.474 -11.857 4.685 1.00 88.81 352 PHE A C 1
ATOM 2838 O O . PHE A 1 352 ? 0.453 -12.564 4.277 1.00 88.81 352 PHE A O 1
ATOM 2845 N N . ASP A 1 353 ? -1.091 -12.096 5.841 1.00 79.44 353 ASP A N 1
ATOM 2846 C CA . ASP A 1 353 ? -0.712 -13.161 6.772 1.00 79.44 353 ASP A CA 1
ATOM 2847 C C . ASP A 1 353 ? -1.697 -14.337 6.784 1.00 79.44 353 ASP A C 1
ATOM 2849 O O . ASP A 1 353 ? -1.415 -15.369 7.398 1.00 79.44 353 ASP A O 1
ATOM 2853 N N . SER A 1 354 ? -2.800 -14.242 6.035 1.00 78.00 354 SER A N 1
ATOM 2854 C CA . SER A 1 354 ? -3.777 -15.328 5.942 1.00 78.00 354 SER A CA 1
ATOM 2855 C C . SER A 1 354 ? -3.163 -16.611 5.355 1.00 78.00 354 SER A C 1
ATOM 2857 O O . SER A 1 354 ? -2.449 -16.549 4.353 1.00 78.00 354 SER A O 1
ATOM 2859 N N . PRO A 1 355 ? -3.443 -17.811 5.889 1.00 76.38 355 PRO A N 1
ATOM 2860 C CA . PRO A 1 355 ? -2.911 -19.064 5.340 1.00 76.38 355 PRO A CA 1
ATOM 2861 C C . PRO A 1 355 ? -3.398 -19.342 3.908 1.00 76.38 355 PRO A C 1
ATOM 2863 O O . PRO A 1 355 ? -2.714 -20.016 3.145 1.00 76.38 355 PRO A O 1
ATOM 2866 N N . ASP A 1 356 ? -4.564 -18.810 3.538 1.00 83.69 356 ASP A N 1
ATOM 2867 C CA . ASP A 1 356 ? -5.183 -18.907 2.211 1.00 83.69 356 ASP A CA 1
ATOM 2868 C C . ASP A 1 356 ? -4.975 -17.638 1.362 1.00 83.69 356 ASP A C 1
ATOM 2870 O O . ASP A 1 356 ? -5.636 -17.447 0.333 1.00 83.69 356 ASP A O 1
ATOM 2874 N N . ARG A 1 357 ? -4.063 -16.754 1.793 1.00 90.06 357 ARG A N 1
ATOM 2875 C CA . ARG A 1 357 ? -3.756 -15.498 1.107 1.00 90.06 357 ARG A CA 1
ATOM 2876 C C . ARG A 1 357 ? -3.484 -15.744 -0.370 1.00 90.06 357 ARG A C 1
ATOM 2878 O O . ARG A 1 357 ? -2.813 -16.694 -0.759 1.00 90.06 357 ARG A O 1
ATOM 2885 N N . LYS A 1 358 ? -3.970 -14.825 -1.200 1.00 94.62 358 LYS A N 1
ATOM 2886 C CA . LYS A 1 358 ? -3.713 -14.805 -2.651 1.00 94.62 358 LYS A CA 1
ATOM 2887 C C . LYS A 1 358 ? -2.813 -13.649 -3.070 1.00 94.62 358 LYS A C 1
ATOM 2889 O O . LYS A 1 358 ? -2.399 -13.574 -4.223 1.00 94.62 358 LYS A O 1
ATOM 2894 N N . VAL A 1 359 ? -2.516 -12.749 -2.136 1.00 96.19 359 VAL A N 1
ATOM 2895 C CA . VAL A 1 359 ? -1.631 -11.604 -2.321 1.00 96.19 359 VAL A CA 1
ATOM 2896 C C . VAL A 1 359 ? -0.787 -11.454 -1.063 1.00 96.19 359 VAL A C 1
ATOM 2898 O O . VAL A 1 359 ? -1.299 -11.597 0.042 1.00 96.19 359 VAL A O 1
ATOM 2901 N N . VAL A 1 360 ? 0.499 -11.160 -1.231 1.00 95.25 360 VAL A N 1
ATOM 2902 C CA . VAL A 1 360 ? 1.440 -10.888 -0.138 1.00 95.25 360 VAL A CA 1
ATOM 2903 C C . VAL A 1 360 ? 2.260 -9.659 -0.473 1.00 95.25 360 VAL A C 1
ATOM 2905 O O . VAL A 1 360 ? 2.756 -9.556 -1.590 1.00 95.25 360 VAL A O 1
ATOM 2908 N N . CYS A 1 361 ? 2.480 -8.764 0.486 1.00 96.44 361 CYS A N 1
ATOM 2909 C CA . CYS A 1 361 ? 3.491 -7.719 0.349 1.00 96.44 361 CYS A CA 1
ATOM 2910 C C . CYS A 1 361 ? 4.870 -8.260 0.750 1.00 96.44 361 CYS A C 1
ATOM 2912 O O . CYS A 1 361 ? 5.126 -8.518 1.925 1.00 96.44 361 CYS A O 1
ATOM 2914 N N . SER A 1 362 ? 5.769 -8.431 -0.223 1.00 96.81 362 SER A N 1
ATOM 2915 C CA . SER A 1 362 ? 7.127 -8.950 0.004 1.00 96.81 362 SER A CA 1
ATOM 2916 C C . SER A 1 362 ? 8.183 -7.861 0.189 1.00 96.81 362 SER A C 1
ATOM 2918 O O . SER A 1 362 ? 9.317 -8.159 0.571 1.00 96.81 362 SER A O 1
ATOM 2920 N N . GLY A 1 363 ? 7.845 -6.603 -0.085 1.00 97.06 363 GLY A N 1
ATOM 2921 C CA . GLY A 1 363 ? 8.787 -5.500 0.031 1.00 97.06 363 GLY A CA 1
ATOM 2922 C C . GLY A 1 363 ? 8.137 -4.131 -0.100 1.00 97.06 363 GLY A C 1
ATOM 2923 O O . GLY A 1 363 ? 7.050 -3.982 -0.653 1.00 97.06 363 GLY A O 1
ATOM 2924 N N . ILE A 1 364 ? 8.849 -3.122 0.382 1.00 97.44 364 ILE A N 1
ATOM 2925 C CA . ILE A 1 364 ? 8.555 -1.712 0.153 1.00 97.44 364 ILE A CA 1
ATOM 2926 C C . ILE A 1 364 ? 9.572 -1.199 -0.860 1.00 97.44 364 ILE A C 1
ATOM 2928 O O . ILE A 1 364 ? 10.781 -1.261 -0.634 1.00 97.44 364 ILE A O 1
ATOM 2932 N N . MET A 1 365 ? 9.076 -0.672 -1.970 1.00 98.19 365 MET A N 1
ATOM 2933 C CA . MET A 1 365 ? 9.869 0.008 -2.979 1.00 98.19 365 MET A CA 1
ATOM 2934 C C . MET A 1 365 ? 9.919 1.494 -2.639 1.00 98.19 365 MET A C 1
ATOM 2936 O O . MET A 1 365 ? 8.881 2.143 -2.522 1.00 98.19 365 MET A O 1
ATOM 2940 N N . ILE A 1 366 ? 11.124 2.035 -2.505 1.00 96.81 366 ILE A N 1
ATOM 2941 C CA . ILE A 1 366 ? 11.393 3.431 -2.169 1.00 96.81 366 ILE A CA 1
ATOM 2942 C C . ILE A 1 366 ? 12.214 4.057 -3.291 1.00 96.81 366 ILE A C 1
ATOM 2944 O O . ILE A 1 366 ? 13.299 3.576 -3.620 1.00 96.81 366 ILE A O 1
ATOM 2948 N N . ARG A 1 367 ? 11.724 5.158 -3.855 1.00 96.50 367 ARG A N 1
ATOM 2949 C CA . ARG A 1 367 ? 12.487 6.005 -4.778 1.00 96.50 367 ARG A CA 1
ATOM 2950 C C . ARG A 1 367 ? 12.766 7.333 -4.106 1.00 96.50 367 ARG A C 1
ATOM 2952 O O . ARG A 1 367 ? 11.822 8.029 -3.747 1.00 96.50 367 ARG A O 1
ATOM 2959 N N . THR A 1 368 ? 14.039 7.682 -3.959 1.00 96.44 368 THR A N 1
ATOM 2960 C CA . THR A 1 368 ? 14.475 8.964 -3.394 1.00 96.44 368 THR A CA 1
ATOM 2961 C C . THR A 1 368 ? 15.220 9.785 -4.435 1.00 96.44 368 THR A C 1
ATOM 2963 O O . THR A 1 368 ? 15.972 9.238 -5.243 1.00 96.44 368 THR A O 1
ATOM 2966 N N . THR A 1 369 ? 14.989 11.098 -4.447 1.00 96.06 369 THR A N 1
ATOM 2967 C CA . THR A 1 369 ? 15.575 12.001 -5.447 1.00 96.06 369 THR A CA 1
ATOM 2968 C C . THR A 1 369 ? 15.886 13.378 -4.872 1.00 96.06 369 THR A C 1
ATOM 2970 O O . THR A 1 369 ? 15.200 13.869 -3.978 1.00 96.06 369 THR A O 1
ATOM 2973 N N . ASP A 1 370 ? 16.914 14.024 -5.417 1.00 95.75 370 ASP A N 1
ATOM 2974 C CA . ASP A 1 370 ? 17.280 15.422 -5.146 1.00 95.75 370 ASP A CA 1
ATOM 2975 C C . ASP A 1 370 ? 16.348 16.411 -5.859 1.00 95.75 370 ASP A C 1
ATOM 2977 O O . ASP A 1 370 ? 16.096 17.520 -5.390 1.00 95.75 370 ASP A O 1
ATOM 2981 N N . LYS A 1 371 ? 15.798 15.999 -6.998 1.00 94.06 371 LYS A N 1
ATOM 2982 C CA . LYS A 1 371 ? 14.851 16.773 -7.801 1.00 94.06 371 LYS A CA 1
ATOM 2983 C C . LYS A 1 371 ? 13.450 16.217 -7.659 1.00 94.06 371 LYS A C 1
ATOM 2985 O O . LYS A 1 371 ? 13.268 15.035 -7.376 1.00 94.06 371 LYS A O 1
ATOM 2990 N N . HIS A 1 372 ? 12.458 17.054 -7.936 1.00 95.06 372 HIS A N 1
ATOM 2991 C CA . HIS A 1 372 ? 11.072 16.612 -7.960 1.00 95.06 372 HIS A CA 1
ATOM 2992 C C . HIS A 1 372 ? 10.897 15.407 -8.918 1.00 95.06 372 HIS A C 1
ATOM 2994 O O . HIS A 1 372 ? 11.340 15.497 -10.068 1.00 95.06 372 HIS A O 1
ATOM 3000 N N . PRO A 1 373 ? 10.234 14.303 -8.514 1.00 95.25 373 PRO A N 1
ATOM 3001 C CA . PRO A 1 373 ? 10.148 13.079 -9.319 1.00 95.25 373 PRO A CA 1
ATOM 3002 C C . PRO A 1 373 ? 9.569 13.235 -10.732 1.00 95.25 373 PRO A C 1
ATOM 3004 O O . PRO A 1 373 ? 9.885 12.438 -11.611 1.00 95.25 373 PRO A O 1
ATOM 3007 N N . ALA A 1 374 ? 8.765 14.272 -10.986 1.00 92.94 374 ALA A N 1
ATOM 3008 C CA . ALA A 1 374 ? 8.245 14.592 -12.324 1.00 92.94 374 ALA A CA 1
ATOM 3009 C C . ALA A 1 374 ? 9.323 15.063 -13.323 1.00 92.94 374 ALA A C 1
ATOM 3011 O O . ALA A 1 374 ? 9.070 15.135 -14.524 1.00 92.94 374 ALA A O 1
ATOM 3012 N N . LEU A 1 375 ? 10.519 15.404 -12.834 1.00 93.75 375 LEU A N 1
ATOM 3013 C CA . LEU A 1 375 ? 11.664 15.820 -13.648 1.00 93.75 375 LEU A CA 1
ATOM 3014 C C . LEU A 1 375 ? 12.576 14.645 -14.028 1.00 93.75 375 LEU A C 1
ATOM 3016 O O . LEU A 1 375 ? 13.564 14.840 -14.735 1.00 93.75 375 LEU A O 1
ATOM 3020 N N . LEU A 1 376 ? 12.276 13.433 -13.552 1.00 94.31 376 LEU A N 1
ATOM 3021 C CA . LEU A 1 376 ? 13.017 12.233 -13.923 1.00 94.31 376 LEU A CA 1
ATOM 3022 C C . LEU A 1 376 ? 12.671 11.810 -15.349 1.00 94.31 376 LEU A C 1
ATOM 3024 O O . LEU A 1 376 ? 11.528 11.941 -15.787 1.00 94.31 376 LEU A O 1
ATOM 3028 N N . LYS A 1 377 ? 13.648 11.220 -16.043 1.00 94.12 377 LYS A N 1
ATOM 3029 C CA . LYS A 1 377 ? 13.476 10.699 -17.406 1.00 94.12 377 LYS A CA 1
ATOM 3030 C C . LYS A 1 377 ? 12.304 9.716 -17.497 1.00 94.12 377 LYS A C 1
ATOM 3032 O O . LYS A 1 377 ? 11.449 9.871 -18.362 1.00 94.12 377 LYS A O 1
ATOM 3037 N N . ASP A 1 378 ? 12.215 8.780 -16.555 1.00 93.81 378 ASP A N 1
ATOM 3038 C CA . ASP A 1 378 ? 11.171 7.743 -16.544 1.00 93.81 378 ASP A CA 1
ATOM 3039 C C . ASP A 1 378 ? 9.791 8.288 -16.136 1.00 93.81 378 ASP A C 1
ATOM 3041 O O . ASP A 1 378 ? 8.777 7.618 -16.298 1.00 93.81 378 ASP A O 1
ATOM 3045 N N . SER A 1 379 ? 9.736 9.527 -15.642 1.00 95.62 379 SER A N 1
ATOM 3046 C CA . SER A 1 379 ? 8.503 10.250 -15.318 1.00 95.62 379 SER A CA 1
ATOM 3047 C C . SER A 1 379 ? 8.102 11.251 -16.409 1.00 95.62 379 SER A C 1
ATOM 3049 O O . SER A 1 379 ? 7.091 11.934 -16.266 1.00 95.62 379 SER A O 1
ATOM 3051 N N . ALA A 1 380 ? 8.862 11.371 -17.506 1.00 91.62 380 ALA A N 1
ATOM 3052 C CA . ALA A 1 380 ? 8.615 12.384 -18.537 1.00 91.62 380 ALA A CA 1
ATOM 3053 C C . ALA A 1 380 ? 7.210 12.280 -19.159 1.00 91.62 380 ALA A C 1
ATOM 3055 O O . ALA A 1 380 ? 6.627 13.283 -19.567 1.00 91.62 380 ALA A O 1
ATOM 3056 N N . TRP A 1 381 ? 6.633 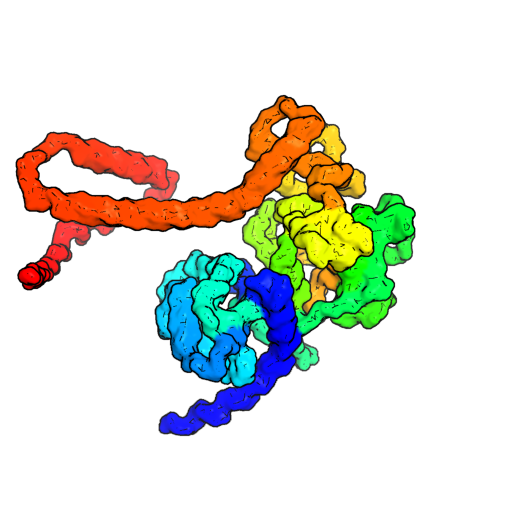11.076 -19.186 1.00 92.88 381 TRP A N 1
ATOM 3057 C CA . TRP A 1 381 ? 5.283 10.828 -19.687 1.00 92.88 381 TRP A CA 1
ATOM 3058 C C . TRP A 1 381 ? 4.178 11.446 -18.811 1.00 92.88 381 TRP A C 1
ATOM 3060 O O . TRP A 1 381 ? 3.078 11.673 -19.316 1.00 92.88 381 TRP A O 1
ATOM 3070 N N . TRP A 1 382 ? 4.455 11.779 -17.540 1.00 93.12 382 TRP A N 1
ATOM 3071 C CA . TRP A 1 382 ? 3.482 12.416 -16.638 1.00 93.12 382 TRP A CA 1
ATOM 3072 C C . TRP A 1 382 ? 2.993 13.749 -17.197 1.00 93.12 382 TRP A C 1
ATOM 3074 O O . TRP A 1 382 ? 1.813 14.067 -17.087 1.00 93.12 382 TRP A O 1
ATOM 3084 N N . TRP A 1 383 ? 3.870 14.506 -17.860 1.00 86.19 383 TRP A N 1
ATOM 3085 C CA . TRP A 1 383 ? 3.519 15.793 -18.465 1.00 86.19 383 TRP A CA 1
ATOM 3086 C C . TRP A 1 383 ? 2.466 15.656 -19.559 1.00 86.19 383 TRP A C 1
ATOM 3088 O O . TRP A 1 383 ? 1.584 16.504 -19.666 1.00 86.19 383 TRP A O 1
ATOM 3098 N N . ASN A 1 384 ? 2.492 14.555 -20.312 1.00 83.62 384 ASN A N 1
ATOM 3099 C CA . ASN A 1 384 ? 1.473 14.297 -21.322 1.00 83.62 384 ASN A CA 1
ATOM 3100 C C . ASN A 1 384 ? 0.106 14.068 -20.670 1.00 83.62 384 ASN A C 1
ATOM 3102 O O . ASN A 1 384 ? -0.889 14.535 -21.201 1.00 83.62 384 ASN A O 1
ATOM 3106 N N . VAL A 1 385 ? 0.050 13.418 -19.504 1.00 83.06 385 VAL A N 1
ATOM 3107 C CA . VAL A 1 385 ? -1.203 13.212 -18.756 1.00 83.06 385 VAL A CA 1
ATOM 3108 C C . VAL A 1 385 ? -1.682 14.515 -18.107 1.00 83.06 385 VAL A C 1
ATOM 3110 O O . VAL A 1 385 ? -2.852 14.874 -18.212 1.00 83.06 385 VAL A O 1
ATOM 3113 N N . ILE A 1 386 ? -0.774 15.252 -17.462 1.00 71.75 386 ILE A N 1
ATOM 3114 C CA . ILE A 1 386 ? -1.094 16.463 -16.696 1.00 71.75 386 ILE A CA 1
ATOM 3115 C C . ILE A 1 386 ? -1.560 17.596 -17.611 1.00 71.75 386 ILE A C 1
ATOM 3117 O O . ILE A 1 386 ? -2.593 18.199 -17.337 1.00 71.75 386 ILE A O 1
ATOM 3121 N N . CYS A 1 387 ? -0.855 17.886 -18.709 1.00 61.94 387 CYS A N 1
ATOM 3122 C CA . CYS A 1 387 ? -1.211 19.000 -19.597 1.00 61.94 387 CYS A CA 1
ATOM 3123 C C . CYS A 1 387 ? -2.604 18.840 -20.239 1.00 61.94 387 CYS A C 1
ATOM 3125 O O . CYS A 1 387 ? -3.191 19.814 -20.699 1.00 61.94 387 CYS A O 1
ATOM 3127 N N . GLN A 1 388 ? -3.170 17.631 -20.235 1.00 57.59 388 GLN A N 1
ATOM 3128 C CA . GLN A 1 388 ? -4.491 17.349 -20.802 1.00 57.59 388 GLN A CA 1
ATOM 3129 C C . GLN A 1 388 ? -5.645 17.639 -19.849 1.00 57.59 388 GLN A C 1
ATOM 3131 O O . GLN A 1 388 ? -6.723 18.004 -20.310 1.00 57.59 388 GLN A O 1
ATOM 3136 N N . GLU A 1 389 ? -5.441 17.535 -18.534 1.00 53.09 389 GLU A N 1
ATOM 3137 C CA . GLU A 1 389 ? -6.464 17.963 -17.572 1.00 53.09 389 GLU A CA 1
ATOM 3138 C C . GLU A 1 389 ? -6.644 19.502 -17.570 1.00 53.09 389 GLU A C 1
ATOM 3140 O O . GLU A 1 389 ? -7.595 19.991 -16.961 1.00 53.09 389 GLU A O 1
ATOM 3145 N N . TRP A 1 390 ? -5.766 20.267 -18.252 1.00 44.41 390 TRP A N 1
ATOM 3146 C CA . TRP A 1 390 ? -5.629 21.720 -18.051 1.00 44.41 390 TRP A CA 1
ATOM 3147 C C . TRP A 1 390 ? -5.380 22.592 -19.311 1.00 44.41 390 TRP A C 1
ATOM 3149 O O . TRP A 1 390 ? -4.931 23.726 -19.166 1.00 44.41 390 TRP A O 1
ATOM 3159 N N . CYS A 1 391 ? -5.782 22.123 -20.501 1.00 35.53 391 CYS A N 1
ATOM 3160 C CA . CYS A 1 391 ? -5.887 22.855 -21.788 1.00 35.53 391 CYS A CA 1
ATOM 3161 C C . CYS A 1 391 ? -4.614 23.157 -22.626 1.00 35.53 391 CYS A C 1
ATOM 3163 O O . CYS A 1 391 ? -3.608 23.658 -22.140 1.00 35.53 391 CYS A O 1
ATOM 3165 N N . THR A 1 392 ? -4.811 22.922 -23.937 1.00 35.56 392 THR A N 1
ATOM 3166 C CA . THR A 1 392 ? -4.155 23.349 -25.201 1.00 35.56 392 THR A CA 1
ATOM 3167 C C . THR A 1 392 ? -2.629 23.298 -25.398 1.00 35.56 392 THR A C 1
ATOM 3169 O O . THR A 1 392 ? -1.854 23.640 -24.508 1.00 35.56 392 THR A O 1
ATOM 3172 N N . PRO A 1 393 ? -2.181 22.886 -26.605 1.00 38.91 393 PRO A N 1
ATOM 3173 C CA . PRO A 1 393 ? -0.816 22.453 -26.856 1.00 38.91 393 PRO A CA 1
ATOM 3174 C C . PRO A 1 393 ? 0.046 23.604 -27.371 1.00 38.91 393 PRO A C 1
ATOM 3176 O O . PRO A 1 393 ? -0.134 24.017 -28.503 1.00 38.91 393 PRO A O 1
ATOM 3179 N N . GLU A 1 394 ? 0.995 24.078 -26.561 1.00 48.75 394 GLU A N 1
ATOM 3180 C CA . GLU A 1 394 ? 2.261 24.679 -27.023 1.00 48.75 394 GLU A CA 1
ATOM 3181 C C . GLU A 1 394 ? 3.102 25.109 -25.814 1.00 48.75 394 GLU A C 1
ATOM 3183 O O . GLU A 1 394 ? 2.958 26.219 -25.304 1.00 48.75 394 GLU A O 1
ATOM 3188 N N . LEU A 1 395 ? 3.985 24.239 -25.303 1.00 42.38 395 LEU A N 1
ATOM 3189 C CA . LEU A 1 395 ? 4.899 24.628 -24.221 1.00 42.38 395 LEU A CA 1
ATOM 3190 C C . LEU A 1 395 ? 6.298 24.016 -24.372 1.00 42.38 395 LEU A C 1
ATOM 3192 O O . LEU A 1 395 ? 6.473 22.811 -24.546 1.00 42.38 395 LEU A O 1
ATOM 3196 N N . ASN A 1 396 ? 7.297 24.900 -24.293 1.00 44.66 396 ASN A N 1
ATOM 3197 C CA . ASN A 1 396 ? 8.726 24.606 -24.336 1.00 44.66 396 ASN A CA 1
ATOM 3198 C C . ASN A 1 396 ? 9.306 24.299 -22.935 1.00 44.66 396 ASN A C 1
ATOM 3200 O O . ASN A 1 396 ? 8.680 24.531 -21.899 1.00 44.66 396 ASN A O 1
ATOM 3204 N N . ALA A 1 397 ? 10.550 23.811 -22.901 1.00 44.00 397 ALA A N 1
ATOM 3205 C CA . ALA A 1 397 ? 11.215 23.290 -21.703 1.00 44.00 397 ALA A CA 1
ATOM 3206 C C . ALA A 1 397 ? 11.395 24.291 -20.538 1.00 44.00 397 ALA A C 1
ATOM 3208 O O . ALA A 1 397 ? 11.441 23.863 -19.384 1.00 44.00 397 ALA A O 1
ATOM 3209 N N . LYS A 1 398 ? 11.472 25.606 -20.799 1.00 43.69 398 LYS A N 1
ATOM 3210 C CA . LYS A 1 398 ? 11.572 26.635 -19.743 1.00 43.69 398 LYS A CA 1
ATOM 3211 C C . LYS A 1 398 ? 10.243 26.772 -18.999 1.00 43.69 398 LYS A C 1
ATOM 3213 O O . LYS A 1 398 ? 10.213 26.784 -17.770 1.00 43.69 398 LYS A O 1
ATOM 3218 N N . ARG A 1 399 ? 9.141 26.748 -19.750 1.00 49.75 399 ARG A N 1
ATOM 3219 C CA . ARG A 1 399 ? 7.784 26.810 -19.208 1.00 49.75 399 ARG A CA 1
ATOM 3220 C C . ARG A 1 399 ? 7.375 25.507 -18.525 1.00 49.75 399 ARG A C 1
ATOM 3222 O O . ARG A 1 399 ? 6.675 25.576 -17.535 1.00 49.75 399 ARG A O 1
ATOM 3229 N N . ASN A 1 400 ? 7.915 24.346 -18.909 1.00 50.78 400 ASN A N 1
ATOM 3230 C CA . ASN A 1 400 ? 7.697 23.094 -18.162 1.00 50.78 400 ASN A CA 1
ATOM 3231 C C . ASN A 1 400 ? 8.158 23.169 -16.699 1.00 50.78 400 ASN A C 1
ATOM 3233 O O . ASN A 1 400 ? 7.569 22.509 -15.854 1.00 50.78 400 ASN A O 1
ATOM 3237 N N . ARG A 1 401 ? 9.173 23.980 -16.371 1.00 51.22 401 ARG A N 1
ATOM 3238 C CA . ARG A 1 401 ? 9.638 24.167 -14.986 1.00 51.22 401 ARG A CA 1
ATOM 3239 C C . ARG A 1 401 ? 8.703 25.094 -14.192 1.00 51.22 401 ARG A C 1
ATOM 3241 O O . ARG A 1 401 ? 8.399 24.817 -13.039 1.00 51.22 401 ARG A O 1
ATOM 3248 N N . GLU A 1 402 ? 8.182 26.141 -14.827 1.00 54.97 402 GLU A N 1
ATOM 3249 C CA . GLU A 1 402 ? 7.180 27.051 -14.246 1.00 54.97 402 GLU A CA 1
ATOM 3250 C C . GLU A 1 402 ? 5.798 26.392 -14.135 1.00 54.97 402 GLU A C 1
ATOM 3252 O O . GLU A 1 402 ? 5.128 26.522 -13.118 1.00 54.97 402 GLU A O 1
ATOM 3257 N N . THR A 1 403 ? 5.394 25.620 -15.143 1.00 53.41 403 THR A N 1
ATOM 3258 C CA . THR A 1 403 ? 4.201 24.774 -15.148 1.00 53.41 403 THR A CA 1
ATOM 3259 C C . THR A 1 403 ? 4.352 23.631 -14.159 1.00 53.41 403 THR A C 1
ATOM 3261 O O . THR A 1 403 ? 3.380 23.332 -13.486 1.00 53.41 403 THR A O 1
ATOM 3264 N N . ALA A 1 404 ? 5.540 23.042 -13.980 1.00 55.22 404 ALA A N 1
ATOM 3265 C CA . ALA A 1 404 ? 5.784 22.104 -12.888 1.00 55.22 404 ALA A CA 1
ATOM 3266 C C . ALA A 1 404 ? 5.537 22.774 -11.543 1.00 55.22 404 ALA A C 1
ATOM 3268 O O . ALA A 1 404 ? 4.724 22.283 -10.774 1.00 55.22 404 ALA A O 1
ATOM 3269 N N . ASN A 1 405 ? 6.145 23.932 -11.295 1.00 59.44 405 ASN A N 1
ATOM 3270 C CA . ASN A 1 405 ? 5.936 24.668 -10.052 1.00 59.44 405 ASN A CA 1
ATOM 3271 C C . ASN A 1 405 ? 4.466 25.096 -9.873 1.00 59.44 405 ASN A C 1
ATOM 3273 O O . ASN A 1 405 ? 3.941 24.990 -8.775 1.00 59.44 405 ASN A O 1
ATOM 3277 N N . CYS A 1 406 ? 3.763 25.489 -10.939 1.00 58.25 406 CYS A N 1
ATOM 3278 C CA . CYS A 1 406 ? 2.347 25.878 -10.911 1.00 58.25 406 CYS A CA 1
ATOM 3279 C C . CYS A 1 406 ? 1.400 24.680 -10.729 1.00 58.25 406 CYS A C 1
ATOM 3281 O O . CYS A 1 406 ? 0.425 24.767 -9.985 1.00 58.25 406 CYS A O 1
ATOM 3283 N N . VAL A 1 407 ? 1.683 23.545 -11.373 1.00 56.88 407 VAL A N 1
ATOM 3284 C CA . VAL A 1 407 ? 0.960 22.281 -11.185 1.00 56.88 407 VAL A CA 1
ATOM 3285 C C . VAL A 1 407 ? 1.198 21.767 -9.776 1.00 56.88 407 VAL A C 1
ATOM 3287 O O . VAL A 1 407 ? 0.238 21.354 -9.148 1.00 56.88 407 VAL A O 1
ATOM 3290 N N . LEU A 1 408 ? 2.422 21.839 -9.253 1.00 57.81 408 LEU A N 1
ATOM 3291 C CA . LEU A 1 408 ? 2.757 21.429 -7.888 1.00 57.81 408 LEU A CA 1
ATOM 3292 C C . LEU A 1 408 ? 2.080 22.317 -6.847 1.00 57.81 408 LEU A C 1
ATOM 3294 O O . LEU A 1 408 ? 1.416 21.809 -5.947 1.00 57.81 408 LEU A O 1
ATOM 3298 N N . ASP A 1 409 ? 2.143 23.634 -7.033 1.00 59.47 409 ASP A N 1
ATOM 3299 C CA . ASP A 1 409 ? 1.460 24.607 -6.184 1.00 59.47 409 ASP A CA 1
ATOM 3300 C C . ASP A 1 409 ? -0.071 24.405 -6.227 1.00 59.47 409 ASP A C 1
ATOM 3302 O O . ASP A 1 409 ? -0.752 24.484 -5.205 1.00 59.47 409 ASP A O 1
ATOM 3306 N N . LYS A 1 410 ? -0.639 24.025 -7.382 1.00 53.47 410 LYS A N 1
ATOM 3307 C CA . LYS A 1 410 ? -2.074 23.720 -7.521 1.00 53.47 410 LYS A CA 1
ATOM 3308 C C . LYS A 1 410 ? -2.485 22.320 -7.062 1.00 53.47 410 LYS A C 1
ATOM 3310 O O . LYS A 1 410 ? -3.602 22.187 -6.570 1.00 53.47 410 LYS A O 1
ATOM 3315 N N . TYR A 1 411 ? -1.645 21.293 -7.190 1.00 50.94 411 TYR A N 1
ATOM 3316 C CA . TYR A 1 411 ? -1.920 19.943 -6.675 1.00 50.94 411 TYR A CA 1
ATOM 3317 C C . TYR A 1 411 ? -1.972 19.987 -5.144 1.00 50.94 411 TYR A C 1
ATOM 3319 O O . TYR A 1 411 ? -2.937 19.509 -4.549 1.00 50.94 411 TYR A O 1
ATOM 3327 N N . ASN A 1 412 ? -1.023 20.705 -4.533 1.00 53.03 412 ASN A N 1
ATOM 3328 C CA . ASN A 1 412 ? -1.010 20.995 -3.100 1.00 53.03 412 ASN A CA 1
ATOM 3329 C C . ASN A 1 412 ? -2.211 21.872 -2.676 1.00 53.03 412 ASN A C 1
ATOM 3331 O O . ASN A 1 412 ? -2.813 21.635 -1.630 1.00 53.03 412 ASN A O 1
ATOM 3335 N N . LYS A 1 413 ? -2.649 22.837 -3.507 1.00 49.34 413 LYS A N 1
ATOM 3336 C CA . LYS A 1 413 ? -3.859 23.651 -3.244 1.00 49.34 413 LYS A CA 1
ATOM 3337 C C . LYS A 1 413 ? -5.192 22.929 -3.506 1.00 49.34 413 LYS A C 1
ATOM 3339 O O . LYS A 1 413 ? -6.200 23.314 -2.912 1.00 49.34 413 LYS A O 1
ATOM 3344 N N . ARG A 1 414 ? -5.265 21.897 -4.357 1.00 46.72 414 ARG A N 1
ATOM 3345 C CA . ARG A 1 414 ? -6.513 21.140 -4.627 1.00 46.72 414 ARG A CA 1
ATOM 3346 C C . ARG A 1 414 ? -6.959 20.316 -3.413 1.00 46.72 414 ARG A C 1
ATOM 3348 O O . ARG A 1 414 ? -8.164 20.227 -3.182 1.00 46.72 414 ARG A O 1
ATOM 3355 N N . GLU A 1 415 ? -6.019 19.818 -2.607 1.00 46.81 415 GLU A N 1
ATOM 3356 C CA . GLU A 1 415 ? -6.289 19.255 -1.269 1.00 46.81 415 GLU A CA 1
ATOM 3357 C C . GLU A 1 415 ? -6.962 20.309 -0.362 1.00 46.81 415 GLU A C 1
ATOM 3359 O O . GLU A 1 415 ? -8.018 20.057 0.216 1.00 46.81 415 GLU A O 1
ATOM 3364 N N . TYR A 1 416 ? -6.464 21.552 -0.365 1.00 36.38 416 TYR A N 1
ATOM 3365 C CA . TYR A 1 416 ? -7.073 22.683 0.357 1.00 36.38 416 TYR A CA 1
ATOM 3366 C C . TYR A 1 416 ? -8.431 23.143 -0.205 1.00 36.38 416 TYR A C 1
ATOM 3368 O O . TYR A 1 416 ? -9.300 23.599 0.539 1.00 36.38 416 TYR A O 1
ATOM 3376 N N . THR A 1 417 ? -8.649 23.042 -1.518 1.00 39.56 417 THR A N 1
ATOM 3377 C CA . THR A 1 417 ? -9.879 23.547 -2.156 1.00 39.56 417 THR A CA 1
ATOM 3378 C C . THR A 1 417 ? -11.050 22.570 -1.990 1.00 39.56 417 THR A C 1
ATOM 3380 O O . THR A 1 417 ? -12.185 23.019 -1.832 1.00 39.56 417 THR A O 1
ATOM 3383 N N . LYS A 1 418 ? -10.792 21.250 -1.929 1.00 36.22 418 LYS A N 1
ATOM 3384 C CA . LYS A 1 418 ? -11.801 20.256 -1.509 1.00 36.22 418 LYS A CA 1
ATOM 3385 C C . LYS A 1 418 ? -12.284 20.514 -0.075 1.00 36.22 418 LYS A C 1
ATOM 3387 O O . LYS A 1 418 ? -13.487 20.488 0.167 1.00 36.22 418 LYS A O 1
ATOM 3392 N N . LEU A 1 419 ? -11.375 20.887 0.830 1.00 37.12 419 LEU A N 1
ATOM 3393 C CA . LEU A 1 419 ? -11.697 21.293 2.206 1.00 37.12 419 LEU A CA 1
ATOM 3394 C C . LEU A 1 419 ? -12.522 22.598 2.269 1.00 37.12 419 LEU A C 1
ATOM 3396 O O . LEU A 1 419 ? -13.431 22.733 3.090 1.00 37.12 419 LEU A O 1
ATOM 3400 N N . LEU A 1 420 ? -12.254 23.556 1.376 1.00 33.62 420 LEU A N 1
ATOM 3401 C CA . LEU A 1 420 ? -12.987 24.827 1.309 1.00 33.62 420 LEU A CA 1
ATOM 3402 C C . LEU A 1 420 ? -14.375 24.712 0.663 1.00 33.62 420 LEU A C 1
ATOM 3404 O O . LEU A 1 420 ? -15.271 25.454 1.063 1.00 33.62 420 LEU A O 1
ATOM 3408 N N . PHE A 1 421 ? -14.586 23.803 -0.295 1.00 31.86 421 PHE A N 1
ATOM 3409 C CA . PHE A 1 421 ? -15.905 23.609 -0.916 1.00 31.86 421 PHE A CA 1
ATOM 3410 C C . PHE A 1 421 ? -16.919 23.004 0.066 1.00 31.86 421 PHE A C 1
ATOM 3412 O O . PHE A 1 421 ? -18.021 23.534 0.187 1.00 31.86 421 PHE A O 1
ATOM 3419 N N . VAL A 1 422 ? -16.514 22.011 0.870 1.00 38.91 422 VAL A N 1
ATOM 3420 C CA . VAL A 1 422 ? -17.357 21.429 1.938 1.00 38.91 422 VAL A CA 1
ATOM 3421 C C . VAL A 1 422 ? -17.660 22.455 3.046 1.00 38.91 422 VAL A C 1
ATOM 3423 O O . VAL A 1 422 ? -18.753 22.482 3.615 1.00 38.91 422 VAL A O 1
ATOM 3426 N N . SER A 1 423 ? -16.713 23.354 3.332 1.00 37.34 423 SER A N 1
ATOM 3427 C CA . SER A 1 423 ? -16.878 24.454 4.296 1.00 37.34 423 SER A CA 1
ATOM 3428 C C . SER A 1 423 ? -17.816 25.563 3.787 1.00 37.34 423 SER A C 1
ATOM 3430 O O . SER A 1 423 ? -18.714 26.007 4.513 1.00 37.34 423 SER A O 1
ATOM 3432 N N . LYS A 1 424 ? -17.675 25.976 2.519 1.00 37.38 424 LYS A N 1
ATOM 3433 C CA . LYS A 1 424 ? -18.526 27.005 1.900 1.00 37.38 424 LYS A CA 1
ATOM 3434 C C . LYS A 1 424 ? -19.957 26.529 1.681 1.00 37.38 424 LYS A C 1
ATOM 3436 O O . LYS A 1 424 ? -20.870 27.323 1.867 1.00 37.38 424 LYS A O 1
ATOM 3441 N N . GLU A 1 425 ? -20.186 25.257 1.367 1.00 38.84 425 GLU A N 1
ATOM 3442 C CA . GLU A 1 425 ? -21.541 24.708 1.228 1.00 38.84 425 GLU A CA 1
ATOM 3443 C C . GLU A 1 425 ? -22.304 24.747 2.569 1.00 38.84 425 GLU A C 1
ATOM 3445 O O . GLU A 1 425 ? -23.447 25.209 2.633 1.00 38.84 425 GLU A O 1
ATOM 3450 N N . LYS A 1 426 ? -21.622 24.439 3.685 1.00 43.81 426 LYS A N 1
ATOM 3451 C CA . LYS A 1 426 ? -22.162 24.605 5.049 1.00 43.81 426 LYS A CA 1
ATOM 3452 C C . LYS A 1 426 ? -22.418 26.073 5.416 1.00 43.81 426 LYS A C 1
ATOM 3454 O O . LYS A 1 426 ? -23.414 26.369 6.080 1.00 43.81 426 LYS A O 1
ATOM 3459 N N . GLN A 1 427 ? -21.563 27.004 4.986 1.00 42.28 427 GLN A N 1
ATOM 3460 C CA . GLN A 1 427 ? -21.774 28.442 5.204 1.00 42.28 427 GLN A CA 1
ATOM 3461 C C . GLN A 1 427 ? -22.929 28.997 4.364 1.00 42.28 427 GLN A C 1
ATOM 3463 O O . GLN A 1 427 ? -23.744 29.744 4.901 1.00 42.28 427 GLN A O 1
ATOM 3468 N N . THR A 1 428 ? -23.063 28.592 3.101 1.00 40.19 428 THR A N 1
ATOM 3469 C CA . THR A 1 428 ? -24.154 29.024 2.216 1.00 40.19 428 THR A CA 1
ATOM 3470 C C . THR A 1 428 ? -25.507 28.529 2.726 1.00 40.19 428 THR A C 1
ATOM 3472 O O . THR A 1 428 ? -26.439 29.324 2.809 1.00 40.19 428 THR A O 1
ATOM 3475 N N . ILE A 1 429 ? -25.605 27.282 3.206 1.00 46.38 429 ILE A N 1
ATOM 3476 C CA . ILE A 1 429 ? -26.833 26.751 3.831 1.00 46.38 429 ILE A CA 1
ATOM 3477 C C . ILE A 1 429 ? -27.161 27.494 5.141 1.00 46.38 429 ILE A C 1
ATOM 3479 O O . ILE A 1 429 ? -28.324 27.795 5.422 1.00 46.38 429 ILE A O 1
ATOM 3483 N N . LYS A 1 430 ? -26.149 27.858 5.943 1.00 43.34 430 LYS A N 1
ATOM 3484 C CA . LYS A 1 430 ? -26.332 28.607 7.202 1.00 43.34 430 LYS A CA 1
ATOM 3485 C C . LYS A 1 430 ? -26.721 30.073 6.961 1.00 43.34 430 LYS A C 1
ATOM 3487 O O . LYS A 1 430 ? -27.530 30.619 7.714 1.00 43.34 430 LYS A O 1
ATOM 3492 N N . ILE A 1 431 ? -26.190 30.698 5.907 1.00 50.31 431 ILE A N 1
ATOM 3493 C CA . ILE A 1 431 ? -26.540 32.058 5.475 1.00 50.31 431 ILE A CA 1
ATOM 3494 C C . ILE A 1 431 ? -27.941 32.071 4.863 1.00 50.31 431 ILE A C 1
ATOM 3496 O O . ILE A 1 431 ? -28.732 32.927 5.242 1.00 50.31 431 ILE A O 1
ATOM 3500 N N . GLN A 1 432 ? -28.298 31.097 4.022 1.00 44.50 432 GLN A N 1
ATOM 3501 C CA . GLN A 1 432 ? -29.644 30.983 3.454 1.00 44.50 432 GLN A CA 1
ATOM 3502 C C . GLN A 1 432 ? -30.704 30.709 4.530 1.00 44.50 432 GLN A C 1
ATOM 3504 O O . GLN A 1 432 ? -31.745 31.359 4.511 1.00 44.50 432 GLN A O 1
ATOM 3509 N N . LYS A 1 433 ? -30.421 29.874 5.545 1.00 44.41 433 LYS A N 1
ATOM 3510 C CA . LYS A 1 433 ? -31.311 29.706 6.713 1.00 44.41 433 LYS A CA 1
ATOM 3511 C C . LYS A 1 433 ? -31.461 30.995 7.531 1.00 44.41 433 LYS A C 1
ATOM 3513 O O . LYS A 1 433 ? -32.574 31.337 7.920 1.00 44.41 433 LYS A O 1
ATOM 3518 N N . LYS A 1 434 ? -30.378 31.751 7.761 1.00 44.78 434 LYS A N 1
ATOM 3519 C CA . LYS A 1 434 ? -30.448 33.057 8.450 1.00 44.78 434 LYS A CA 1
ATOM 3520 C C . LYS A 1 434 ? -31.185 34.122 7.633 1.00 44.78 434 LYS A C 1
ATOM 3522 O O . LYS A 1 434 ? -31.892 34.935 8.225 1.00 44.78 434 LYS A O 1
ATOM 3527 N N . LEU A 1 435 ? -31.030 34.128 6.308 1.00 42.97 435 LEU A N 1
ATOM 3528 C CA . LEU A 1 435 ? -31.738 35.049 5.418 1.00 42.97 435 LEU A CA 1
ATOM 3529 C C . LEU A 1 435 ? -33.229 34.704 5.359 1.00 42.97 435 LEU A C 1
ATOM 3531 O O . LEU A 1 435 ? -34.051 35.603 5.472 1.00 42.97 435 LEU A O 1
ATOM 3535 N N . PHE A 1 436 ? -33.575 33.416 5.283 1.00 45.62 436 PHE A N 1
ATOM 3536 C CA . PHE A 1 436 ? -34.959 32.942 5.290 1.00 45.62 436 PHE A CA 1
ATOM 3537 C C . PHE A 1 436 ? -35.669 33.290 6.608 1.00 45.62 436 PHE A C 1
ATOM 3539 O O . PHE A 1 436 ? -36.738 33.890 6.585 1.00 45.62 436 PHE A O 1
ATOM 3546 N N . ILE A 1 437 ? -35.024 33.065 7.762 1.00 50.25 437 ILE A N 1
ATOM 3547 C CA . ILE A 1 437 ? -35.569 33.452 9.077 1.00 50.25 437 ILE A CA 1
ATOM 3548 C C . ILE A 1 437 ? -35.718 34.981 9.202 1.00 50.25 437 ILE A C 1
ATOM 3550 O O . ILE A 1 437 ? -36.719 35.456 9.734 1.00 50.25 437 ILE A O 1
ATOM 3554 N N . ARG A 1 438 ? -34.774 35.777 8.671 1.00 43.47 438 ARG A N 1
ATOM 3555 C CA . ARG A 1 438 ? -34.874 37.252 8.677 1.00 43.47 438 ARG A CA 1
ATOM 3556 C C . ARG A 1 438 ? -35.944 37.800 7.732 1.00 43.47 438 ARG A C 1
ATOM 3558 O O . ARG A 1 438 ? -36.561 38.805 8.073 1.00 43.47 438 ARG A O 1
ATOM 3565 N N . VAL A 1 439 ? -36.163 37.174 6.576 1.00 48.12 439 VAL A N 1
ATOM 3566 C CA . VAL A 1 439 ? -37.206 37.577 5.618 1.00 48.12 439 VAL A CA 1
ATOM 3567 C C . VAL A 1 439 ? -38.594 37.206 6.149 1.00 48.12 439 VAL A C 1
ATOM 3569 O O . VAL A 1 439 ? -39.508 38.021 6.055 1.00 48.12 439 VAL A O 1
ATOM 3572 N N . CYS A 1 440 ? -38.740 36.056 6.816 1.00 45.78 440 CYS A N 1
ATOM 3573 C CA . CYS A 1 440 ? -39.988 35.684 7.487 1.00 45.78 440 CYS A CA 1
ATOM 3574 C C . CYS A 1 440 ? -40.308 36.583 8.697 1.00 45.78 440 CYS A C 1
ATOM 3576 O O . CYS A 1 440 ? -41.473 36.887 8.926 1.00 45.78 440 CYS A O 1
ATOM 3578 N N . HIS A 1 441 ? -39.300 37.078 9.428 1.00 44.03 441 HIS A N 1
ATOM 3579 C CA . HIS A 1 441 ? -39.524 37.999 10.553 1.00 44.03 441 HIS A CA 1
ATOM 3580 C C . HIS A 1 441 ? -39.788 39.458 10.150 1.00 44.03 441 HIS A C 1
ATOM 3582 O O . HIS A 1 441 ? -40.350 40.206 10.947 1.00 44.03 441 HIS A O 1
ATOM 3588 N N . ARG A 1 442 ? -39.382 39.896 8.948 1.00 40.50 442 ARG A N 1
ATOM 3589 C CA . ARG A 1 442 ? -39.527 41.301 8.515 1.00 40.50 442 ARG A CA 1
ATOM 3590 C C . ARG A 1 442 ? -40.797 41.616 7.723 1.00 40.50 442 ARG A C 1
ATOM 3592 O O . ARG A 1 442 ? -41.080 42.793 7.553 1.00 40.50 442 ARG A O 1
ATOM 3599 N N . ASN A 1 443 ? -41.582 40.620 7.309 1.00 40.50 443 ASN A N 1
ATOM 3600 C CA . ASN A 1 443 ? -42.777 40.831 6.476 1.00 40.50 443 ASN A CA 1
ATOM 3601 C C . ASN A 1 443 ? -44.122 40.634 7.207 1.00 40.50 443 ASN A C 1
ATOM 3603 O O . ASN A 1 443 ? -45.132 40.368 6.566 1.00 40.50 443 ASN A O 1
ATOM 3607 N N . ILE A 1 444 ? -44.169 40.806 8.535 1.00 43.06 444 ILE A N 1
ATOM 3608 C CA . ILE A 1 444 ? -45.432 40.826 9.312 1.00 43.06 444 ILE A CA 1
ATOM 3609 C C . ILE A 1 444 ? -45.966 42.257 9.538 1.00 43.06 444 ILE A C 1
ATOM 3611 O O . ILE A 1 444 ? -46.956 42.461 10.233 1.00 43.06 444 ILE A O 1
ATOM 3615 N N . SER A 1 445 ? -45.408 43.287 8.896 1.00 47.28 445 SER A N 1
ATOM 3616 C CA . SER A 1 445 ? -46.096 44.579 8.860 1.00 47.28 445 SER A CA 1
ATOM 3617 C C . SER A 1 445 ? -46.045 45.234 7.488 1.00 47.28 445 SER A C 1
ATOM 3619 O O . SER A 1 445 ? -44.998 45.328 6.857 1.00 47.28 445 SER A O 1
ATOM 3621 N N . ARG A 1 446 ? -47.225 45.730 7.101 1.00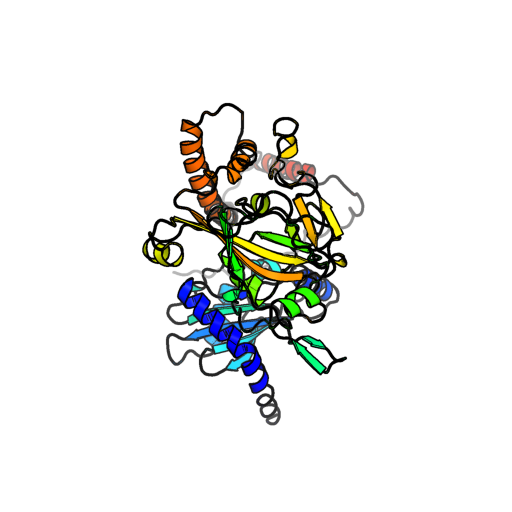 37.81 446 ARG A N 1
ATOM 3622 C CA . ARG A 1 446 ? -47.556 46.566 5.940 1.00 37.81 446 ARG A CA 1
ATOM 3623 C C . ARG A 1 446 ? -47.955 45.812 4.668 1.00 37.81 446 ARG A C 1
ATOM 3625 O O . ARG A 1 446 ? -47.158 45.343 3.867 1.00 37.81 446 ARG A O 1
ATOM 3632 N N . SER A 1 447 ? -49.275 45.778 4.525 1.00 42.62 447 SER A N 1
ATOM 3633 C CA . SER A 1 447 ? -50.071 45.700 3.307 1.00 42.62 447 SER A CA 1
ATOM 3634 C C . SER A 1 447 ? -49.468 46.465 2.123 1.00 42.62 447 SER A C 1
ATOM 3636 O O . SER A 1 447 ? -49.276 47.676 2.221 1.00 42.62 447 SER A O 1
ATOM 3638 N N . ILE A 1 448 ? -49.221 45.733 1.029 1.00 37.38 448 ILE A N 1
ATOM 3639 C CA . ILE A 1 448 ? -49.469 46.023 -0.404 1.00 37.38 448 ILE A CA 1
ATOM 3640 C C . ILE A 1 448 ? -48.502 45.141 -1.233 1.00 37.38 448 ILE A C 1
ATOM 3642 O O . ILE A 1 448 ? -47.289 45.318 -1.218 1.00 37.38 448 ILE A O 1
ATOM 3646 N N . PHE A 1 449 ? -49.061 44.171 -1.956 1.00 42.62 449 PHE A N 1
ATOM 3647 C CA . PHE A 1 449 ? -48.484 43.385 -3.067 1.00 42.62 449 PHE A CA 1
ATOM 3648 C C . PHE A 1 449 ? -49.630 43.250 -4.108 1.00 42.62 449 PHE A C 1
ATOM 3650 O O . PHE A 1 449 ? -50.777 43.385 -3.670 1.00 42.62 449 PHE A O 1
ATOM 3657 N N . PRO A 1 450 ? -49.423 42.952 -5.419 1.00 56.25 450 PRO A N 1
ATOM 3658 C CA . PRO A 1 450 ? -48.377 42.044 -5.908 1.00 56.25 450 PRO A CA 1
ATOM 3659 C C . PRO A 1 450 ? -47.789 42.305 -7.317 1.00 56.25 450 PRO A C 1
ATOM 3661 O O . PRO A 1 450 ? -48.433 42.889 -8.173 1.00 56.25 450 PRO A O 1
ATOM 3664 N N . LEU A 1 451 ? -46.597 41.749 -7.597 1.00 40.38 451 LEU A N 1
ATOM 3665 C CA . LEU A 1 451 ? -46.236 41.185 -8.924 1.00 40.38 451 LEU A CA 1
ATOM 3666 C C . LEU A 1 451 ? -44.887 40.437 -8.914 1.00 40.38 451 LEU A C 1
ATOM 3668 O O . LEU A 1 451 ? -44.706 39.472 -9.651 1.00 40.38 451 LEU A O 1
ATOM 3672 N N . SER A 1 452 ? -43.957 40.782 -8.021 1.00 44.09 452 SER A N 1
ATOM 3673 C CA . SER A 1 452 ? -42.612 40.177 -7.995 1.00 44.09 452 SER A CA 1
ATOM 3674 C C . SER A 1 452 ? -42.545 38.773 -7.369 1.00 44.09 452 SER A C 1
ATOM 3676 O O . SER A 1 452 ? -41.684 37.974 -7.737 1.00 44.09 452 SER A O 1
ATOM 3678 N N . PHE A 1 453 ? -43.472 38.419 -6.472 1.00 49.25 453 PHE A N 1
ATOM 3679 C CA . PHE A 1 453 ? -43.452 37.116 -5.789 1.00 49.25 453 PHE A CA 1
ATOM 3680 C C . PHE A 1 453 ? -43.943 35.961 -6.678 1.00 49.25 453 PHE A C 1
ATOM 3682 O O . PHE A 1 453 ? -43.413 34.852 -6.611 1.00 49.25 453 PHE A O 1
ATOM 3689 N N . LEU A 1 454 ? -44.903 36.234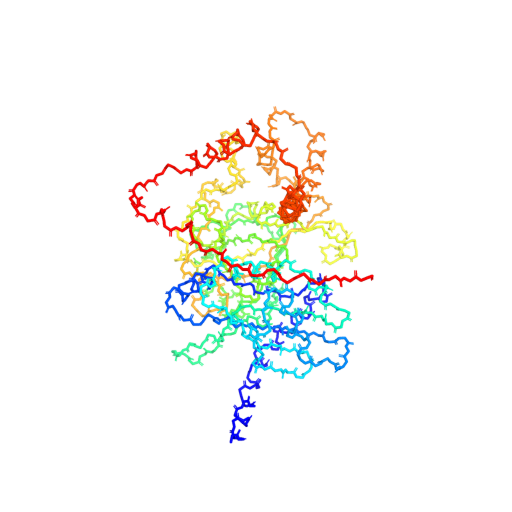 -7.570 1.00 48.72 454 LEU A N 1
ATOM 3690 C CA . LEU A 1 454 ? -45.425 35.241 -8.512 1.00 48.72 454 LEU A CA 1
ATOM 3691 C C . LEU A 1 454 ? -44.356 34.838 -9.541 1.00 48.72 454 LEU A C 1
ATOM 3693 O O . LEU A 1 454 ? -44.243 33.668 -9.901 1.00 48.72 454 LEU A O 1
ATOM 3697 N N . PHE A 1 455 ? -43.509 35.789 -9.947 1.00 50.06 455 PHE A N 1
ATOM 3698 C CA . PHE A 1 455 ? -42.414 35.545 -10.884 1.00 50.06 455 PHE A CA 1
ATOM 3699 C C . PHE A 1 455 ? -41.314 34.663 -10.273 1.00 50.06 455 PHE A C 1
ATOM 3701 O O . PHE A 1 455 ? -40.794 33.761 -10.930 1.00 50.06 455 PHE A O 1
ATOM 3708 N N . PHE A 1 456 ? -41.007 34.865 -8.988 1.00 51.41 456 PHE A N 1
ATOM 3709 C CA . PHE A 1 456 ? -40.014 34.055 -8.282 1.00 51.41 456 PHE A CA 1
ATOM 3710 C C . PHE A 1 456 ? -40.515 32.625 -8.016 1.00 51.41 456 PHE A C 1
ATOM 3712 O O . PHE A 1 456 ? -39.769 31.661 -8.194 1.00 51.41 456 PHE A O 1
ATOM 3719 N N . ALA A 1 457 ? -41.801 32.467 -7.681 1.00 54.78 457 ALA A N 1
ATOM 3720 C CA . ALA A 1 457 ? -42.430 31.155 -7.530 1.00 54.78 457 ALA A CA 1
ATOM 3721 C C . ALA A 1 457 ? -42.500 30.381 -8.863 1.00 54.78 457 ALA A C 1
ATOM 3723 O O . ALA A 1 457 ? -42.240 29.177 -8.892 1.00 54.78 457 ALA A O 1
ATOM 3724 N N . LEU A 1 458 ? -42.770 31.065 -9.983 1.00 57.47 458 LEU A N 1
ATOM 3725 C CA . LEU A 1 458 ? -42.780 30.462 -11.322 1.00 57.47 458 LEU A CA 1
ATOM 3726 C C . LEU A 1 458 ? -41.380 30.052 -11.805 1.00 57.47 458 LEU A C 1
ATOM 3728 O O . LEU A 1 458 ? -41.237 29.004 -12.436 1.00 57.47 458 LEU A O 1
ATOM 3732 N N . LEU A 1 459 ? -40.340 30.825 -11.474 1.00 55.22 459 LEU A N 1
ATOM 3733 C CA . LEU A 1 459 ? -38.947 30.465 -11.768 1.00 55.22 459 LEU A CA 1
ATOM 3734 C C . LEU A 1 459 ? -38.482 29.243 -10.966 1.00 55.22 459 LEU A C 1
ATOM 3736 O O . LEU A 1 459 ? -37.821 28.363 -11.520 1.00 55.22 459 LEU A O 1
ATOM 3740 N N . LEU A 1 460 ? -38.875 29.143 -9.693 1.00 51.88 460 LEU A N 1
ATOM 3741 C CA . LEU A 1 460 ? -38.592 27.967 -8.866 1.00 51.88 460 LEU A CA 1
ATOM 3742 C C . LEU A 1 460 ? -39.339 26.723 -9.360 1.00 51.88 460 LEU A C 1
ATOM 3744 O O . LEU A 1 460 ? -38.740 25.650 -9.430 1.00 51.88 460 LEU A O 1
ATOM 3748 N N . LYS A 1 461 ? -40.598 26.873 -9.795 1.00 54.28 461 LYS A N 1
ATOM 3749 C CA . LYS A 1 461 ? -41.382 25.783 -10.394 1.00 54.28 461 LYS A CA 1
ATOM 3750 C C . LYS A 1 461 ? -40.753 25.271 -11.697 1.00 54.28 461 LYS A C 1
ATOM 3752 O O . LYS A 1 461 ? -40.544 24.070 -11.837 1.00 54.28 461 LYS A O 1
ATOM 3757 N N . ARG A 1 462 ? -40.325 26.172 -12.594 1.00 45.47 462 ARG A N 1
ATOM 3758 C CA . ARG A 1 462 ? -39.617 25.807 -13.841 1.00 45.47 462 ARG A CA 1
ATOM 3759 C C . ARG A 1 462 ? -38.262 25.135 -13.608 1.00 45.47 462 ARG A C 1
ATOM 3761 O O . ARG A 1 462 ? -37.848 24.312 -14.420 1.00 45.47 462 ARG A O 1
ATOM 3768 N N . SER A 1 463 ? -37.565 25.495 -12.530 1.00 42.25 463 SER A N 1
ATOM 3769 C CA . SER A 1 463 ? -36.291 24.868 -12.155 1.00 42.25 463 SER A CA 1
ATOM 3770 C C . SER A 1 463 ? -36.492 23.443 -11.620 1.00 42.25 463 SER A C 1
ATOM 3772 O O . SER A 1 463 ? -35.694 22.553 -11.909 1.00 42.25 463 SER A O 1
ATOM 3774 N N . PHE A 1 464 ? -37.596 23.200 -10.905 1.00 41.94 464 PHE A N 1
ATOM 3775 C CA . PHE A 1 464 ? -37.953 21.867 -10.415 1.00 41.94 464 PHE A CA 1
ATOM 3776 C C . PHE A 1 464 ? -38.481 20.946 -11.523 1.00 41.94 464 PHE A C 1
ATOM 3778 O O . PHE A 1 464 ? -38.077 19.790 -11.591 1.00 41.94 464 PHE A O 1
ATOM 3785 N N . GLU A 1 465 ? -39.302 21.461 -12.442 1.00 47.12 465 GLU A N 1
ATOM 3786 C CA . GLU A 1 465 ? -39.875 20.676 -13.549 1.00 47.12 465 GLU A CA 1
ATOM 3787 C C . GLU A 1 465 ? -38.836 20.266 -14.611 1.00 47.12 465 GLU A C 1
ATOM 3789 O O . GLU A 1 465 ? -39.025 19.273 -15.307 1.00 47.12 465 GLU A O 1
ATOM 3794 N N . LYS A 1 466 ? -37.697 20.969 -14.714 1.00 41.91 466 LYS A N 1
ATOM 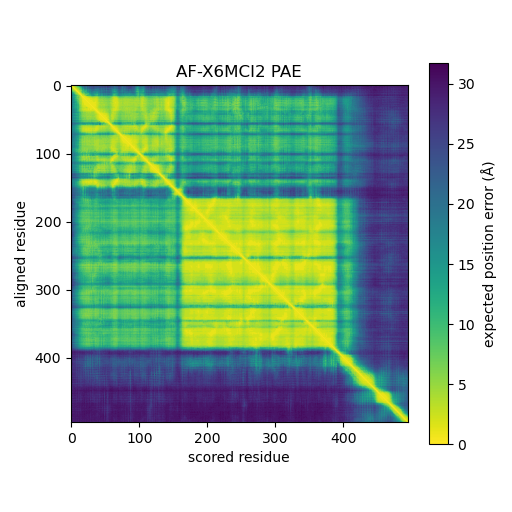3795 C CA . LYS A 1 466 ? -36.593 20.571 -15.608 1.00 41.91 466 LYS A CA 1
ATOM 3796 C C . LYS A 1 466 ? -35.738 19.412 -15.084 1.00 41.91 466 LYS A C 1
ATOM 3798 O O . LYS A 1 466 ? -34.976 18.851 -15.866 1.00 41.91 466 LYS A O 1
ATOM 3803 N N . ASN A 1 467 ? -35.860 19.042 -13.807 1.00 37.62 467 ASN A N 1
ATOM 3804 C CA . ASN A 1 467 ? -35.023 18.015 -13.176 1.00 37.62 467 ASN A CA 1
ATOM 3805 C C . ASN A 1 467 ? -35.736 16.678 -12.922 1.00 37.62 467 ASN A C 1
ATOM 3807 O O . ASN A 1 467 ? -35.136 15.766 -12.356 1.00 37.62 467 ASN A O 1
ATOM 3811 N N . THR A 1 468 ? -36.978 16.511 -13.377 1.00 37.12 468 THR A N 1
ATOM 3812 C CA . THR A 1 468 ? -37.718 15.250 -13.250 1.00 37.12 468 THR A CA 1
ATOM 3813 C C . THR A 1 468 ? -38.344 14.850 -14.580 1.00 37.12 468 THR A C 1
ATOM 3815 O O . THR A 1 468 ? -39.503 15.126 -14.864 1.00 37.12 468 THR A O 1
ATOM 3818 N N . CYS A 1 469 ? -37.569 14.139 -15.400 1.00 29.56 469 CYS A N 1
ATOM 3819 C CA . CYS A 1 469 ? -38.101 13.400 -16.541 1.00 29.56 469 CYS A CA 1
ATOM 3820 C C . CYS A 1 469 ? -37.566 11.961 -16.517 1.00 29.56 469 CYS A C 1
ATOM 3822 O O . CYS A 1 469 ? -36.563 11.634 -17.140 1.00 29.56 469 CYS A O 1
ATOM 3824 N N . SER A 1 470 ? -38.203 11.110 -15.712 1.00 33.53 470 SER A N 1
ATOM 3825 C CA . SER A 1 470 ? -38.539 9.724 -16.070 1.00 33.53 470 SER A CA 1
ATOM 3826 C C . SER A 1 470 ? -39.407 9.093 -14.973 1.00 33.53 470 SER A C 1
ATOM 3828 O O . SER A 1 470 ? -39.134 9.225 -13.785 1.00 33.53 470 SER A O 1
ATOM 3830 N N . ASN A 1 471 ? -40.448 8.393 -15.426 1.00 30.39 471 ASN A N 1
ATOM 3831 C CA . ASN A 1 471 ? -41.365 7.506 -14.701 1.00 30.39 471 ASN A CA 1
ATOM 3832 C C . ASN A 1 471 ? -42.546 8.122 -13.929 1.00 30.39 471 ASN A C 1
ATOM 3834 O O . ASN A 1 471 ? -42.553 8.310 -12.717 1.00 30.39 471 ASN A O 1
ATOM 3838 N N . ASN A 1 472 ? -43.623 8.284 -14.703 1.00 34.59 472 ASN A N 1
ATOM 3839 C CA . ASN A 1 472 ? -45.021 8.278 -14.286 1.00 34.59 472 ASN A CA 1
ATOM 3840 C C . ASN A 1 472 ? -45.397 6.974 -13.558 1.00 34.59 472 ASN A C 1
ATOM 3842 O O . ASN A 1 472 ? -45.364 5.904 -14.165 1.00 34.59 472 ASN A O 1
ATOM 3846 N N . LYS A 1 473 ? -45.847 7.091 -12.305 1.00 35.75 473 LYS A N 1
ATOM 3847 C CA . LYS A 1 473 ? -47.058 6.462 -11.737 1.00 35.75 473 LYS A CA 1
ATOM 3848 C C . LYS A 1 473 ? -47.191 6.927 -10.280 1.00 35.75 473 LYS A C 1
ATOM 3850 O O . LYS A 1 473 ? -46.221 6.874 -9.536 1.00 35.75 473 LYS A O 1
ATOM 3855 N N . ASN A 1 474 ? -48.401 7.340 -9.895 1.00 34.69 474 ASN A N 1
ATOM 3856 C CA . ASN A 1 474 ? -48.836 7.814 -8.565 1.00 34.69 474 ASN A CA 1
ATOM 3857 C C . ASN A 1 474 ? -48.834 9.337 -8.340 1.00 34.69 474 ASN A C 1
ATOM 3859 O O . ASN A 1 474 ? -48.212 9.852 -7.416 1.00 34.69 474 ASN A O 1
ATOM 3863 N N . LEU A 1 475 ? -49.647 10.045 -9.128 1.00 32.47 475 LEU A N 1
ATOM 3864 C CA . LEU A 1 475 ? -50.115 11.398 -8.818 1.00 32.47 475 LEU A CA 1
ATOM 3865 C C . LEU A 1 475 ? -51.577 11.332 -8.323 1.00 32.47 475 LEU A C 1
ATOM 3867 O O . LEU A 1 475 ? -52.503 11.654 -9.057 1.00 32.47 475 LEU A O 1
ATOM 3871 N N . SER A 1 476 ? -51.812 10.839 -7.100 1.00 30.89 476 SER A N 1
ATOM 3872 C CA . SER A 1 476 ? -53.157 10.893 -6.480 1.00 30.89 476 SER A CA 1
ATOM 3873 C C . SER A 1 476 ? -53.184 11.044 -4.950 1.00 30.89 476 SER A C 1
ATOM 3875 O O . SER A 1 476 ? -54.234 10.878 -4.338 1.00 30.89 476 SER A O 1
ATOM 3877 N N . LYS A 1 477 ? -52.067 11.402 -4.297 1.00 34.47 477 LYS A N 1
ATOM 3878 C CA . LYS A 1 477 ? -52.015 11.548 -2.822 1.00 34.47 477 LYS A CA 1
ATOM 3879 C C . LYS A 1 477 ? -51.489 12.889 -2.294 1.00 34.47 477 LYS A C 1
ATOM 3881 O O . LYS A 1 477 ? -51.255 13.012 -1.099 1.00 34.47 477 LYS A O 1
ATOM 3886 N N . ALA A 1 478 ? -51.343 13.912 -3.135 1.00 31.20 478 ALA A N 1
ATOM 3887 C CA . ALA A 1 478 ? -50.705 15.178 -2.746 1.00 31.20 478 ALA A CA 1
ATOM 3888 C C . ALA A 1 478 ? -51.666 16.374 -2.570 1.00 31.20 478 ALA A C 1
ATOM 3890 O O . ALA A 1 478 ? -51.230 17.515 -2.692 1.00 31.20 478 ALA A O 1
ATOM 3891 N N . THR A 1 479 ? -52.948 16.142 -2.261 1.00 30.33 479 THR A N 1
ATOM 3892 C CA . THR A 1 479 ? -53.942 17.234 -2.136 1.00 30.33 479 THR A CA 1
ATOM 3893 C C . THR A 1 479 ? -54.635 17.333 -0.773 1.00 30.33 479 THR A C 1
ATOM 3895 O O . THR A 1 479 ? -55.627 18.035 -0.667 1.00 30.33 479 THR A O 1
ATOM 3898 N N . ASN A 1 480 ? -54.127 16.691 0.287 1.00 31.53 480 ASN A N 1
ATOM 3899 C CA . ASN A 1 480 ? -54.790 16.701 1.607 1.00 31.53 480 ASN A CA 1
ATOM 3900 C C . ASN A 1 480 ? -53.875 17.016 2.805 1.00 31.53 480 ASN A C 1
ATOM 3902 O O . ASN A 1 480 ? -54.103 16.538 3.911 1.00 31.53 480 ASN A O 1
ATOM 3906 N N . LEU A 1 481 ? -52.853 17.855 2.620 1.00 29.19 481 LEU A N 1
ATOM 3907 C CA . LEU A 1 481 ? -52.018 18.341 3.730 1.00 29.19 481 LEU A CA 1
ATOM 3908 C C . LEU A 1 481 ? -51.896 19.871 3.713 1.00 29.19 481 LEU A C 1
ATOM 3910 O O . LEU A 1 481 ? -50.807 20.428 3.666 1.00 29.19 481 LEU A O 1
ATOM 3914 N N . TYR A 1 482 ? -53.034 20.564 3.707 1.00 28.59 482 TYR A N 1
ATOM 3915 C CA . TYR A 1 482 ? -53.083 22.019 3.897 1.00 28.59 482 TYR A CA 1
ATOM 3916 C C . TYR A 1 482 ? -54.320 22.438 4.697 1.00 28.59 482 TYR A C 1
ATOM 3918 O O . TYR A 1 482 ? -55.059 23.335 4.323 1.00 28.59 482 TYR A O 1
ATOM 3926 N N . THR A 1 483 ? -54.533 21.788 5.837 1.00 31.95 483 THR A N 1
ATOM 3927 C CA . THR A 1 483 ? -55.434 22.283 6.884 1.00 31.95 483 THR A CA 1
ATOM 3928 C C . THR A 1 483 ? -55.004 21.664 8.207 1.00 31.95 483 THR A C 1
ATOM 3930 O O . THR A 1 483 ? -54.840 20.454 8.277 1.00 31.95 483 THR A O 1
ATOM 3933 N N . GLN A 1 484 ? -54.867 22.506 9.234 1.00 33.69 484 GLN A N 1
ATOM 3934 C CA . GLN A 1 484 ? -54.514 22.201 10.631 1.00 33.69 484 GLN A CA 1
ATOM 3935 C C . GLN A 1 484 ? -53.017 22.158 10.978 1.00 33.69 484 GLN A C 1
ATOM 3937 O O . GLN A 1 484 ? -52.432 21.111 11.227 1.00 33.69 484 GLN A O 1
ATOM 3942 N N . ILE A 1 485 ? -52.433 23.347 11.151 1.00 30.19 485 ILE A N 1
ATOM 3943 C CA . ILE A 1 485 ? -51.435 23.562 12.207 1.00 30.19 485 ILE A CA 1
ATOM 3944 C C . ILE A 1 485 ? -51.928 24.742 13.050 1.00 30.19 485 ILE A C 1
ATOM 3946 O O . ILE A 1 485 ? -51.772 25.899 12.671 1.00 30.19 485 ILE A O 1
ATOM 3950 N N . ASN A 1 486 ? -52.556 24.423 14.182 1.00 32.00 486 ASN A N 1
ATOM 3951 C CA . ASN A 1 486 ? -52.762 25.339 15.301 1.00 32.00 486 ASN A CA 1
ATOM 3952 C C . ASN A 1 486 ? -51.590 25.145 16.268 1.00 32.00 486 ASN A C 1
ATOM 3954 O O . ASN A 1 486 ? -51.417 24.048 16.796 1.00 32.00 486 ASN A O 1
ATOM 3958 N N . LEU A 1 487 ? -50.805 26.191 16.530 1.00 29.77 487 LEU A N 1
ATOM 3959 C CA . LEU A 1 487 ? -49.851 26.216 17.641 1.00 29.77 487 LEU A CA 1
ATOM 3960 C C . LEU A 1 487 ? -49.989 27.540 18.411 1.00 29.77 487 LEU A C 1
ATOM 3962 O O . LEU A 1 487 ? -50.017 28.599 17.780 1.00 29.77 487 LEU A O 1
ATOM 3966 N N . PRO A 1 488 ? -50.071 27.510 19.754 1.00 31.73 488 PRO A N 1
ATOM 3967 C CA . PRO A 1 488 ? -50.196 28.709 20.571 1.00 31.73 488 PRO A CA 1
ATOM 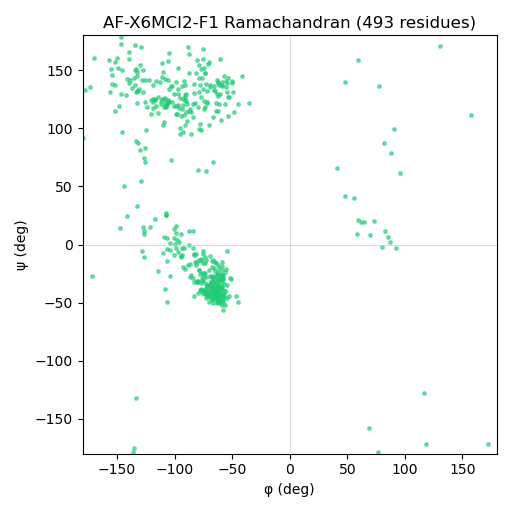3968 C C . PRO A 1 488 ? -48.833 29.391 20.738 1.00 31.73 488 PRO A C 1
ATOM 3970 O O . PRO A 1 488 ? -47.845 28.759 21.113 1.00 31.73 488 PRO A O 1
ATOM 3973 N N . ILE A 1 489 ? -48.779 30.702 20.500 1.00 28.38 489 ILE A N 1
ATOM 3974 C CA . ILE A 1 489 ? -47.591 31.521 20.759 1.00 28.38 489 ILE A CA 1
ATOM 3975 C C . ILE A 1 489 ? -47.676 32.054 22.194 1.00 28.38 489 ILE A C 1
ATOM 3977 O O . ILE A 1 489 ? -48.538 32.870 22.511 1.00 28.38 489 ILE A O 1
ATOM 3981 N N . LYS A 1 490 ? -46.755 31.616 23.059 1.00 26.11 490 LYS A N 1
ATOM 3982 C CA . LYS A 1 490 ? -46.463 32.262 24.347 1.00 26.11 490 LYS A CA 1
ATOM 3983 C C . LYS A 1 490 ? -45.425 33.360 24.102 1.00 26.11 490 LYS A C 1
ATOM 3985 O O . LYS A 1 490 ? -44.310 33.063 23.681 1.00 26.11 490 LYS A O 1
ATOM 3990 N N . VAL A 1 491 ? -45.794 34.614 24.351 1.00 27.06 491 VAL A N 1
ATOM 3991 C CA . VAL A 1 491 ? -44.880 35.765 24.308 1.00 27.06 491 VAL A CA 1
ATOM 3992 C C . VAL A 1 491 ? -44.421 36.064 25.732 1.00 27.06 491 VAL A C 1
ATOM 3994 O O . VAL A 1 491 ? -45.245 36.371 26.590 1.00 27.06 491 VAL A O 1
ATOM 3997 N N . THR A 1 492 ? -43.114 35.996 25.978 1.00 32.44 492 THR A N 1
ATOM 3998 C CA . THR A 1 492 ? -42.494 36.475 27.220 1.00 32.44 492 THR A CA 1
ATOM 3999 C C . THR A 1 492 ? -41.731 37.755 26.899 1.00 32.44 492 THR A C 1
ATOM 4001 O O . THR A 1 492 ? -40.804 37.729 26.090 1.00 32.44 492 THR A O 1
ATOM 4004 N N . TYR A 1 493 ? -42.122 38.873 27.509 1.00 28.95 493 TYR A N 1
ATOM 4005 C CA . TYR A 1 493 ? -41.364 40.123 27.453 1.00 28.95 493 TYR A CA 1
ATOM 4006 C C . TYR A 1 493 ? -40.253 40.089 28.507 1.00 28.95 493 TYR A C 1
ATOM 4008 O O . TYR A 1 493 ? -40.523 39.796 29.670 1.00 28.95 493 TYR A O 1
ATOM 4016 N N . PHE A 1 494 ? -39.025 40.416 28.109 1.00 28.72 494 PHE A N 1
ATOM 4017 C CA . PHE A 1 494 ? -37.968 40.819 29.037 1.00 28.72 494 PHE A CA 1
ATOM 4018 C C . PHE A 1 494 ? -37.803 42.339 28.960 1.00 28.72 494 PHE A C 1
ATOM 4020 O O . PHE A 1 494 ? -37.877 42.913 27.872 1.00 28.72 494 PHE A O 1
ATOM 4027 N N . LYS A 1 495 ? -37.666 42.950 30.138 1.00 34.00 495 LYS A N 1
ATOM 4028 C CA . LYS A 1 495 ? -37.529 44.388 30.376 1.00 34.00 495 LYS A CA 1
ATOM 4029 C C . LYS A 1 495 ? -36.080 44.828 30.227 1.00 34.00 495 LYS A C 1
ATOM 4031 O O . LYS A 1 495 ? -35.206 44.023 30.624 1.00 34.00 495 LYS A O 1
#

Sequence (495 aa):
TTSSVHNVVTVLQDVEEWMKPTIANAKKFRALTGKPLVKALTDKELAKIEQDSKEQMVQEIDIIIGVEMKQEQIPPEYIVSDFCKLFDLKPDQFQIKSLKKGSLIVDGTIKFEKDVNPMTVRMFSDKLAESKLNELRKNIEIFLLMCNPPKPYHNTNINKTYALRGEVLFNSDWDRIYSPKHTYWNGALNDKRDRGKHSYFCPVGWKRCSLRVTGAENGDDFYNSFKGWHIAYHGTKFEYALSILLSGLATGIVNVHGKGVYASPSIIYVAHPRYSSIKEIEPENRSYFSKTGNANYAQFALELRIHPSCISKIGCETLKFSRNSRRNAKIDPNFKNGELEWLLTGSDFFDFDSPDRKVVCSGIMIRTTDKHPALLKDSAWWWNVICQEWCTPELNAKRNRETANCVLDKYNKREYTKLLFVSKEKQTIKIQKKLFIRVCHRNISRSIFPLSFLFFALLLKRSFEKNTCSNNKNLSKATNLYTQINLPIKVTYFK

Radius of gyration: 28.24 Å; Cα contacts (8 Å, |Δi|>4): 721; chains: 1; bounding box: 82×73×74 Å

Secondary structure (DSSP, 8-state):
--SSSTTSSTTHHHHHHHHHHHHHHHHHHHHHHSS-EEEPPPHHHHHHHHHHHHTTPPEEEEEEEEEEESSS---HHHHHHHHHHHHT--GGGEEEEEE-SSSEEEEEEEEEPTT--HHHHHHHHHHHHH--GGGSTTTEEEEEEEES----EEETTTTEEE-S-S---B-GGG-EEBSTTSB--SSB--SS----SS--B--TT-EEEEB-BTTB-SHHHHHHHTTTPEEEEEE--HHHHHHHHHH-EEPPS--SS-SSEEEBS-HHHHTSTTTS--EEPPGGGGGGT-TTS---EEEEEEEEEE-GGGEEEEE--SS-HHHHSSTT--SSTTS-GGGSEEEE-S-SEE-SS-TT-SEEEEEEEEEEESS-GGGSGGGTTHHHHHTTTT--S---HHHHHHHHHHHHHHHHHHHHHHHHHHHHHHHHHHHHHHHHHHHHHH-SS-----SHHHHHHHHHHHHHHTT--S-----SSSSS-SS------------

Nearest PDB structures (foldseek):
  6rxu-assembly1_Co  TM=5.272E-01  e=1.418E-01  Thermochaetoides thermophila
  8s8i-assembly1_j  TM=3.215E-01  e=8.941E-02  S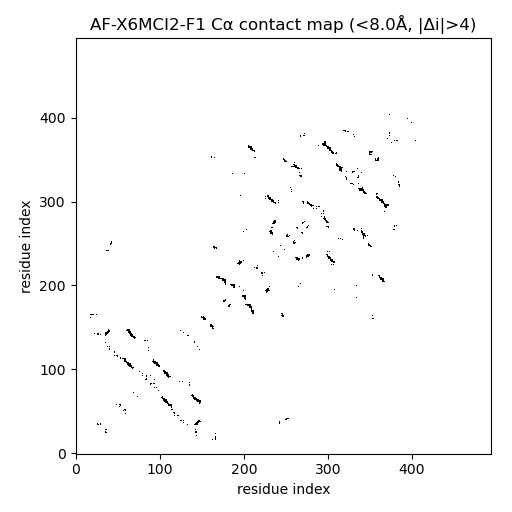accharomyces cerevisiae S288C
  2xqc-assembly1_A  TM=3.484E-01  e=5.658E-01  Deinococcus radiodurans
  2xo6-assembly1_D  TM=3.198E-01  e=1.007E+00  Deinococcus radiodurans
  6n1k-assembly1_B  TM=3.925E-01  e=2.533E+00  Homo sapiens

Organism: Reticulomyxa filosa (NCBI:txid46433)

Foldseek 3Di:
DPPPPVVLPPVPPVVCVLCVLVLVVLVVCCVVPVDAQEAFDFPVSLVVLVVCLVVQDWRKKKKKWFKDWPDQDDPVLLVLVLVCVLLVHDSVQWAFSDFDPDRTIGTIIGTDDRPPDSVSSVSSRVCRVPPPCVVSDPTMDTRYMYINQPFQPQPPVVRDTHHFQSDWAWDQVPKFAQEPVTDYDPAFDDPVFQQADDTAHGLHQKIKTFTDFPQQPDDVSVSVVLGRWHKWKFAAEPSCPVVCSRFNDAWDPDCPPHTAGKIFSDPLLCQQCVTWPKDADDQVRQCVVDVVSLFGIKTKMFIKGAAPVQQPDFAADPLCLCVQDDPPDDLDPNDDNGRGITGGDPDSGAGQRDPPGRMHRGTMIMRTGNDDPCPDPSNVSSCSSVVVVPDDDDDDPVVVVVVVVVVVVVVVCVVVVVVVVVVVVVVVVVVVVVVVVVVVVPPPDDDDDDDVVVVVVVVVVVVVVVPDPDDDDDPPPPDPPPDDDDDDDDDDDDD

Mean predicted aligned error: 14.78 Å

pLDDT: mean 73.26, std 21.75, range [26.11, 98.69]